Protein AF-0000000074552183 (afdb_homodimer)

Nearest PDB structures (foldseek):
  5ulm-assembly1_A  TM=6.164E-01  e=4.109E-02  Homo sapiens
  5ulm-assembly2_B  TM=6.168E-01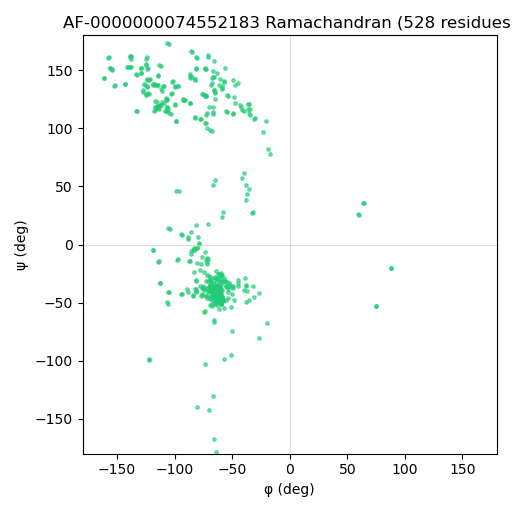  e=4.893E-02  Homo sapiens
  8qgy-assembly1_A  TM=6.250E-01  e=9.839E-02  Homo sapiens
  4jnj-assembly3_C  TM=3.017E-01  e=6.501E+00  Streptomyces avidinii
  5ulm-assembly1_A  TM=6.269E-01  e=3.262E-02  Homo sapiens

Structure (mmCIF, N/CA/C/O backbone):
data_AF-0000000074552183-model_v1
#
loop_
_entity.id
_entity.type
_entity.pdbx_description
1 polymer 'Syntaxin binding protein 6 (amisyn), like'
#
loop_
_atom_site.group_PDB
_atom_site.id
_atom_site.type_symbol
_atom_site.label_atom_id
_atom_site.label_alt_id
_atom_site.label_comp_id
_atom_site.label_asym_id
_atom_site.label_entity_id
_atom_site.label_seq_id
_atom_site.pdbx_PDB_ins_code
_atom_site.Cartn_x
_atom_site.Cartn_y
_atom_site.Cartn_z
_atom_site.occupancy
_atom_site.B_iso_or_equiv
_atom_site.auth_seq_id
_atom_site.auth_comp_id
_atom_site.auth_asym_id
_atom_site.auth_atom_id
_atom_site.pdbx_PDB_model_num
ATOM 1 N N . MET A 1 1 ? -0.476 12.648 -11.43 1 36.09 1 MET A N 1
ATOM 2 C CA . MET A 1 1 ? 0.439 13.023 -10.352 1 36.09 1 MET A CA 1
ATOM 3 C C . MET A 1 1 ? -0.319 13.258 -9.055 1 36.09 1 MET A C 1
ATOM 5 O O . MET A 1 1 ? -1.438 13.773 -9.07 1 36.09 1 MET A O 1
ATOM 9 N N . ASN A 1 2 ? -0.01 12.461 -7.863 1 60.31 2 ASN A N 1
ATOM 10 C CA . ASN A 1 2 ? -0.564 12.602 -6.52 1 60.31 2 ASN A CA 1
ATOM 11 C C . ASN A 1 2 ? -0.54 14.055 -6.055 1 60.31 2 ASN A C 1
ATOM 13 O O . ASN A 1 2 ? 0.321 14.828 -6.473 1 60.31 2 ASN A O 1
ATOM 17 N N . ILE A 1 3 ? -1.704 14.562 -5.738 1 72.56 3 ILE A N 1
ATOM 18 C CA . ILE A 1 3 ? -1.865 15.938 -5.262 1 72.56 3 ILE A CA 1
ATOM 19 C C . ILE A 1 3 ? -0.702 16.297 -4.344 1 72.56 3 ILE A C 1
ATOM 21 O O . ILE A 1 3 ? -0.192 17.422 -4.398 1 72.56 3 ILE A O 1
ATOM 25 N N . GLU A 1 4 ? -0.221 15.375 -3.604 1 78.69 4 GLU A N 1
ATOM 26 C CA . GLU A 1 4 ? 0.894 15.633 -2.695 1 78.69 4 GLU A CA 1
ATOM 27 C C . GLU A 1 4 ? 2.186 15.891 -3.465 1 78.69 4 GLU A C 1
ATOM 29 O O . GLU A 1 4 ? 2.963 16.781 -3.105 1 78.69 4 GLU A O 1
ATOM 34 N N . SER A 1 5 ? 2.344 15.109 -4.516 1 75.25 5 SER A N 1
ATOM 35 C CA . SER A 1 5 ? 3.537 15.289 -5.336 1 75.25 5 SER A CA 1
ATOM 36 C C . SER A 1 5 ? 3.523 16.641 -6.043 1 75.25 5 SER A C 1
ATOM 38 O O . SER A 1 5 ? 4.562 17.297 -6.156 1 75.25 5 SER A O 1
ATOM 40 N N . GLU A 1 6 ? 2.41 16.984 -6.527 1 80.94 6 GLU A N 1
ATOM 41 C CA . GLU A 1 6 ? 2.273 18.281 -7.195 1 80.94 6 GLU A CA 1
ATOM 42 C C . GLU A 1 6 ? 2.543 19.438 -6.23 1 80.94 6 GLU A C 1
ATOM 44 O O . GLU A 1 6 ? 3.258 20.375 -6.57 1 80.94 6 GLU A O 1
ATOM 49 N N . ILE A 1 7 ? 2.027 19.328 -5.066 1 89.56 7 ILE A N 1
ATOM 50 C CA . ILE A 1 7 ? 2.23 20.359 -4.051 1 89.56 7 ILE A CA 1
ATOM 51 C C . ILE A 1 7 ? 3.713 20.453 -3.699 1 89.56 7 ILE A C 1
ATOM 53 O O . ILE A 1 7 ? 4.27 21.547 -3.611 1 89.56 7 ILE A O 1
ATOM 57 N N . ASN A 1 8 ? 4.34 19.297 -3.551 1 86.56 8 ASN A N 1
ATOM 58 C CA . ASN A 1 8 ? 5.758 19.25 -3.201 1 86.56 8 ASN A CA 1
ATOM 59 C C . ASN A 1 8 ? 6.621 19.922 -4.266 1 86.56 8 ASN A C 1
ATOM 61 O O . ASN A 1 8 ? 7.449 20.781 -3.949 1 86.56 8 ASN A O 1
ATOM 65 N N . LYS A 1 9 ? 6.359 19.516 -5.473 1 85.62 9 LYS A N 1
ATOM 66 C CA . LYS A 1 9 ? 7.152 20.016 -6.594 1 85.62 9 LYS A CA 1
ATOM 67 C C . LYS A 1 9 ? 6.957 21.516 -6.773 1 85.62 9 LYS A C 1
ATOM 69 O O . LYS A 1 9 ? 7.914 22.25 -7.055 1 85.62 9 LYS A O 1
ATOM 74 N N . GLU A 1 10 ? 5.777 21.969 -6.605 1 91.56 10 GLU A N 1
ATOM 75 C CA . GLU A 1 10 ? 5.434 23.359 -6.902 1 91.56 10 GLU A CA 1
ATOM 76 C C . GLU A 1 10 ? 5.832 24.281 -5.754 1 91.56 10 GLU A C 1
ATOM 78 O O . GLU A 1 10 ? 6.316 25.391 -5.984 1 91.56 10 GLU A O 1
ATOM 83 N N . LEU A 1 11 ? 5.664 23.844 -4.5 1 95.12 11 LEU A N 1
ATOM 84 C CA . LEU A 1 11 ? 5.734 24.797 -3.396 1 95.12 11 LEU A CA 1
ATOM 85 C C . LEU A 1 11 ? 6.953 24.531 -2.521 1 95.12 11 LEU A C 1
ATOM 87 O O . LEU A 1 11 ? 7.574 25.453 -2.008 1 95.12 11 LEU A O 1
ATOM 91 N N . PHE A 1 12 ? 7.383 23.234 -2.369 1 94.5 12 PHE A N 1
ATOM 92 C CA . PHE A 1 12 ? 8.328 22.938 -1.298 1 94.5 12 PHE A CA 1
ATOM 93 C C . PHE A 1 12 ? 9.727 22.703 -1.858 1 94.5 12 PHE A C 1
ATOM 95 O O . PHE A 1 12 ? 10.711 23.172 -1.298 1 94.5 12 PHE A O 1
ATOM 102 N N . VAL A 1 13 ? 9.789 22 -2.967 1 90.56 13 VAL A N 1
ATOM 103 C CA . VAL A 1 13 ? 11.086 21.719 -3.562 1 90.56 13 VAL A CA 1
ATOM 104 C C . VAL A 1 13 ? 11.812 23.016 -3.877 1 90.56 13 VAL A C 1
ATOM 106 O O . VAL A 1 13 ? 12.977 23.203 -3.504 1 90.56 13 VAL A O 1
ATOM 109 N N . PRO A 1 14 ? 11.18 23.984 -4.512 1 94.62 14 PRO A N 1
ATOM 110 C CA . PRO A 1 14 ? 11.852 25.25 -4.82 1 94.62 14 PRO A CA 1
ATOM 111 C C . PRO A 1 14 ? 12.352 25.969 -3.574 1 94.62 14 PRO A C 1
ATOM 113 O O . PRO A 1 14 ? 13.273 26.797 -3.654 1 94.62 14 PRO A O 1
ATOM 116 N N . GLN A 1 15 ? 11.82 25.812 -2.402 1 94.88 15 GLN A N 1
ATOM 117 C CA . GLN A 1 15 ? 12.211 26.453 -1.153 1 94.88 15 GLN A CA 1
ATOM 118 C C . GLN A 1 15 ? 13.195 25.594 -0.371 1 94.88 15 GLN A C 1
ATOM 120 O O . GLN A 1 15 ? 13.422 25.828 0.818 1 94.88 15 GLN A O 1
ATOM 125 N N . ASN A 1 16 ? 13.641 24.547 -1.004 1 92.94 16 ASN A N 1
ATOM 126 C CA . ASN A 1 16 ? 14.586 23.625 -0.383 1 92.94 16 ASN A CA 1
ATOM 127 C C . ASN A 1 16 ? 13.977 22.922 0.83 1 92.94 16 ASN A C 1
ATOM 129 O O . ASN A 1 16 ? 14.625 22.797 1.869 1 92.94 16 ASN A O 1
ATOM 133 N N . GLU A 1 17 ? 12.719 22.641 0.726 1 92.44 17 GLU A N 1
ATOM 134 C CA . GLU A 1 17 ? 11.969 21.875 1.715 1 92.44 17 GLU A CA 1
ATOM 135 C C . GLU A 1 17 ? 11.523 20.531 1.143 1 92.44 17 GLU A C 1
ATOM 137 O O . GLU A 1 17 ? 11.43 20.375 -0.076 1 92.44 17 GLU A O 1
ATOM 142 N N . ARG A 1 18 ? 11.32 19.594 2.006 1 86.06 18 ARG A N 1
ATOM 143 C CA . ARG A 1 18 ? 10.742 18.297 1.644 1 86.06 18 ARG A CA 1
ATOM 144 C C . ARG A 1 18 ? 9.406 18.078 2.342 1 86.06 18 ARG A C 1
ATOM 146 O O . ARG A 1 18 ? 9.328 18.109 3.572 1 86.06 18 ARG A O 1
ATOM 153 N N . LEU A 1 19 ? 8.453 17.844 1.524 1 89.19 19 LEU A N 1
ATOM 154 C CA . LEU A 1 19 ? 7.113 17.609 2.051 1 89.19 19 LEU A CA 1
ATOM 155 C C . LEU A 1 19 ? 7.016 16.234 2.693 1 89.19 19 LEU A C 1
ATOM 157 O O . LEU A 1 19 ? 7.426 15.234 2.094 1 89.19 19 LEU A O 1
ATOM 161 N N . LEU A 1 20 ? 6.535 16.172 3.951 1 85.62 20 LEU A N 1
ATOM 162 C CA . LEU A 1 20 ? 6.375 14.906 4.645 1 85.62 20 LEU A CA 1
ATOM 163 C C . LEU A 1 20 ? 4.957 14.367 4.48 1 85.62 20 LEU A C 1
ATOM 165 O O . LEU A 1 20 ? 4.758 13.164 4.312 1 85.62 20 LEU A O 1
ATOM 169 N N . VAL A 1 21 ? 3.994 15.219 4.59 1 88.31 21 VAL A N 1
ATOM 170 C CA . VAL A 1 21 ? 2.594 14.82 4.488 1 88.31 21 VAL A CA 1
ATOM 171 C C . VAL A 1 21 ? 1.729 16.047 4.195 1 88.31 21 VAL A C 1
ATOM 173 O O . VAL A 1 21 ? 2.092 17.172 4.555 1 88.31 21 VAL A O 1
ATOM 176 N N . ALA A 1 22 ? 0.721 15.875 3.4 1 92.31 22 ALA A N 1
ATOM 177 C CA . ALA A 1 22 ? -0.299 16.891 3.139 1 92.31 22 ALA A CA 1
ATOM 178 C C . ALA A 1 22 ? -1.69 16.359 3.484 1 92.31 22 ALA A C 1
ATOM 180 O O . ALA A 1 22 ? -2.055 15.25 3.104 1 92.31 22 ALA A O 1
ATOM 181 N N . LEU A 1 23 ? -2.426 17.125 4.262 1 96 23 LEU A N 1
ATOM 182 C CA . LEU A 1 23 ? -3.781 16.766 4.66 1 96 23 LEU A CA 1
ATOM 183 C C . LEU A 1 23 ? -4.797 17.75 4.086 1 96 23 LEU A C 1
ATOM 185 O O . LEU A 1 23 ? -4.738 18.938 4.371 1 96 23 LEU A O 1
ATOM 189 N N . GLU A 1 24 ? -5.707 17.25 3.248 1 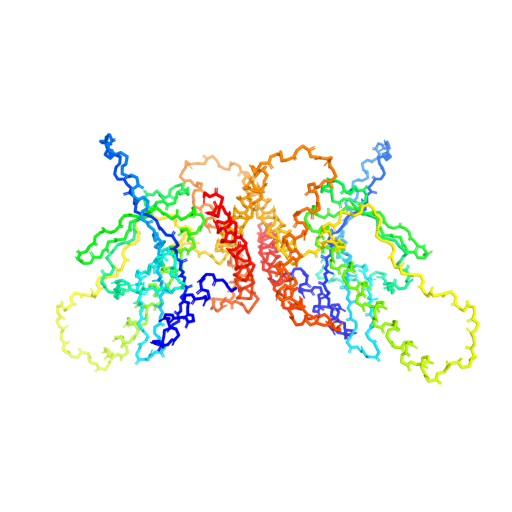94.88 24 GLU A N 1
ATOM 190 C CA . GLU A 1 24 ? -6.812 18.078 2.775 1 94.88 24 GLU A CA 1
ATOM 191 C C . GLU A 1 24 ? -7.84 18.312 3.879 1 94.88 24 GLU A C 1
ATOM 193 O O . GLU A 1 24 ? -8.312 17.359 4.5 1 94.88 24 GLU A O 1
ATOM 198 N N . VAL A 1 25 ? -8.203 19.594 4.133 1 97 25 VAL A N 1
ATOM 199 C CA . VAL A 1 25 ? -9.062 19.906 5.27 1 97 25 VAL A CA 1
ATOM 200 C C . VAL A 1 25 ? -10.117 20.938 4.863 1 97 25 VAL A C 1
ATOM 202 O O . VAL A 1 25 ? -9.984 21.578 3.824 1 97 25 VAL A O 1
ATOM 205 N N . GLN A 1 26 ? -11.164 20.938 5.684 1 95.38 26 GLN A N 1
ATOM 206 C CA . GLN A 1 26 ? -12.172 21.984 5.664 1 95.38 26 GLN A CA 1
ATOM 207 C C . GLN A 1 26 ? -12.406 22.547 7.062 1 95.38 26 GLN A C 1
ATOM 209 O O . GLN A 1 26 ? -12.195 21.859 8.055 1 95.38 26 GLN A O 1
ATOM 214 N N . ARG A 1 27 ? -12.797 23.781 7.121 1 94 27 ARG A N 1
ATOM 215 C CA . ARG A 1 27 ? -13.078 24.406 8.414 1 94 27 ARG A CA 1
ATOM 216 C C . ARG A 1 27 ? -14.281 23.734 9.086 1 94 27 ARG A C 1
ATOM 218 O O . ARG A 1 27 ? -15.281 23.438 8.43 1 94 27 ARG A O 1
ATOM 225 N N . ARG A 1 28 ? -14.047 23.406 10.281 1 92.5 28 ARG A N 1
ATOM 226 C CA . ARG A 1 28 ? -15.148 22.797 11.031 1 92.5 28 ARG A CA 1
ATOM 227 C C . ARG A 1 28 ? -16.203 23.844 11.391 1 92.5 28 ARG A C 1
ATOM 229 O O . ARG A 1 28 ? -15.883 24.875 11.977 1 92.5 28 ARG A O 1
ATOM 236 N N . GLN A 1 29 ? -17.359 23.797 10.641 1 75.5 29 GLN A N 1
ATOM 237 C CA . GLN A 1 29 ? -18.422 24.781 10.836 1 75.5 29 GLN A CA 1
ATOM 238 C C . GLN A 1 29 ? -19.062 24.609 12.211 1 75.5 29 GLN A C 1
ATOM 240 O O . GLN A 1 29 ? -19.219 23.484 12.703 1 75.5 29 GLN A O 1
ATOM 245 N N . LYS A 1 30 ? -18.953 25.516 13.109 1 60.59 30 LYS A N 1
ATOM 246 C CA . LYS A 1 30 ? -19.75 25.547 14.336 1 60.59 30 LYS A CA 1
ATOM 247 C C . LYS A 1 30 ? -21.234 25.375 14.023 1 60.59 30 LYS A C 1
ATOM 249 O O . LYS A 1 30 ? -21.703 25.781 12.961 1 60.59 30 LYS A O 1
ATOM 254 N N . LYS A 1 31 ? -21.797 24.188 14.477 1 50.5 31 LYS A N 1
ATOM 255 C CA . LYS A 1 31 ? -23.25 24.078 14.383 1 50.5 31 LYS A CA 1
ATOM 256 C C . LYS A 1 31 ? -23.906 25.453 14.578 1 50.5 31 LYS A C 1
ATOM 258 O O . LYS A 1 31 ? -24.281 25.812 15.695 1 50.5 31 LYS A O 1
ATOM 263 N N . ARG A 1 32 ? -23.328 26.516 14.297 1 46.28 32 ARG A N 1
ATOM 264 C CA . ARG A 1 32 ? -24.266 27.609 14.531 1 46.28 32 ARG A CA 1
ATOM 265 C C . ARG A 1 32 ? -25.531 27.438 13.68 1 46.28 32 ARG A C 1
ATOM 267 O O . ARG A 1 32 ? -25.469 26.875 12.586 1 46.28 32 ARG A O 1
ATOM 274 N N . ARG A 1 33 ? -26.797 27.609 14.25 1 41.81 33 ARG A N 1
ATOM 275 C CA . ARG A 1 33 ? -28.172 27.609 13.789 1 41.81 33 ARG A CA 1
ATOM 276 C C . ARG A 1 33 ? -28.312 28.297 12.438 1 41.81 33 ARG A C 1
ATOM 278 O O . ARG A 1 33 ? -29.422 28.484 11.93 1 41.81 33 ARG A O 1
ATOM 285 N N . SER A 1 34 ? -27.625 29.438 12.086 1 42.66 34 SER A N 1
ATOM 286 C CA . SER A 1 34 ? -28.312 30.438 11.273 1 42.66 34 SER A CA 1
ATOM 287 C C . SER A 1 34 ? -28.594 29.922 9.875 1 42.66 34 SER A C 1
ATOM 289 O O . SER A 1 34 ? -27.938 28.984 9.414 1 42.66 34 SER A O 1
ATOM 291 N N . PHE A 1 35 ? -29.828 30.281 9.195 1 44.53 35 PHE A N 1
ATOM 292 C CA . PHE A 1 35 ? -30.641 30.156 7.988 1 44.53 35 PHE A CA 1
ATOM 293 C C . PHE A 1 35 ? -29.781 30.344 6.738 1 44.53 35 PHE A C 1
ATOM 295 O O . PHE A 1 35 ? -30.312 30.391 5.625 1 44.53 35 PHE A O 1
ATOM 302 N N . LEU A 1 36 ? -28.719 31.297 6.852 1 44.19 36 LEU A N 1
ATOM 303 C CA . LEU A 1 36 ? -28.266 31.734 5.527 1 44.19 36 LEU A CA 1
ATOM 304 C C . LEU A 1 36 ? -27.484 30.625 4.836 1 44.19 36 LEU A C 1
ATOM 306 O O . LEU A 1 36 ? -26.688 29.938 5.473 1 44.19 36 LEU A O 1
ATOM 310 N N . PRO A 1 37 ? -28.062 30.109 3.812 1 45.34 37 PRO A N 1
ATOM 311 C CA . PRO A 1 37 ? -27.328 29.234 2.916 1 45.34 37 PRO A CA 1
ATOM 312 C C . PRO A 1 37 ? -25.859 29.641 2.75 1 45.34 37 PRO A C 1
ATOM 314 O O . PRO A 1 37 ? -25.578 30.734 2.258 1 45.34 37 PRO A O 1
ATOM 317 N N . THR A 1 38 ? -25.141 29.906 3.721 1 41.19 38 THR A N 1
ATOM 318 C CA . THR A 1 38 ? -23.766 30.234 3.334 1 41.19 38 THR A CA 1
ATOM 319 C C . THR A 1 38 ? -23.281 29.297 2.236 1 41.19 38 THR A C 1
ATOM 321 O O . THR A 1 38 ? -23.016 28.125 2.492 1 41.19 38 THR A O 1
ATOM 324 N N . SER A 1 39 ? -24 29.281 1.188 1 41.94 39 SER A N 1
ATOM 325 C CA . SER A 1 39 ? -23.719 28.703 -0.123 1 41.94 39 SER A CA 1
ATOM 326 C C . SER A 1 39 ? -22.234 28.75 -0.442 1 41.94 39 SER A C 1
ATOM 328 O O . SER A 1 39 ? -21.812 28.328 -1.52 1 41.94 39 SER A O 1
ATOM 330 N N . SER A 1 40 ? -21.484 29.875 0.008 1 44.28 40 SER A N 1
ATOM 331 C CA . SER A 1 40 ? -20.281 30.109 -0.782 1 44.28 40 SER A CA 1
ATOM 332 C C . SER A 1 40 ? -19.281 28.953 -0.623 1 44.28 40 SER A C 1
ATOM 334 O O . SER A 1 40 ? -18.641 28.828 0.424 1 44.28 40 SER A O 1
ATOM 336 N N . ARG A 1 41 ? -19.656 27.875 -0.858 1 49 41 ARG A N 1
ATOM 337 C CA . ARG A 1 41 ? -18.609 26.891 -1.121 1 49 41 ARG A CA 1
ATOM 338 C C . ARG A 1 41 ? -17.297 27.562 -1.477 1 49 41 ARG A C 1
ATOM 340 O O . ARG A 1 41 ? -17.203 28.266 -2.484 1 49 41 ARG A O 1
ATOM 347 N N . GLU A 1 42 ? -16.594 27.953 -0.583 1 58.88 42 GLU A N 1
ATOM 348 C CA . GLU A 1 42 ? -15.305 28.578 -0.897 1 58.88 42 GLU A CA 1
ATOM 349 C C . GLU A 1 42 ? -14.594 27.828 -2.02 1 58.88 42 GLU A C 1
ATOM 351 O O . GLU A 1 42 ? -14.617 26.594 -2.066 1 58.88 42 GLU A O 1
ATOM 356 N N . ASP A 1 43 ? -14.398 28.5 -3.182 1 77.69 43 ASP A N 1
ATOM 357 C CA . ASP A 1 43 ? -13.789 28.125 -4.453 1 77.69 43 ASP A CA 1
ATOM 358 C C . ASP A 1 43 ? -12.344 27.688 -4.262 1 77.69 43 ASP A C 1
ATOM 360 O O . ASP A 1 43 ? -11.469 28 -5.074 1 77.69 43 ASP A O 1
ATOM 364 N N . TYR A 1 44 ? -12.109 27.219 -2.902 1 89.06 44 TYR A N 1
ATOM 365 C CA . TYR A 1 44 ? -10.727 26.75 -2.771 1 89.06 44 TYR A CA 1
ATOM 366 C C . TYR A 1 44 ? -10.664 25.469 -1.938 1 89.06 44 TYR A C 1
ATOM 368 O O . TYR A 1 44 ? -11.586 25.188 -1.171 1 89.06 44 TYR A O 1
ATOM 376 N N . THR A 1 45 ? -9.719 24.703 -2.162 1 91.5 45 THR A N 1
ATOM 377 C CA . THR A 1 45 ? -9.336 23.562 -1.332 1 91.5 45 THR A CA 1
ATOM 378 C C . THR A 1 45 ? -8.156 23.922 -0.431 1 91.5 45 THR A C 1
ATOM 380 O O . THR A 1 45 ? -7.258 24.656 -0.84 1 91.5 45 THR A O 1
ATOM 383 N N . THR A 1 46 ? -8.273 23.5 0.867 1 95.69 46 THR A N 1
ATOM 384 C CA . THR A 1 46 ? -7.223 23.812 1.829 1 95.69 46 THR A CA 1
ATOM 385 C C . THR A 1 46 ? -6.445 22.547 2.207 1 95.69 46 THR A C 1
ATOM 387 O O . THR A 1 46 ? -7.035 21.484 2.42 1 95.69 46 THR A O 1
ATOM 390 N N . PHE A 1 47 ? -5.137 22.688 2.258 1 96.56 47 PHE A N 1
ATOM 391 C CA . PHE A 1 47 ? -4.242 21.625 2.693 1 96.56 47 PHE A CA 1
ATOM 392 C C . PHE A 1 47 ? -3.371 22.078 3.854 1 96.56 47 PHE A C 1
ATOM 394 O O . PHE A 1 47 ? -2.883 23.219 3.857 1 96.56 47 PHE A O 1
ATOM 401 N N . ILE A 1 48 ? -3.238 21.234 4.871 1 98.06 48 ILE A N 1
ATOM 402 C CA . ILE A 1 48 ? -2.217 21.438 5.891 1 98.06 48 ILE A CA 1
ATOM 403 C C . ILE A 1 48 ? -1.015 20.531 5.602 1 98.06 48 ILE A C 1
ATOM 405 O O . ILE A 1 48 ? -1.146 19.312 5.547 1 98.06 48 ILE A O 1
ATOM 409 N N . CYS A 1 49 ? 0.133 21.156 5.426 1 96.44 49 CYS A N 1
ATOM 410 C CA . CYS A 1 49 ? 1.32 20.422 4.992 1 96.44 49 CYS A CA 1
ATOM 411 C C . CYS A 1 49 ? 2.395 20.453 6.074 1 96.44 49 CYS A C 1
ATOM 413 O O . CYS A 1 49 ? 2.596 21.469 6.738 1 96.44 49 CYS A O 1
ATOM 415 N N . VAL A 1 50 ? 3.021 19.297 6.27 1 94.5 50 VAL A N 1
ATOM 416 C CA . VAL A 1 50 ? 4.195 19.172 7.129 1 94.5 50 VAL A CA 1
ATOM 417 C C . VAL A 1 50 ? 5.445 18.984 6.273 1 94.5 50 VAL A C 1
ATOM 419 O O . VAL A 1 50 ? 5.484 18.109 5.41 1 94.5 50 VAL A O 1
ATOM 422 N N . SER A 1 51 ? 6.449 19.828 6.457 1 91.38 51 SER A N 1
ATOM 423 C CA . SER A 1 51 ? 7.672 19.734 5.668 1 91.38 51 SER A CA 1
ATOM 424 C C . SER A 1 51 ? 8.906 19.938 6.539 1 91.38 51 SER A C 1
ATOM 426 O O . SER A 1 51 ? 8.797 20.359 7.691 1 91.38 51 SER A O 1
ATOM 428 N N . VAL A 1 52 ? 10.016 19.516 6.004 1 89.81 52 VAL A N 1
ATOM 429 C CA . VAL A 1 52 ? 11.305 19.719 6.652 1 89.81 52 VAL A CA 1
ATOM 430 C C . VAL A 1 52 ? 12.266 20.406 5.688 1 89.81 52 VAL A C 1
ATOM 432 O O . VAL A 1 52 ? 12.258 20.141 4.484 1 89.81 52 VAL A O 1
ATOM 435 N N . THR A 1 53 ? 12.992 21.344 6.234 1 89.5 53 THR A N 1
ATOM 436 C CA . THR A 1 53 ? 14 22 5.41 1 89.5 53 THR A CA 1
ATOM 437 C C . THR A 1 53 ? 15.188 21.078 5.168 1 89.5 53 THR A C 1
ATOM 439 O O . THR A 1 53 ? 15.492 20.219 6.004 1 89.5 53 THR A O 1
ATOM 442 N N . ASN A 1 54 ? 15.805 21.281 4.066 1 81.44 54 ASN A N 1
ATOM 443 C CA . ASN A 1 54 ? 17 20.5 3.758 1 81.44 54 ASN A CA 1
ATOM 444 C C . ASN A 1 54 ? 18.266 21.156 4.301 1 81.44 54 ASN A C 1
ATOM 446 O O . ASN A 1 54 ? 19.375 20.656 4.07 1 81.44 54 ASN A O 1
ATOM 450 N N . THR A 1 55 ? 18.156 22.141 5.012 1 84.06 55 THR A N 1
ATOM 451 C CA . THR A 1 55 ? 19.281 22.828 5.629 1 84.06 55 THR A CA 1
ATOM 452 C C . THR A 1 55 ? 19.641 22.172 6.961 1 84.06 55 THR A C 1
ATOM 454 O O . THR A 1 55 ? 18.891 21.344 7.48 1 84.06 55 THR A O 1
ATOM 457 N N . THR A 1 56 ? 20.938 22.594 7.488 1 80.38 56 THR A N 1
ATOM 458 C CA . THR A 1 56 ? 21.391 22.141 8.797 1 80.38 56 THR A CA 1
ATOM 459 C C . THR A 1 56 ? 21.5 23.312 9.766 1 80.38 56 THR A C 1
ATOM 461 O O . THR A 1 56 ? 22.188 24.297 9.484 1 80.38 56 THR A O 1
ATOM 464 N N . PRO A 1 57 ? 20.75 23.266 10.82 1 82.25 57 PRO A N 1
ATOM 465 C CA . PRO A 1 57 ? 19.891 22.188 11.305 1 82.25 57 PRO A CA 1
ATOM 466 C C . PRO A 1 57 ? 18.531 22.156 10.609 1 82.25 57 PRO A C 1
ATOM 468 O O . PRO A 1 57 ? 18.031 23.203 10.18 1 82.25 57 PRO A O 1
ATOM 471 N N . GLN A 1 58 ? 17.969 20.984 10.523 1 84.75 58 GLN A N 1
ATOM 472 C CA . GLN A 1 58 ? 16.672 20.844 9.875 1 84.75 58 GLN A CA 1
ATOM 473 C C . GLN A 1 58 ? 15.57 21.516 10.688 1 84.75 58 GLN A C 1
ATOM 475 O O . GLN A 1 58 ? 15.57 21.453 11.922 1 84.75 58 GLN A O 1
ATOM 480 N N . GLN A 1 59 ? 14.703 22.203 10.008 1 89.62 59 GLN A N 1
ATOM 481 C CA . GLN A 1 59 ? 13.539 22.828 10.625 1 89.62 59 GLN A CA 1
ATOM 482 C C . GLN A 1 59 ? 12.25 22.141 10.195 1 89.62 59 GLN A C 1
ATOM 484 O O . GLN A 1 59 ? 12.094 21.766 9.031 1 89.62 59 GLN A O 1
ATOM 489 N N . LEU A 1 60 ? 11.445 21.859 11.148 1 93.06 60 LEU A N 1
ATOM 490 C CA . LEU A 1 60 ? 10.117 21.297 10.891 1 93.06 60 LEU A CA 1
ATOM 491 C C . LEU A 1 60 ? 9.078 22.422 10.75 1 93.06 60 LEU A C 1
ATOM 493 O O . LEU A 1 60 ? 8.938 23.25 11.648 1 93.06 60 LEU A O 1
ATOM 497 N N . LEU A 1 61 ? 8.406 22.375 9.602 1 96.19 61 LEU A N 1
ATOM 498 C CA . LEU A 1 61 ? 7.496 23.484 9.281 1 96.19 61 LEU A CA 1
ATOM 499 C C . LEU A 1 61 ? 6.09 22.953 9.023 1 96.19 61 LEU A C 1
ATOM 501 O O . LEU A 1 61 ? 5.918 21.844 8.516 1 96.19 61 LEU A O 1
ATOM 505 N N . ILE A 1 62 ? 5.082 23.656 9.461 1 97.94 62 ILE A N 1
ATOM 506 C CA . ILE A 1 62 ? 3.678 23.438 9.148 1 97.94 62 ILE A CA 1
ATOM 507 C C . ILE A 1 62 ? 3.16 24.547 8.242 1 97.94 62 ILE A C 1
ATOM 509 O O . ILE A 1 62 ? 3.254 25.734 8.594 1 97.94 62 ILE A O 1
ATOM 513 N N . THR A 1 63 ? 2.652 24.203 7.051 1 98 63 THR A N 1
ATOM 514 C CA . THR A 1 63 ? 2.244 25.203 6.066 1 98 63 THR A CA 1
ATOM 515 C C . THR A 1 63 ? 0.791 24.984 5.652 1 98 63 THR A C 1
ATOM 517 O O . THR A 1 63 ? 0.383 23.859 5.355 1 98 63 THR A O 1
ATOM 520 N N . LYS A 1 64 ? 0.056 26.047 5.719 1 97.5 64 LYS A N 1
ATOM 521 C CA . LYS A 1 64 ? -1.292 26.047 5.16 1 97.5 64 LYS A CA 1
ATOM 522 C C . LYS A 1 64 ? -1.271 26.406 3.678 1 97.5 64 LYS A C 1
ATOM 524 O O . LYS A 1 64 ? -0.771 27.469 3.305 1 97.5 64 LYS A O 1
ATOM 529 N N . VAL A 1 65 ? -1.791 25.5 2.881 1 97 65 VAL A N 1
ATOM 530 C CA . VAL A 1 65 ? -1.778 25.672 1.431 1 97 65 VAL A CA 1
ATOM 531 C C . VAL A 1 65 ? -3.211 25.703 0.901 1 97 65 VAL A C 1
ATOM 533 O O . VAL A 1 65 ? -4.062 24.938 1.35 1 97 65 VAL A O 1
ATOM 536 N N . LYS A 1 66 ? -3.453 26.641 -0.052 1 94.38 66 LYS A N 1
ATOM 537 C CA . LYS A 1 66 ? -4.77 26.719 -0.675 1 94.38 66 LYS A CA 1
ATOM 538 C C . LYS A 1 66 ? -4.676 26.547 -2.188 1 94.38 66 LYS A C 1
ATOM 540 O O . LYS A 1 66 ? -3.68 26.938 -2.801 1 94.38 66 LYS A O 1
ATOM 545 N N . GLN A 1 67 ? -5.641 25.859 -2.646 1 91.62 67 GLN A N 1
ATOM 546 C CA . GLN A 1 67 ? -5.84 25.781 -4.09 1 91.62 67 GLN A CA 1
ATOM 547 C C . GLN A 1 67 ? -7.18 26.391 -4.492 1 91.62 67 GLN A C 1
ATOM 549 O O . GLN A 1 67 ? -8.242 25.891 -4.102 1 91.62 67 GLN A O 1
ATOM 554 N N . PHE A 1 68 ? -7.074 27.438 -5.23 1 88.19 68 PHE A N 1
ATOM 555 C CA . PHE A 1 68 ? -8.289 28.141 -5.633 1 88.19 68 PHE A CA 1
ATOM 556 C C . PHE A 1 68 ? -8.867 27.531 -6.902 1 88.19 68 PHE A C 1
ATOM 558 O O . PHE A 1 68 ? -8.125 27.078 -7.777 1 88.19 68 PHE A O 1
ATOM 565 N N . ALA A 1 69 ? -10.18 27.562 -6.918 1 81.5 69 ALA A N 1
ATOM 566 C CA . ALA A 1 69 ? -10.867 27.031 -8.086 1 81.5 69 ALA A CA 1
ATOM 567 C C . ALA A 1 69 ? -10.453 27.766 -9.359 1 81.5 69 ALA A C 1
ATOM 569 O O . ALA A 1 69 ? -10.297 28.984 -9.352 1 81.5 69 ALA A O 1
ATOM 570 N N . GLY A 1 70 ? -10.211 27.062 -10.406 1 77.62 70 GLY A N 1
ATOM 571 C CA . GLY A 1 70 ? -9.844 27.672 -11.68 1 77.62 70 GLY A CA 1
ATOM 572 C C . GLY A 1 70 ? -8.352 27.906 -11.82 1 77.62 70 GLY A C 1
ATOM 573 O O . GLY A 1 70 ? -7.871 28.234 -12.906 1 77.62 70 GLY A O 1
ATOM 574 N N . SER A 1 71 ? -7.684 27.938 -10.742 1 77.62 71 SER A N 1
ATOM 575 C CA . SER A 1 71 ? -6.234 28.094 -10.797 1 77.62 71 SER A CA 1
ATOM 576 C C . SER A 1 71 ? -5.52 26.781 -10.562 1 77.62 71 SER A C 1
ATOM 578 O O . SER A 1 71 ? -5.844 26.047 -9.625 1 77.62 71 SER A O 1
ATOM 580 N N . PRO A 1 72 ? -4.637 26.516 -11.43 1 77.5 72 PRO A N 1
ATOM 581 C CA . PRO A 1 72 ? -3.883 25.281 -11.227 1 77.5 72 PRO A CA 1
ATOM 582 C C . PRO A 1 72 ? -2.779 25.422 -10.188 1 77.5 72 PRO A C 1
ATOM 584 O O . PRO A 1 72 ? -2.158 24.438 -9.797 1 77.5 72 PRO A O 1
ATOM 587 N N . LEU A 1 73 ? -2.715 26.609 -9.648 1 84.38 73 LEU A N 1
ATOM 588 C CA . LEU A 1 73 ? -1.551 26.844 -8.797 1 84.38 73 LEU A CA 1
ATOM 589 C C . LEU A 1 73 ? -1.922 26.75 -7.324 1 84.38 73 LEU A C 1
ATOM 591 O O . LEU A 1 73 ? -3.014 27.156 -6.922 1 84.38 73 LEU A O 1
ATOM 595 N N . PHE A 1 74 ? -1.058 26.156 -6.594 1 93.81 74 PHE A N 1
ATOM 596 C CA . PHE A 1 74 ? -1.147 26.125 -5.137 1 93.81 74 PHE A CA 1
ATOM 597 C C . PHE A 1 74 ? -0.515 27.375 -4.527 1 93.81 74 PHE A C 1
ATOM 599 O O . PHE A 1 74 ? 0.487 27.875 -5.035 1 93.81 74 PHE A O 1
ATOM 606 N N . THR A 1 75 ? -1.087 27.859 -3.457 1 94.12 75 THR A N 1
ATOM 607 C CA . THR A 1 75 ? -0.584 29.062 -2.805 1 94.12 75 THR A CA 1
ATOM 608 C C . THR A 1 75 ? -0.35 28.812 -1.318 1 94.12 75 THR A C 1
ATOM 610 O O . THR A 1 75 ? -1.208 28.25 -0.635 1 94.12 75 THR A O 1
ATOM 613 N N . ARG A 1 76 ? 0.772 29.219 -0.873 1 95.62 76 ARG A N 1
ATOM 614 C CA . ARG A 1 76 ? 1.043 29.203 0.561 1 95.62 76 ARG A CA 1
ATOM 615 C C . ARG A 1 76 ? 0.332 30.344 1.274 1 95.62 76 ARG A C 1
ATOM 617 O O . ARG A 1 76 ? 0.445 31.5 0.868 1 95.62 76 ARG A O 1
ATOM 624 N N . ARG A 1 77 ? -0.36 30.016 2.305 1 94.56 77 ARG A N 1
ATOM 625 C CA . ARG A 1 77 ? -1.103 31.047 3.023 1 94.56 77 ARG A CA 1
ATOM 626 C C . ARG A 1 77 ? -0.422 31.391 4.344 1 94.56 77 ARG A C 1
ATOM 628 O O . ARG A 1 77 ? -0.293 32.562 4.695 1 94.56 77 ARG A O 1
ATOM 635 N N . SER A 1 7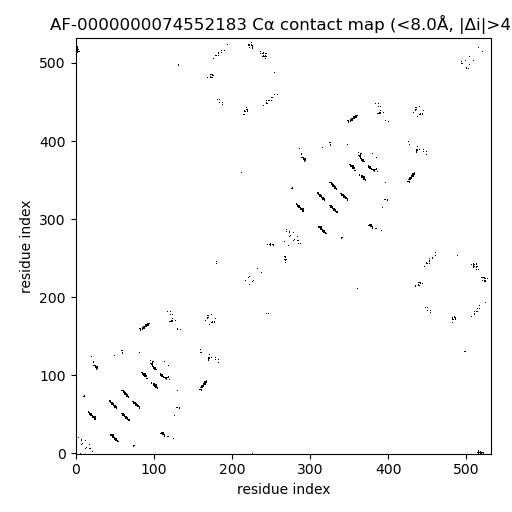8 ? -0.136 30.438 5.102 1 95.88 78 SER A N 1
ATOM 636 C CA . SER A 1 78 ? 0.516 30.609 6.398 1 95.88 78 SER A CA 1
ATOM 637 C C . SER A 1 78 ? 1.555 29.516 6.637 1 95.88 78 SER A C 1
ATOM 639 O O . SER A 1 78 ? 1.474 28.438 6.051 1 95.88 78 SER A O 1
ATOM 641 N N . GLN A 1 79 ? 2.506 29.828 7.402 1 96.75 79 GLN A N 1
ATOM 642 C CA . GLN A 1 79 ? 3.543 28.859 7.77 1 96.75 79 GLN A CA 1
ATOM 643 C C . GLN A 1 79 ? 3.973 29.047 9.227 1 96.75 79 GLN A C 1
ATOM 645 O O . GLN A 1 79 ? 4.129 30.188 9.688 1 96.75 79 GLN A O 1
ATOM 650 N N . TRP A 1 80 ? 4.152 28.016 9.945 1 96.94 80 TRP A N 1
ATOM 651 C CA . TRP A 1 80 ? 4.582 27.984 11.336 1 96.94 80 TRP A CA 1
ATOM 652 C C . TRP A 1 80 ? 5.762 27.031 11.523 1 96.94 80 TRP A C 1
ATOM 654 O O . TRP A 1 80 ? 5.883 26.031 10.805 1 96.94 80 TRP A O 1
ATOM 664 N N . THR A 1 81 ? 6.59 27.375 12.43 1 95.38 81 THR A N 1
ATOM 665 C CA . THR A 1 81 ? 7.562 26.406 12.914 1 95.38 81 THR A CA 1
ATOM 666 C C . THR A 1 81 ? 6.93 25.469 13.938 1 95.38 81 THR A C 1
ATOM 668 O O . THR A 1 81 ? 5.871 25.766 14.492 1 95.38 81 THR A O 1
ATOM 671 N N . VAL A 1 82 ? 7.543 24.391 14.125 1 94 82 VAL A N 1
ATOM 672 C CA . VAL A 1 82 ? 7.016 23.422 15.07 1 94 82 VAL A CA 1
ATOM 673 C C . VAL A 1 82 ? 7.012 24.016 16.484 1 94 82 VAL A C 1
ATOM 675 O O . VAL A 1 82 ? 6.191 23.625 17.312 1 94 82 VAL A O 1
ATOM 678 N N . GLU A 1 83 ? 7.961 24.938 16.781 1 93.75 83 GLU A N 1
ATOM 679 C CA . GLU A 1 83 ? 8.023 25.594 18.078 1 93.75 83 GLU A CA 1
ATOM 680 C C . GLU A 1 83 ? 6.754 26.391 18.344 1 93.75 83 GLU A C 1
ATOM 682 O O . GLU A 1 83 ? 6.387 26.609 19.5 1 93.75 83 GLU A O 1
ATOM 687 N N . GLN A 1 84 ? 6.117 26.781 17.297 1 96.25 84 GLN A N 1
ATOM 688 C CA . GLN A 1 84 ? 4.906 27.594 17.422 1 96.25 84 GLN A CA 1
ATOM 689 C C . GLN A 1 84 ? 3.672 26.719 17.578 1 96.25 84 GLN A C 1
ATOM 691 O O . GLN A 1 84 ? 2.588 27.203 17.906 1 96.25 84 GLN A O 1
ATOM 696 N N . LEU A 1 85 ? 3.766 25.406 17.297 1 97.19 85 LEU A N 1
ATOM 697 C CA . LEU A 1 85 ? 2.67 24.453 17.469 1 97.19 85 LEU A CA 1
ATOM 698 C C . LEU A 1 85 ? 2.576 23.984 18.906 1 97.19 85 LEU A C 1
ATOM 700 O O . LEU A 1 85 ? 3.365 23.141 19.344 1 97.19 85 LEU A O 1
ATOM 704 N N . LYS A 1 86 ? 1.578 24.391 19.594 1 96.88 86 LYS A N 1
ATOM 705 C CA . LYS A 1 86 ? 1.458 24.109 21.031 1 96.88 86 LYS A CA 1
ATOM 706 C C . LYS A 1 86 ? 0.756 22.766 21.266 1 96.88 86 LYS A C 1
ATOM 708 O O . LYS A 1 86 ? 1.142 22.016 22.156 1 96.88 86 LYS A O 1
ATOM 713 N N . GLN A 1 87 ? -0.283 22.594 20.406 1 97.62 87 GLN A N 1
ATOM 714 C CA . GLN A 1 87 ? -1.104 21.422 20.703 1 97.62 87 GLN A CA 1
ATOM 715 C C . GLN A 1 87 ? -1.757 20.859 19.438 1 97.62 87 GLN A C 1
ATOM 717 O O . GLN A 1 87 ? -2.223 21.625 18.594 1 97.62 87 GLN A O 1
ATOM 722 N N . VAL A 1 88 ? -1.753 19.547 19.297 1 98.12 88 VAL A N 1
ATOM 723 C CA . VAL A 1 88 ? -2.566 18.812 18.344 1 98.12 88 VAL A CA 1
ATOM 724 C C . VAL A 1 88 ? -3.674 18.047 19.078 1 98.12 88 VAL A C 1
ATOM 726 O O . VAL A 1 88 ? -3.398 17.172 19.891 1 98.12 88 VAL A O 1
ATOM 729 N N . ASN A 1 89 ? -4.914 18.469 18.781 1 98.06 89 ASN A N 1
ATOM 730 C CA . ASN A 1 89 ? -6.074 17.844 19.406 1 98.06 89 ASN A CA 1
ATOM 731 C C . ASN A 1 89 ? -6.793 16.891 18.453 1 98.06 89 ASN A C 1
ATOM 733 O O . ASN A 1 89 ? -7.406 17.344 17.484 1 98.06 89 ASN A O 1
ATOM 737 N N . GLY A 1 90 ? -6.777 15.602 18.703 1 97.69 90 GLY A N 1
ATOM 738 C CA . GLY A 1 90 ? -7.422 14.602 17.875 1 97.69 90 GLY A CA 1
ATOM 739 C C . GLY A 1 90 ? -8.914 14.477 18.125 1 97.69 90 GLY A C 1
ATOM 740 O O . GLY A 1 90 ? -9.609 13.727 17.438 1 97.69 90 GLY A O 1
ATOM 741 N N . ILE A 1 91 ? -9.438 15.188 19.047 1 96.94 91 ILE A N 1
ATOM 742 C CA . ILE A 1 91 ? -10.852 15.352 19.359 1 96.94 91 ILE A CA 1
ATOM 743 C C . ILE A 1 91 ? -11.383 14.094 20.062 1 96.94 91 ILE A C 1
ATOM 745 O O . ILE A 1 91 ? -11.984 14.188 21.125 1 96.94 91 ILE A O 1
ATOM 749 N N . ASN A 1 92 ? -11.211 12.914 19.531 1 95.5 92 ASN A N 1
ATOM 750 C CA . ASN A 1 92 ? -11.695 11.672 20.125 1 95.5 92 ASN A CA 1
ATOM 751 C C . ASN A 1 92 ? -10.617 10.594 20.125 1 95.5 92 ASN A C 1
ATOM 753 O O . ASN A 1 92 ? -10.227 10.102 19.062 1 95.5 92 ASN A O 1
ATOM 757 N N . PRO A 1 93 ? -10.141 10.156 21.297 1 93.94 93 PRO A N 1
ATOM 758 C CA . PRO A 1 93 ? -9.055 9.172 21.359 1 93.94 93 PRO A CA 1
ATOM 759 C C . PRO A 1 93 ? -9.547 7.738 21.203 1 93.94 93 PRO A C 1
ATOM 761 O O . PRO A 1 93 ? -8.742 6.809 21.156 1 93.94 93 PRO A O 1
ATOM 764 N N . ASN A 1 94 ? -10.852 7.566 21.109 1 92.12 94 ASN A N 1
ATOM 765 C CA . ASN A 1 94 ? -11.375 6.203 21.109 1 92.12 94 ASN A CA 1
ATOM 766 C C . ASN A 1 94 ? -12.016 5.848 19.766 1 92.12 94 ASN A C 1
ATOM 768 O O . ASN A 1 94 ? -12.359 4.688 19.531 1 92.12 94 ASN A O 1
ATOM 772 N N . LYS A 1 95 ? -12.266 6.781 18.984 1 91.88 95 LYS A N 1
ATOM 773 C CA . LYS A 1 95 ? -12.914 6.551 17.703 1 91.88 95 LYS A CA 1
ATOM 774 C C . LYS A 1 95 ? -12.203 7.297 16.578 1 91.88 95 LYS A C 1
ATOM 776 O O . LYS A 1 95 ? -11.734 8.422 16.781 1 91.88 95 LYS A O 1
ATOM 781 N N . ASP A 1 96 ? -12.227 6.668 15.438 1 89.75 96 ASP A N 1
ATOM 782 C CA . ASP A 1 96 ? -11.672 7.336 14.266 1 89.75 96 ASP A CA 1
ATOM 783 C C . ASP A 1 96 ? -12.641 8.383 13.719 1 89.75 96 ASP A C 1
ATOM 785 O O . ASP A 1 96 ? -13.734 8.047 13.266 1 89.75 96 ASP A O 1
ATOM 789 N N . THR A 1 97 ? -12.352 9.602 13.891 1 95.31 97 THR A N 1
ATOM 790 C CA . THR A 1 97 ? -13.117 10.711 13.344 1 95.31 97 THR A CA 1
ATOM 791 C C . THR A 1 97 ? -12.227 11.633 12.523 1 95.31 97 THR A C 1
ATOM 793 O O . THR A 1 97 ? -11.008 11.664 12.711 1 95.31 97 THR A O 1
ATOM 796 N N . PRO A 1 98 ? -12.82 12.32 11.594 1 97.44 98 PRO A N 1
ATOM 797 C CA . PRO A 1 98 ? -11.992 13.156 10.719 1 97.44 98 PRO A CA 1
ATOM 798 C C . PRO A 1 98 ? -11.672 14.516 11.32 1 97.44 98 PRO A C 1
ATOM 800 O O . PRO A 1 98 ? -10.836 15.25 10.789 1 97.44 98 PRO A O 1
ATOM 803 N N . GLU A 1 99 ? -12.211 14.883 12.5 1 97.62 99 GLU A N 1
ATOM 804 C CA . GLU A 1 99 ? -12.031 16.203 13.086 1 97.62 99 GLU A CA 1
ATOM 805 C C . GLU A 1 99 ? -10.703 16.297 13.828 1 97.62 99 GLU A C 1
ATOM 807 O O . GLU A 1 99 ? -10.281 15.352 14.484 1 97.62 99 GLU A O 1
ATOM 812 N N . LEU A 1 100 ? -10.023 17.453 13.75 1 98.12 100 LEU A N 1
ATOM 813 C CA . LEU A 1 100 ? -8.82 17.719 14.531 1 98.12 100 LEU A CA 1
ATOM 814 C C . LEU A 1 100 ? -8.617 19.234 14.695 1 98.12 100 LEU A C 1
ATOM 816 O O . LEU A 1 100 ? -9.07 20.016 13.867 1 98.12 100 LEU A O 1
ATOM 820 N N . ASP A 1 101 ? -7.957 19.578 15.805 1 98.19 101 ASP A N 1
ATOM 821 C CA . ASP A 1 101 ? -7.598 20.969 16.062 1 98.19 101 ASP A CA 1
ATOM 822 C C . ASP A 1 101 ? -6.086 21.141 16.125 1 98.19 101 ASP A C 1
ATOM 824 O O . ASP A 1 101 ? -5.383 20.312 16.703 1 98.19 101 ASP A O 1
ATOM 828 N N . LEU A 1 102 ? -5.629 22.188 15.523 1 98.31 102 LEU A N 1
ATOM 829 C CA . LEU A 1 102 ? -4.246 22.625 15.672 1 98.31 102 LEU A CA 1
ATOM 830 C C . LEU A 1 102 ? -4.172 23.953 16.422 1 98.31 102 LEU A C 1
ATOM 832 O O . LEU A 1 102 ? -4.789 24.938 16 1 98.31 102 LEU A O 1
ATOM 836 N N . VAL A 1 103 ? -3.471 23.906 17.547 1 98 103 VAL A N 1
ATOM 837 C CA . VAL A 1 103 ? -3.328 25.109 18.375 1 98 103 VAL A CA 1
ATOM 838 C C . VAL A 1 103 ? -1.915 25.672 18.234 1 98 103 VAL A C 1
ATOM 840 O O . VAL A 1 103 ? -0.938 25 18.578 1 98 103 VAL A O 1
ATOM 843 N N . PHE A 1 104 ? -1.853 26.859 17.672 1 97 104 PHE A N 1
ATOM 844 C CA . PHE A 1 104 ? -0.589 27.578 17.562 1 97 104 PHE A CA 1
ATOM 845 C C . PHE A 1 104 ? -0.516 28.719 18.578 1 97 104 PHE A C 1
ATOM 847 O O . PHE A 1 104 ? -1.491 28.984 19.281 1 97 104 PHE A O 1
ATOM 854 N N . ASP A 1 105 ? 0.686 29.391 18.688 1 94.38 105 ASP A N 1
ATOM 855 C CA . ASP A 1 105 ? 0.862 30.516 19.609 1 94.38 105 ASP A CA 1
ATOM 856 C C . ASP A 1 105 ? -0.184 31.594 19.359 1 94.38 105 ASP A C 1
ATOM 858 O O . ASP A 1 105 ? -0.734 32.156 20.312 1 94.38 105 ASP A O 1
ATOM 862 N N . ASN A 1 106 ? -0.57 31.828 18.094 1 92.31 106 ASN A N 1
ATOM 863 C CA . ASN A 1 106 ? -1.363 33 17.766 1 92.31 106 ASN A CA 1
ATOM 864 C C . ASN A 1 106 ? -2.723 32.625 17.188 1 92.31 106 ASN A C 1
ATOM 866 O O . ASN A 1 106 ? -3.549 33.5 16.906 1 92.31 106 ASN A O 1
ATOM 870 N N . THR A 1 107 ? -2.943 31.312 16.969 1 94.56 107 THR A N 1
ATOM 871 C CA . THR A 1 107 ? -4.195 30.938 16.328 1 94.56 107 THR A CA 1
ATOM 872 C C . THR A 1 107 ? -4.602 29.516 16.703 1 94.56 107 THR A C 1
ATOM 874 O O . THR A 1 107 ? -3.752 28.703 17.078 1 94.56 107 THR A O 1
ATOM 877 N N . VAL A 1 108 ? -5.887 29.266 16.719 1 95.44 108 VAL A N 1
ATOM 878 C CA . VAL A 1 108 ? -6.469 27.938 16.859 1 95.44 108 VAL A CA 1
ATOM 879 C C . VAL A 1 108 ? -7.246 27.578 15.594 1 95.44 108 VAL A C 1
ATOM 881 O O . VAL A 1 108 ? -8.203 28.281 15.227 1 95.44 108 VAL A O 1
ATOM 884 N N . ASP A 1 109 ? -6.816 26.562 14.953 1 95.88 109 ASP A N 1
ATOM 885 C CA . ASP A 1 109 ? -7.488 26.094 13.742 1 95.88 109 ASP A CA 1
ATOM 886 C C . ASP A 1 109 ? -8.258 24.797 14 1 95.88 109 ASP A C 1
ATOM 888 O O . ASP A 1 109 ? -7.684 23.812 14.453 1 95.88 109 ASP A O 1
ATOM 892 N N . GLN A 1 110 ? -9.547 24.859 13.688 1 97.38 110 GLN A N 1
ATOM 893 C CA . GLN A 1 110 ? -10.414 23.688 13.812 1 97.38 110 GLN A CA 1
ATOM 894 C C . GLN A 1 110 ? -10.766 23.109 12.445 1 97.38 110 GLN A C 1
ATOM 896 O O . GLN A 1 110 ? -11.461 23.75 11.656 1 97.38 110 GLN A O 1
ATOM 901 N N . TRP A 1 111 ? -10.328 21.812 12.258 1 97.62 111 TRP A N 1
ATOM 902 C CA . TRP A 1 111 ? -10.391 21.266 10.906 1 97.62 111 TRP A CA 1
ATOM 903 C C . TRP A 1 111 ? -11.211 19.984 10.875 1 97.62 111 TRP A C 1
ATOM 905 O O . TRP A 1 111 ? -11.367 19.312 11.906 1 97.62 111 TRP A O 1
ATOM 915 N N . VAL A 1 112 ? -11.82 19.734 9.719 1 97.75 112 VAL A N 1
ATOM 916 C CA . VAL A 1 112 ? -12.336 18.422 9.336 1 97.75 112 VAL A CA 1
ATOM 917 C C . VAL A 1 112 ? -11.547 17.891 8.148 1 97.75 112 VAL A C 1
ATOM 919 O O . VAL A 1 112 ? -11.531 18.5 7.074 1 97.75 112 VAL A O 1
ATOM 922 N N . ALA A 1 113 ? -10.867 16.781 8.352 1 97.5 113 ALA A N 1
ATOM 923 C CA . ALA A 1 113 ? -10.086 16.141 7.289 1 97.5 113 ALA A CA 1
ATOM 924 C C . ALA A 1 113 ? -11 15.516 6.242 1 97.5 113 ALA A C 1
ATOM 926 O O . ALA A 1 113 ? -12.18 15.281 6.5 1 97.5 113 ALA A O 1
ATOM 927 N N . SER A 1 114 ? -10.406 15.266 5.074 1 93.06 114 SER A N 1
ATOM 928 C CA . SER A 1 114 ? -11.148 14.625 3.998 1 93.06 114 SER A CA 1
ATOM 929 C C . SER A 1 114 ? -11.602 13.219 4.395 1 93.06 114 SER A C 1
ATOM 931 O O . SER A 1 114 ? -12.617 12.727 3.9 1 93.06 114 SER A O 1
ATOM 933 N N . SER A 1 115 ? -10.883 12.539 5.242 1 94.12 115 SER A N 1
ATOM 934 C CA . SER A 1 115 ? -11.266 11.242 5.781 1 94.12 115 SER A CA 1
ATOM 935 C C . SER A 1 115 ? -10.547 10.953 7.098 1 94.12 115 SER A C 1
ATOM 937 O O . SER A 1 115 ? -9.508 11.555 7.387 1 94.12 115 SER A O 1
ATOM 939 N N . SER A 1 116 ? -11.148 10.023 7.793 1 96.75 116 SER A N 1
ATOM 940 C CA . SER A 1 116 ? -10.586 9.68 9.102 1 96.75 116 SER A CA 1
ATOM 941 C C . SER A 1 116 ? -9.211 9.039 8.961 1 96.75 116 SER A C 1
ATOM 943 O O . SER A 1 116 ? -8.273 9.398 9.68 1 96.75 116 SER A O 1
ATOM 945 N N . PRO A 1 117 ? -9.031 8.125 7.977 1 93.12 117 PRO A N 1
ATOM 946 C CA . PRO A 1 117 ? -7.699 7.535 7.848 1 93.12 117 PRO A CA 1
ATOM 947 C C . PRO A 1 117 ? -6.633 8.562 7.492 1 93.12 117 PRO A C 1
ATOM 949 O O . PRO A 1 117 ? -5.496 8.477 7.969 1 93.12 117 PRO A O 1
ATOM 952 N N . GLU A 1 118 ? -6.992 9.531 6.695 1 93 118 GLU A N 1
ATOM 953 C CA . GLU A 1 118 ? -6.031 10.555 6.312 1 93 118 GLU A CA 1
ATOM 954 C C . GLU A 1 118 ? -5.625 11.414 7.512 1 93 118 GLU A C 1
ATOM 956 O O . GLU A 1 118 ? -4.469 11.812 7.633 1 93 118 GLU A O 1
ATOM 961 N N . LYS A 1 119 ? -6.574 11.703 8.305 1 96.56 119 LYS A N 1
ATOM 962 C CA . LYS A 1 119 ? -6.254 12.398 9.547 1 96.56 119 LYS A CA 1
ATOM 963 C C . LYS A 1 119 ? -5.27 11.586 10.391 1 96.56 119 LYS A C 1
ATOM 965 O O . LYS A 1 119 ? -4.316 12.141 10.938 1 96.56 119 LYS A O 1
ATOM 970 N N . CYS A 1 120 ? -5.543 10.297 10.508 1 93.94 120 CYS A N 1
ATOM 971 C CA . CYS A 1 120 ? -4.684 9.43 11.312 1 93.94 120 CYS A CA 1
ATOM 972 C C . CYS A 1 120 ? -3.262 9.406 10.758 1 93.94 120 CYS A C 1
ATOM 974 O O . CYS A 1 120 ? -2.295 9.469 11.523 1 93.94 120 CYS A O 1
ATOM 976 N N . ILE A 1 121 ? -3.143 9.359 9.453 1 87.62 121 ILE A N 1
ATOM 977 C CA . ILE A 1 121 ? -1.83 9.406 8.82 1 87.62 121 ILE A CA 1
ATOM 978 C C . ILE A 1 121 ? -1.129 10.711 9.18 1 87.62 121 ILE A C 1
ATOM 980 O O . ILE A 1 121 ? 0.038 10.711 9.578 1 87.62 121 ILE A O 1
ATOM 984 N N . PHE A 1 122 ? -1.845 11.75 9.062 1 94 122 PHE A N 1
ATOM 985 C CA . PHE A 1 122 ? -1.298 13.078 9.312 1 94 122 PHE A CA 1
ATOM 986 C C . PHE A 1 122 ? -0.773 13.188 10.742 1 94 122 PHE A C 1
ATOM 988 O O . PHE A 1 122 ? 0.358 13.625 10.961 1 94 122 PHE A O 1
ATOM 995 N N . ILE A 1 123 ? -1.621 12.805 11.672 1 96.38 123 ILE A N 1
ATOM 996 C CA . ILE A 1 123 ? -1.267 12.922 13.078 1 96.38 123 ILE A CA 1
ATOM 997 C C . ILE A 1 123 ? -0.044 12.055 13.375 1 96.38 123 ILE A C 1
ATOM 999 O O . ILE A 1 123 ? 0.876 12.484 14.078 1 96.38 123 ILE A O 1
ATOM 1003 N N . GLN A 1 124 ? -0.024 10.883 12.914 1 90.19 124 GLN A N 1
ATOM 1004 C CA . GLN A 1 124 ? 1.096 9.984 13.172 1 90.19 124 GLN A CA 1
ATOM 1005 C C . GLN A 1 124 ? 2.395 10.547 12.602 1 90.19 124 GLN A C 1
ATOM 1007 O O . GLN A 1 124 ? 3.432 10.523 13.266 1 90.19 124 GLN A O 1
ATOM 1012 N N . VAL A 1 125 ? 2.322 11.047 11.391 1 87.88 125 VAL A N 1
ATOM 1013 C CA . VAL A 1 125 ? 3.506 11.602 10.742 1 87.88 125 VAL A CA 1
ATOM 1014 C C . VAL A 1 125 ? 3.965 12.852 11.5 1 87.88 125 VAL A C 1
ATOM 1016 O O . VAL A 1 125 ? 5.16 13.016 11.758 1 87.88 125 VAL A O 1
ATOM 1019 N N . LEU A 1 126 ? 3.029 13.664 11.844 1 93.38 126 LEU A N 1
ATOM 1020 C CA . LEU A 1 126 ? 3.35 14.875 12.586 1 93.38 126 LEU A CA 1
ATOM 1021 C C . LEU A 1 126 ? 3.973 14.547 13.938 1 93.38 126 LEU A C 1
ATOM 1023 O O . LEU A 1 126 ? 4.957 15.164 14.344 1 93.38 126 LEU A O 1
ATOM 1027 N N . TYR A 1 127 ? 3.416 13.594 14.586 1 92.19 127 TYR A N 1
ATOM 1028 C CA . TYR A 1 127 ? 3.939 13.172 15.883 1 92.19 127 TYR A CA 1
ATOM 1029 C C . TYR A 1 127 ? 5.387 12.703 15.758 1 92.19 127 TYR A C 1
ATOM 1031 O O . TYR A 1 127 ? 6.25 13.141 16.531 1 92.19 127 TYR A O 1
ATOM 1039 N N . ARG A 1 128 ? 5.605 11.875 14.859 1 84.62 128 ARG A N 1
ATOM 1040 C CA . ARG A 1 128 ? 6.953 11.352 14.656 1 84.62 128 ARG A CA 1
ATOM 1041 C C . ARG A 1 128 ? 7.926 12.469 14.289 1 84.62 128 ARG A C 1
ATOM 1043 O O . ARG A 1 128 ? 9.062 12.484 14.758 1 84.62 128 ARG A O 1
ATOM 1050 N N . ALA A 1 129 ? 7.473 13.312 13.398 1 85.06 129 ALA A N 1
ATOM 1051 C CA . ALA A 1 129 ? 8.32 14.43 12.992 1 85.06 129 ALA A CA 1
ATOM 1052 C C . ALA A 1 129 ? 8.656 15.32 14.188 1 85.06 129 ALA A C 1
ATOM 1054 O O . ALA A 1 129 ? 9.789 15.781 14.32 1 85.06 129 ALA A O 1
ATOM 1055 N N . CYS A 1 130 ? 7.738 15.562 15.023 1 90.31 130 CYS A N 1
ATOM 1056 C CA . CYS A 1 130 ? 7.965 16.359 16.219 1 90.31 130 CYS A CA 1
ATOM 1057 C C . CYS A 1 130 ? 8.953 15.68 17.156 1 90.31 130 CYS A C 1
ATOM 1059 O O . CYS A 1 130 ? 9.859 16.328 17.688 1 90.31 130 CYS A O 1
ATOM 1061 N N . GLN A 1 131 ? 8.789 14.398 17.344 1 83.56 131 GLN A N 1
ATOM 1062 C CA . GLN A 1 131 ? 9.695 13.641 18.203 1 83.56 131 GLN A CA 1
ATOM 1063 C C . GLN A 1 131 ? 11.133 13.734 17.703 1 83.56 131 GLN A C 1
ATOM 1065 O O . GLN A 1 131 ? 12.055 13.969 18.484 1 83.56 131 GLN A O 1
ATOM 1070 N N . THR A 1 132 ? 11.219 13.555 16.469 1 81.81 132 THR A N 1
ATOM 1071 C CA . THR A 1 132 ? 12.547 13.609 15.867 1 81.81 132 THR A CA 1
ATOM 1072 C C . THR A 1 132 ? 13.148 15.008 16.016 1 81.81 132 THR A C 1
ATOM 1074 O O . THR A 1 132 ? 14.344 15.141 16.297 1 81.81 132 THR A O 1
ATOM 1077 N N . HIS A 1 133 ? 12.375 15.984 15.797 1 82.81 133 HIS A N 1
ATOM 1078 C CA . HIS A 1 133 ? 12.812 17.375 15.906 1 82.81 133 HIS A CA 1
ATOM 1079 C C . HIS A 1 133 ? 13.305 17.688 17.312 1 82.81 133 HIS A C 1
ATOM 1081 O O . HIS A 1 133 ? 14.383 18.25 17.484 1 82.81 133 HIS A O 1
ATOM 1087 N N . TRP A 1 134 ? 12.641 17.266 18.266 1 84.31 134 TRP A N 1
ATOM 1088 C CA . TRP A 1 134 ? 12.953 17.625 19.641 1 84.31 134 TRP A CA 1
ATOM 1089 C C . TRP A 1 134 ? 14.086 16.766 20.188 1 84.31 134 TRP A C 1
ATOM 1091 O O . TRP A 1 134 ? 14.875 17.219 21.016 1 84.31 134 TRP A O 1
ATOM 1101 N N . GLU A 1 135 ? 14.141 15.57 19.703 1 77.62 135 GLU A N 1
ATOM 1102 C CA . GLU A 1 135 ? 15.281 14.727 20.062 1 77.62 135 GLU A CA 1
ATOM 1103 C C . GLU A 1 135 ? 16.578 15.297 19.516 1 77.62 135 GLU A C 1
ATOM 1105 O O . GLU A 1 135 ? 17.625 15.242 20.172 1 77.62 135 GLU A O 1
ATOM 1110 N N . GLY A 1 136 ? 16.531 15.766 18.375 1 73.19 136 GLY A N 1
ATOM 1111 C CA . GLY A 1 136 ? 17.703 16.391 17.781 1 73.19 136 GLY A CA 1
ATOM 1112 C C . GLY A 1 136 ? 18.141 17.656 18.516 1 73.19 136 GLY A C 1
ATOM 1113 O O . GLY A 1 136 ? 19.328 17.875 18.719 1 73.19 136 GLY A O 1
ATOM 1114 N N . LYS A 1 137 ? 17.25 18.391 18.906 1 75.69 137 LYS A N 1
ATOM 1115 C CA . LYS A 1 137 ? 17.547 19.609 19.641 1 75.69 137 LYS A CA 1
ATOM 1116 C C . LYS A 1 137 ? 18.125 19.297 21.031 1 75.69 137 LYS A C 1
ATOM 1118 O O . LYS A 1 137 ? 19.047 19.984 21.484 1 75.69 137 LYS A O 1
ATOM 1123 N N . ALA A 1 138 ? 17.578 18.344 21.625 1 72.81 138 ALA A N 1
ATOM 1124 C CA . ALA A 1 138 ? 18.062 17.922 22.938 1 72.81 138 ALA A CA 1
ATOM 1125 C C . ALA A 1 138 ? 19.5 17.375 22.844 1 72.81 138 ALA A C 1
ATOM 1127 O O . ALA A 1 138 ? 20.328 17.656 23.703 1 72.81 138 ALA A O 1
ATOM 1128 N N . GLY A 1 139 ? 19.703 16.672 21.828 1 66.12 139 GLY A N 1
ATOM 1129 C CA . GLY A 1 139 ? 21.047 16.141 21.641 1 66.12 139 GLY A CA 1
ATOM 1130 C C . GLY A 1 139 ? 22.078 17.219 21.375 1 66.12 139 GLY A C 1
ATOM 1131 O O . GLY A 1 139 ? 23.203 17.125 21.875 1 66.12 139 GLY A O 1
ATOM 1132 N N . SER A 1 140 ? 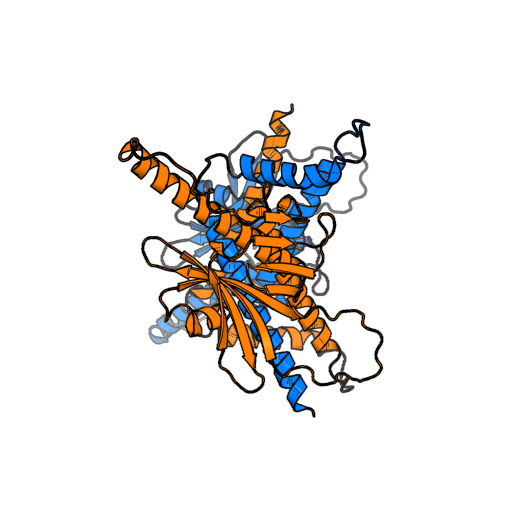21.734 18.172 20.703 1 63.47 140 SER A N 1
ATOM 1133 C CA . SER A 1 140 ? 22.656 19.266 20.406 1 63.47 140 SER A CA 1
ATOM 1134 C C . SER A 1 140 ? 23 20.047 21.672 1 63.47 140 SER A C 1
ATOM 1136 O O . SER A 1 140 ? 24.109 20.547 21.812 1 63.47 140 SER A O 1
ATOM 1138 N N . LEU A 1 141 ? 22.016 20.094 22.547 1 63.09 141 LEU A N 1
ATOM 1139 C CA . LEU A 1 141 ? 22.219 20.828 23.797 1 63.09 141 LEU A CA 1
ATOM 1140 C C . LEU A 1 141 ? 23.125 20.047 24.734 1 63.09 141 LEU A C 1
ATOM 1142 O O . LEU A 1 141 ? 23.938 20.641 25.453 1 63.09 141 LEU A O 1
ATOM 1146 N N . VAL A 1 142 ? 22.875 18.766 24.656 1 61.09 142 VAL A N 1
ATOM 1147 C CA . VAL A 1 142 ? 23.719 17.922 25.5 1 61.09 142 VAL A CA 1
ATOM 1148 C C . VAL A 1 142 ? 25.172 18.016 25.047 1 61.09 142 VAL A C 1
ATOM 1150 O O . VAL A 1 142 ? 26.078 18.125 25.859 1 61.09 142 VAL A O 1
ATOM 1153 N N . ASN A 1 143 ? 25.281 18.031 23.812 1 54.59 143 ASN A N 1
ATOM 1154 C CA . ASN A 1 143 ? 26.641 18.141 23.297 1 54.59 143 ASN A CA 1
ATOM 1155 C C . ASN A 1 143 ? 27.25 19.516 23.562 1 54.59 143 ASN A C 1
ATOM 1157 O O . ASN A 1 143 ? 28.438 19.625 23.844 1 54.59 143 ASN A O 1
ATOM 1161 N N . LEU A 1 144 ? 26.391 20.484 23.5 1 53.81 144 LEU A N 1
ATOM 1162 C CA . LEU A 1 144 ? 26.859 21.844 23.797 1 53.81 144 LEU A CA 1
ATOM 1163 C C . LEU A 1 144 ? 27.062 22.031 25.297 1 53.81 144 LEU A C 1
ATOM 1165 O O . LEU A 1 144 ? 27.938 22.797 25.719 1 53.81 144 LEU A O 1
ATOM 1169 N N . GLY A 1 145 ? 26.047 21.5 26.062 1 50.53 145 GLY A N 1
ATOM 1170 C CA . GLY A 1 145 ? 26.172 21.609 27.5 1 50.53 145 GLY A CA 1
ATOM 1171 C C . GLY A 1 145 ? 27.406 20.938 28.047 1 50.53 145 GLY A C 1
ATOM 1172 O O . GLY A 1 145 ? 28 21.406 29.031 1 50.53 145 GLY A O 1
ATOM 1173 N N . LYS A 1 146 ? 27.766 19.797 27.5 1 52.91 146 LYS A N 1
ATOM 1174 C CA . LYS A 1 146 ? 29.016 19.25 27.969 1 52.91 146 LYS A CA 1
ATOM 1175 C C . LYS A 1 146 ? 30.156 20.25 27.828 1 52.91 146 LYS A C 1
ATOM 1177 O O . LYS A 1 146 ? 31.078 20.281 28.641 1 52.91 146 LYS A O 1
ATOM 1182 N N . SER A 1 147 ? 30 21.031 26.812 1 48.31 147 SER A N 1
ATOM 1183 C CA . SER A 1 147 ? 31.047 22.047 26.703 1 48.31 147 SER A CA 1
ATOM 1184 C C . SER A 1 147 ? 30.75 23.25 27.578 1 48.31 147 SER A C 1
ATOM 1186 O O . SER A 1 147 ? 31.672 23.859 28.141 1 48.31 147 SER A O 1
ATOM 1188 N N . LEU A 1 148 ? 29.469 23.75 27.609 1 43.19 148 LEU A N 1
ATOM 1189 C CA . LEU A 1 148 ? 29.109 24.984 28.312 1 43.19 148 LEU A CA 1
ATOM 1190 C C . LEU A 1 148 ? 28.5 24.672 29.672 1 43.19 148 LEU A C 1
ATOM 1192 O O . LEU A 1 148 ? 27.281 24.531 29.797 1 43.19 148 LEU A O 1
ATOM 1196 N N . GLN A 1 149 ? 28.953 23.875 30.469 1 42.06 149 GLN A N 1
ATOM 1197 C CA . GLN A 1 149 ? 28.438 23.562 31.797 1 42.06 149 GLN A CA 1
ATOM 1198 C C . GLN A 1 149 ? 28.188 24.844 32.594 1 42.06 149 GLN A C 1
ATOM 1200 O O . GLN A 1 149 ? 27.703 24.797 33.719 1 42.06 149 GLN A O 1
ATOM 1205 N N . ALA A 1 150 ? 29.078 25.984 32.438 1 35.84 150 ALA A N 1
ATOM 1206 C CA . ALA A 1 150 ? 29 26.984 33.531 1 35.84 150 ALA A CA 1
ATOM 1207 C C . ALA A 1 150 ? 27.641 27.656 33.531 1 35.84 150 ALA A C 1
ATOM 1209 O O . ALA A 1 150 ? 27.172 28.125 34.594 1 35.84 150 ALA A O 1
ATOM 1210 N N . ARG A 1 151 ? 27.266 28.5 32.438 1 40.44 151 ARG A N 1
ATOM 1211 C CA . ARG A 1 151 ? 26.234 29.531 32.594 1 40.44 151 ARG A CA 1
ATOM 1212 C C . ARG A 1 151 ? 24.844 28.906 32.719 1 40.44 151 ARG A C 1
ATOM 1214 O O . ARG A 1 151 ? 24.375 28.281 31.75 1 40.44 151 ARG A O 1
ATOM 1221 N N . ARG A 1 152 ? 24.188 28.719 33.875 1 38.12 152 ARG A N 1
ATOM 1222 C CA . ARG A 1 152 ? 23.031 28.031 34.438 1 38.12 152 ARG A CA 1
ATOM 1223 C C . ARG A 1 152 ? 21.781 28.312 33.625 1 38.12 152 ARG A C 1
ATOM 1225 O O . ARG A 1 152 ? 20.969 27.406 33.406 1 38.12 152 ARG A O 1
ATOM 1232 N N . LYS A 1 153 ? 21.141 29.578 33.719 1 37 153 LYS A N 1
ATOM 1233 C CA . LYS A 1 153 ? 19.828 29.875 34.312 1 37 153 LYS A CA 1
ATOM 1234 C C . LYS A 1 153 ? 18.703 29.312 33.438 1 37 153 LYS A C 1
ATOM 1236 O O . LYS A 1 153 ? 18.953 28.844 32.312 1 37 153 LYS A O 1
ATOM 1241 N N . SER A 1 154 ? 17.375 30.156 33.281 1 35.59 154 SER A N 1
ATOM 1242 C CA . SER A 1 154 ? 15.914 30.141 33.312 1 35.59 154 SER A CA 1
ATOM 1243 C C . SER A 1 154 ? 15.352 29.734 31.938 1 35.59 154 SER A C 1
ATOM 1245 O O . SER A 1 154 ? 14.172 29.969 31.656 1 35.59 154 SER A O 1
ATOM 1247 N N . MET A 1 155 ? 16.188 29.578 30.922 1 39.69 155 MET A N 1
ATOM 1248 C CA . MET A 1 155 ? 15.297 29.578 29.766 1 39.69 155 MET A CA 1
ATOM 1249 C C . MET A 1 155 ? 14.438 28.312 29.719 1 39.69 155 MET A C 1
ATOM 1251 O O . MET A 1 155 ? 14.953 27.203 29.875 1 39.69 155 MET A O 1
ATOM 1255 N N . ALA A 1 156 ? 13.188 28.359 30.188 1 46.12 156 ALA A N 1
ATOM 1256 C CA . ALA A 1 156 ? 12.18 27.312 30.125 1 46.12 156 ALA A CA 1
ATOM 1257 C C . ALA A 1 156 ? 12.359 26.438 28.891 1 46.12 156 ALA A C 1
ATOM 1259 O O . ALA A 1 156 ? 12.664 26.938 27.812 1 46.12 156 ALA A O 1
ATOM 1260 N N . PRO A 1 157 ? 12.797 25.172 29.031 1 53.88 157 PRO A N 1
ATOM 1261 C CA . PRO A 1 157 ? 12.93 24.25 27.906 1 53.88 157 PRO A CA 1
ATOM 1262 C C . PRO A 1 157 ? 11.82 24.422 26.859 1 53.88 157 PRO A C 1
ATOM 1264 O O . PRO A 1 157 ? 10.695 24.781 27.219 1 53.88 157 PRO A O 1
ATOM 1267 N N . PRO A 1 158 ? 12.227 24.828 25.625 1 59.53 158 PRO A N 1
ATOM 1268 C CA . PRO A 1 158 ? 11.211 24.984 24.578 1 59.53 158 PRO A CA 1
ATOM 1269 C C . PRO A 1 158 ? 10.086 23.953 24.688 1 59.53 158 PRO A C 1
ATOM 1271 O O . PRO A 1 158 ? 10.344 22.797 25.016 1 59.53 158 PRO A O 1
ATOM 1274 N N . ARG A 1 159 ? 8.844 24.438 25.047 1 68.44 159 ARG A N 1
ATOM 1275 C CA . ARG A 1 159 ? 7.664 23.594 25.234 1 68.44 159 ARG A CA 1
ATOM 1276 C C . ARG A 1 159 ? 7.383 22.75 24 1 68.44 159 ARG A C 1
ATOM 1278 O O . ARG A 1 159 ? 7.324 23.266 22.891 1 68.44 159 ARG A O 1
ATOM 1285 N N . GLN A 1 160 ? 7.48 21.391 24.062 1 87 160 GLN A N 1
ATOM 1286 C CA . GLN A 1 160 ? 7.191 20.391 23.031 1 87 160 GLN A CA 1
ATOM 1287 C C . GLN A 1 160 ? 5.707 20.375 22.688 1 87 160 GLN A C 1
ATOM 1289 O O . GLN A 1 160 ? 4.871 20.781 23.5 1 87 160 GLN A O 1
ATOM 1294 N N . THR A 1 161 ? 5.383 20.156 21.484 1 94.25 161 THR A N 1
ATOM 1295 C CA . THR A 1 161 ? 4.008 20.016 21.016 1 94.25 161 THR A CA 1
ATOM 1296 C C . THR A 1 161 ? 3.268 18.938 21.797 1 94.25 161 THR A C 1
ATOM 1298 O O . THR A 1 161 ? 3.775 17.828 21.969 1 94.25 161 THR A O 1
ATOM 1301 N N . GLU A 1 162 ? 2.039 19.312 22.344 1 95.94 162 GLU A N 1
ATOM 1302 C CA . GLU A 1 162 ? 1.221 18.344 23.062 1 95.94 162 GLU A CA 1
ATOM 1303 C C . GLU A 1 162 ? 0.215 17.672 22.125 1 95.94 162 GLU A C 1
ATOM 1305 O O . GLU A 1 162 ? -0.503 18.344 21.391 1 95.94 162 GLU A O 1
ATOM 1310 N N . PHE A 1 163 ? 0.234 16.406 22.094 1 96.94 163 PHE A N 1
ATOM 1311 C CA . PHE A 1 163 ? -0.778 15.633 21.375 1 96.94 163 PHE A CA 1
ATOM 1312 C C . PHE A 1 163 ? -1.844 15.117 22.328 1 96.94 163 PHE A C 1
ATOM 1314 O O . PHE A 1 163 ? -1.59 14.195 23.109 1 96.94 163 PHE A O 1
ATOM 1321 N N . ILE A 1 164 ? -3.041 15.766 22.25 1 97.19 164 ILE A N 1
ATOM 1322 C CA . ILE A 1 164 ? -4.09 15.414 23.203 1 97.19 164 ILE A CA 1
ATOM 1323 C C . ILE A 1 164 ? -5.266 14.773 22.453 1 97.19 164 ILE A C 1
ATOM 1325 O O . ILE A 1 164 ? -5.574 15.156 21.328 1 97.19 164 ILE A O 1
ATOM 1329 N N . ASN A 1 165 ? -5.957 13.797 23.078 1 96.81 165 ASN A N 1
ATOM 1330 C CA . ASN A 1 165 ? -7.117 13.094 22.531 1 96.81 165 ASN A CA 1
ATOM 1331 C C . ASN A 1 165 ? -6.777 12.375 21.234 1 96.81 165 ASN A C 1
ATOM 1333 O O . ASN A 1 165 ? -7.598 12.336 20.312 1 96.81 165 ASN A O 1
ATOM 1337 N N . CYS A 1 166 ? -5.508 12.031 21.078 1 95.88 166 CYS A N 1
ATOM 1338 C CA . CYS A 1 166 ? -5.059 11.203 19.969 1 95.88 166 CYS A CA 1
ATOM 1339 C C . CYS A 1 166 ? -4.938 9.742 20.391 1 95.88 166 CYS A C 1
ATOM 1341 O O . CYS A 1 166 ? -4.488 9.445 21.484 1 95.88 166 CYS A O 1
ATOM 1343 N N . GLN A 1 167 ? -5.41 8.93 19.516 1 92.69 167 GLN A N 1
ATOM 1344 C CA . GLN A 1 167 ? -5.273 7.508 19.812 1 92.69 167 GLN A CA 1
ATOM 1345 C C . GLN A 1 167 ? -3.811 7.129 20.031 1 92.69 167 GLN A C 1
ATOM 1347 O O . GLN A 1 167 ? -2.926 7.602 19.312 1 92.69 167 GLN A O 1
ATOM 1352 N N . SER A 1 168 ? -3.555 6.266 21.016 1 89.75 168 SER A N 1
ATOM 1353 C CA . SER A 1 168 ? -2.193 5.875 21.359 1 89.75 168 SER A CA 1
ATOM 1354 C C . SER A 1 168 ? -1.477 5.23 20.188 1 89.75 168 SER A C 1
ATOM 1356 O O . SER A 1 168 ? -0.256 5.348 20.062 1 89.75 168 SER A O 1
ATOM 1358 N N . LYS A 1 169 ? -2.266 4.641 19.312 1 85.38 169 LYS A N 1
ATOM 1359 C CA . LYS A 1 169 ? -1.681 3.949 18.172 1 85.38 169 LYS A CA 1
ATOM 1360 C C . LYS A 1 169 ? -1.112 4.941 17.156 1 85.38 169 LYS A C 1
ATOM 1362 O O . LYS A 1 169 ? -0.387 4.555 16.25 1 85.38 169 LYS A O 1
ATOM 1367 N N . LEU A 1 170 ? -1.427 6.156 17.328 1 90.56 170 LEU A N 1
ATOM 1368 C CA . LEU A 1 170 ? -0.928 7.191 16.438 1 90.56 170 LEU A CA 1
ATOM 1369 C C . LEU A 1 170 ? 0.289 7.891 17.031 1 90.56 170 LEU A C 1
ATOM 1371 O O . LEU A 1 170 ? 0.975 8.648 16.344 1 90.56 170 LEU A O 1
ATOM 1375 N N . THR A 1 171 ? 0.518 7.672 18.312 1 89.19 171 THR A N 1
ATOM 1376 C CA . THR A 1 171 ? 1.565 8.398 19.016 1 89.19 171 THR A CA 1
ATOM 1377 C C . THR A 1 171 ? 2.58 7.438 19.625 1 89.19 171 THR A C 1
ATOM 1379 O O . THR A 1 171 ? 3.379 6.836 18.906 1 89.19 171 THR A O 1
ATOM 1382 N N . ARG A 1 172 ? 2.41 7.184 20.844 1 78.81 172 ARG A N 1
ATOM 1383 C CA . ARG A 1 172 ? 3.438 6.445 21.578 1 78.81 172 ARG A CA 1
ATOM 1384 C C . ARG A 1 172 ? 3.5 4.996 21.109 1 78.81 172 ARG A C 1
ATOM 1386 O O . ARG A 1 172 ? 4.578 4.398 21.062 1 78.81 172 ARG A O 1
ATOM 1393 N N . ASP A 1 173 ? 2.367 4.508 20.688 1 73.44 173 ASP A N 1
ATOM 1394 C CA . ASP A 1 173 ? 2.309 3.102 20.297 1 73.44 173 ASP A CA 1
ATOM 1395 C C . ASP A 1 173 ? 2.246 2.955 18.781 1 73.44 173 ASP A C 1
ATOM 1397 O O . ASP A 1 173 ? 1.911 1.884 18.266 1 73.44 173 ASP A O 1
ATOM 1401 N N . ALA A 1 174 ? 2.549 4.07 18.203 1 66.81 174 ALA A N 1
ATOM 1402 C CA . ALA A 1 174 ? 2.449 4.074 16.75 1 66.81 174 ALA A CA 1
ATOM 1403 C C . ALA A 1 174 ? 3.471 3.129 16.125 1 66.81 174 ALA A C 1
ATOM 1405 O O . ALA A 1 174 ? 4.609 3.045 16.578 1 66.81 174 ALA A O 1
ATOM 1406 N N . SER A 1 175 ? 2.928 2.289 15.133 1 65.88 175 SER A N 1
ATOM 1407 C CA . SER A 1 175 ? 3.812 1.408 14.383 1 65.88 175 SER A CA 1
ATOM 1408 C C . SER A 1 175 ? 3.688 1.654 12.883 1 65.88 175 SER A C 1
ATOM 1410 O O . SER A 1 175 ? 2.732 2.285 12.43 1 65.88 175 SER A O 1
ATOM 1412 N N . SER A 1 176 ? 4.664 1.205 12.258 1 65.19 176 SER A N 1
ATOM 1413 C CA . SER A 1 176 ? 4.648 1.305 10.805 1 65.19 176 SER A CA 1
ATOM 1414 C C . SER A 1 176 ? 3.449 0.571 10.211 1 65.19 176 SER A C 1
ATOM 1416 O O . SER A 1 176 ? 2.906 0.986 9.188 1 65.19 176 SER A O 1
ATOM 1418 N N . MET A 1 177 ? 3.035 -0.44 10.906 1 71.12 177 MET A N 1
ATOM 1419 C CA . MET A 1 177 ? 1.899 -1.227 10.438 1 71.12 177 MET A CA 1
ATOM 1420 C C . MET A 1 177 ? 0.616 -0.403 10.469 1 71.12 177 MET A C 1
ATOM 1422 O O . MET A 1 177 ? -0.205 -0.49 9.555 1 71.12 177 MET A O 1
ATOM 1426 N N . ASN A 1 178 ? 0.523 0.387 11.523 1 76.88 178 ASN A N 1
ATOM 1427 C CA . ASN A 1 178 ? -0.654 1.244 11.617 1 76.88 178 ASN A CA 1
ATOM 1428 C C . ASN A 1 178 ? -0.718 2.238 10.461 1 76.88 178 ASN A C 1
ATOM 1430 O O . ASN A 1 178 ? -1.79 2.482 9.906 1 76.88 178 ASN A O 1
ATOM 1434 N N . LEU A 1 179 ? 0.402 2.693 10.164 1 77.81 179 LEU A N 1
ATOM 1435 C CA . LEU A 1 179 ? 0.45 3.662 9.07 1 77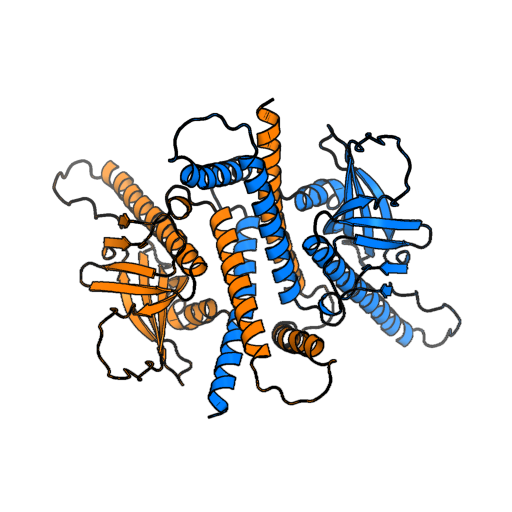.81 179 LEU A CA 1
ATOM 1436 C C . LEU A 1 179 ? 0.027 3.02 7.754 1 77.81 179 LEU A C 1
ATOM 1438 O O . LEU A 1 179 ? -0.722 3.617 6.98 1 77.81 179 LEU A O 1
ATOM 1442 N N . VAL A 1 180 ? 0.464 1.792 7.508 1 76.81 180 VAL A N 1
ATOM 1443 C CA . VAL A 1 180 ? 0.11 1.067 6.293 1 76.81 180 VAL A CA 1
ATOM 1444 C C . VAL A 1 180 ? -1.393 0.798 6.27 1 76.81 180 VAL A C 1
ATOM 1446 O O . VAL A 1 180 ? -2.035 0.911 5.223 1 76.81 180 VAL A O 1
ATOM 1449 N N . ILE A 1 181 ? -1.843 0.458 7.406 1 83.44 181 ILE A N 1
ATOM 1450 C CA . ILE A 1 181 ? -3.27 0.179 7.523 1 83.44 181 ILE A CA 1
ATOM 1451 C C . ILE A 1 181 ? -4.07 1.418 7.133 1 83.44 181 ILE A C 1
ATOM 1453 O O . ILE A 1 181 ? -5 1.335 6.324 1 83.44 181 ILE A O 1
ATOM 1457 N N . TYR A 1 182 ? -3.689 2.523 7.652 1 85.69 182 TYR A N 1
ATOM 1458 C CA . TYR A 1 182 ? -4.426 3.752 7.371 1 85.69 182 TYR A CA 1
ATOM 1459 C C . TYR A 1 182 ? -4.277 4.152 5.91 1 85.69 182 TYR A C 1
ATOM 1461 O O . TYR A 1 182 ? -5.219 4.676 5.305 1 85.69 182 TYR A O 1
ATOM 1469 N N . ARG A 1 183 ? -3.152 3.945 5.367 1 81.44 183 ARG A N 1
ATOM 1470 C CA . ARG A 1 183 ? -2.945 4.262 3.959 1 81.44 183 ARG A CA 1
ATOM 1471 C C . ARG A 1 183 ? -3.824 3.395 3.066 1 81.44 183 ARG A C 1
ATOM 1473 O O . ARG A 1 183 ? -4.387 3.877 2.082 1 81.44 183 ARG A O 1
ATOM 1480 N N . CYS A 1 184 ? -3.943 2.104 3.445 1 82.38 184 CYS A N 1
ATOM 1481 C CA . CYS A 1 184 ? -4.832 1.213 2.709 1 82.38 184 CYS A CA 1
ATOM 1482 C C . CYS A 1 184 ? -6.285 1.651 2.852 1 82.38 184 CYS A C 1
ATOM 1484 O O . CYS A 1 184 ? -7.023 1.7 1.866 1 82.38 184 CYS A O 1
ATOM 1486 N N . LYS A 1 185 ? -6.59 1.976 4.059 1 88.06 185 LYS A N 1
ATOM 1487 C CA . LYS A 1 185 ? -7.961 2.412 4.305 1 88.06 185 LYS A CA 1
ATOM 1488 C C . LYS A 1 185 ? -8.281 3.684 3.523 1 88.06 185 LYS A C 1
ATOM 1490 O O . LYS A 1 185 ? -9.352 3.795 2.922 1 88.06 185 LYS A O 1
ATOM 1495 N N . ALA A 1 186 ? -7.371 4.613 3.584 1 86 186 ALA A N 1
ATOM 1496 C CA . ALA A 1 186 ? -7.574 5.867 2.855 1 86 186 ALA A CA 1
ATOM 1497 C C . ALA A 1 186 ? -7.699 5.613 1.356 1 86 186 ALA A C 1
ATOM 1499 O O . ALA A 1 186 ? -8.586 6.168 0.699 1 86 186 ALA A O 1
ATOM 1500 N N . PHE A 1 187 ? -6.922 4.746 0.837 1 82.56 187 PHE A N 1
ATOM 1501 C CA . PHE A 1 187 ? -6.91 4.43 -0.585 1 82.56 187 PHE A CA 1
ATOM 1502 C C . PHE A 1 187 ? -8.211 3.754 -1.001 1 82.56 187 PHE A C 1
ATOM 1504 O O . PHE A 1 187 ? -8.852 4.168 -1.972 1 82.56 187 PHE A O 1
ATOM 1511 N N . LEU A 1 188 ? -8.547 2.76 -0.274 1 87.88 188 LEU A N 1
ATOM 1512 C CA . LEU A 1 188 ? -9.758 2.008 -0.604 1 87.88 188 LEU A CA 1
ATOM 1513 C C . LEU A 1 188 ? -11 2.881 -0.449 1 87.88 188 LEU A C 1
ATOM 1515 O O . LEU A 1 188 ? -11.961 2.736 -1.205 1 87.88 188 LEU A O 1
ATOM 1519 N N . GLY A 1 189 ? -10.93 3.736 0.594 1 85.88 189 GLY A N 1
ATOM 1520 C CA . GLY A 1 189 ? -12.023 4.684 0.755 1 85.88 189 GLY A CA 1
ATOM 1521 C C . GLY A 1 189 ? -12.195 5.605 -0.436 1 85.88 189 GLY A C 1
ATOM 1522 O O . GLY A 1 189 ? -13.32 5.887 -0.854 1 85.88 189 GLY A O 1
ATOM 1523 N N . ARG A 1 190 ? -11.133 6.066 -0.968 1 79.81 190 ARG A N 1
ATOM 1524 C CA . ARG A 1 190 ? -11.172 6.945 -2.133 1 79.81 190 ARG A CA 1
ATOM 1525 C C . ARG A 1 190 ? -11.688 6.203 -3.361 1 79.81 190 ARG A C 1
ATOM 1527 O O . ARG A 1 190 ? -12.469 6.754 -4.145 1 79.81 190 ARG A O 1
ATOM 1534 N N . VAL A 1 191 ? -11.211 4.988 -3.518 1 79.69 191 VAL A N 1
ATOM 1535 C CA . VAL A 1 191 ? -11.656 4.16 -4.637 1 79.69 191 VAL A CA 1
ATOM 1536 C C . VAL A 1 191 ? -13.164 3.945 -4.562 1 79.69 191 VAL A C 1
ATOM 1538 O O . VAL A 1 191 ? -13.859 4.023 -5.578 1 79.69 191 VAL A O 1
ATOM 1541 N N . LYS A 1 192 ? -13.602 3.664 -3.383 1 85.44 192 LYS A N 1
ATOM 1542 C CA . LYS A 1 192 ? -15.031 3.434 -3.186 1 85.44 192 LYS A CA 1
ATOM 1543 C C . LYS A 1 192 ? -15.844 4.672 -3.549 1 85.44 192 LYS A C 1
ATOM 1545 O O . LYS A 1 192 ? -16.891 4.566 -4.184 1 85.44 192 LYS A O 1
ATOM 1550 N N . LYS A 1 193 ? -15.398 5.797 -3.129 1 78.56 193 LYS A N 1
ATOM 1551 C CA . LYS A 1 193 ? -16.094 7.039 -3.434 1 78.56 193 LYS A CA 1
ATOM 1552 C C . LYS A 1 193 ? -16.141 7.289 -4.938 1 78.56 193 LYS A C 1
ATOM 1554 O O . LYS A 1 193 ? -17.156 7.754 -5.465 1 78.56 193 LYS A O 1
ATOM 1559 N N . LEU A 1 194 ? -15.117 6.988 -5.625 1 75.44 194 LEU A N 1
ATOM 1560 C CA . LEU A 1 194 ? -15.047 7.168 -7.07 1 75.44 194 LEU A CA 1
ATOM 1561 C C . LEU A 1 194 ? -16 6.219 -7.785 1 75.44 194 LEU A C 1
ATOM 1563 O O . LEU A 1 194 ? -16.641 6.598 -8.773 1 75.44 194 LEU A O 1
ATOM 1567 N N . MET A 1 195 ? -16.094 5.066 -7.246 1 76.56 195 MET A N 1
ATOM 1568 C CA . MET A 1 195 ? -16.984 4.074 -7.848 1 76.56 195 MET A CA 1
ATOM 1569 C C . MET A 1 195 ? -18.453 4.461 -7.66 1 76.56 195 MET A C 1
ATOM 1571 O O . MET A 1 195 ? -19.266 4.281 -8.562 1 76.56 195 MET A O 1
ATOM 1575 N N . VAL A 1 196 ? -18.766 5.027 -6.527 1 80 196 VAL A N 1
ATOM 1576 C CA . VAL A 1 196 ? -20.141 5.434 -6.227 1 80 196 VAL A CA 1
ATOM 1577 C C . VAL A 1 196 ? -20.516 6.652 -7.07 1 80 196 VAL A C 1
ATOM 1579 O O . VAL A 1 196 ? -21.641 6.75 -7.57 1 80 196 VAL A O 1
ATOM 1582 N N . ALA A 1 197 ? -19.656 7.566 -7.156 1 69.5 197 ALA A N 1
ATOM 1583 C CA . ALA A 1 197 ? -19.922 8.758 -7.957 1 69.5 197 ALA A CA 1
ATOM 1584 C C . ALA A 1 197 ? -20.156 8.398 -9.414 1 69.5 197 ALA A C 1
ATOM 1586 O O . ALA A 1 197 ? -20.984 9.023 -10.086 1 69.5 197 ALA A O 1
ATOM 1587 N N . ARG A 1 198 ? -19.578 7.43 -9.859 1 63.12 198 ARG A N 1
ATOM 1588 C CA . ARG A 1 198 ? -19.734 6.996 -11.25 1 63.12 198 ARG A CA 1
ATOM 1589 C C . ARG A 1 198 ? -21.062 6.301 -11.461 1 63.12 198 ARG A C 1
ATOM 1591 O O . ARG A 1 198 ? -21.656 6.383 -12.547 1 63.12 198 ARG A O 1
ATOM 1598 N N . GLN A 1 199 ? -21.453 5.555 -10.477 1 62.59 199 GLN A N 1
ATOM 1599 C CA . GLN A 1 199 ? -22.734 4.879 -10.586 1 62.59 199 GLN A CA 1
ATOM 1600 C C . GLN A 1 199 ? -23.891 5.883 -10.562 1 62.59 199 GLN A C 1
ATOM 1602 O O . GLN A 1 199 ? -24.938 5.645 -11.156 1 62.59 199 GLN A O 1
ATOM 1607 N N . LYS A 1 200 ? -23.766 6.938 -9.773 1 57.81 200 LYS A N 1
ATOM 1608 C CA . LYS A 1 200 ? -24.844 7.922 -9.68 1 57.81 200 LYS A CA 1
ATOM 1609 C C . LYS A 1 200 ? -24.906 8.781 -10.945 1 57.81 200 LYS A C 1
ATOM 1611 O O . LYS A 1 200 ? -25.828 9.602 -11.094 1 57.81 200 LYS A O 1
ATOM 1616 N N . GLY A 1 201 ? -23.969 8.609 -11.797 1 47.28 201 GLY A N 1
ATOM 1617 C CA . GLY A 1 201 ? -24.203 9.383 -13.008 1 47.28 201 GLY A CA 1
ATOM 1618 C C . GLY A 1 201 ? -25.453 8.969 -13.758 1 47.28 201 GLY A C 1
ATOM 1619 O O . GLY A 1 201 ? -26.016 7.895 -13.5 1 47.28 201 GLY A O 1
ATOM 1620 N N . PRO A 1 202 ? -26.219 9.844 -14.477 1 40.25 202 PRO A N 1
ATOM 1621 C CA . PRO A 1 202 ? -27.516 9.578 -15.094 1 40.25 202 PRO A CA 1
ATOM 1622 C C . PRO A 1 202 ? -27.625 8.164 -15.656 1 40.25 202 PRO A C 1
ATOM 1624 O O . PRO A 1 202 ? -26.641 7.637 -16.203 1 40.25 202 PRO A O 1
ATOM 1627 N N . LEU A 1 203 ? -28.641 7.449 -15.109 1 37 203 LEU A N 1
ATOM 1628 C CA . LEU A 1 203 ? -29.312 6.234 -15.57 1 37 203 LEU A CA 1
ATOM 1629 C C . LEU A 1 203 ? -29.453 6.234 -17.094 1 37 203 LEU A C 1
ATOM 1631 O O . LEU A 1 203 ? -30.422 6.777 -17.625 1 37 203 LEU A O 1
ATOM 1635 N N . ARG A 1 204 ? -28.703 6.527 -18.062 1 32.47 204 ARG A N 1
ATOM 1636 C CA . ARG A 1 204 ? -29.281 5.988 -19.297 1 32.47 204 ARG A CA 1
ATOM 1637 C C . ARG A 1 204 ? -29.672 4.527 -19.109 1 32.47 204 ARG A C 1
ATOM 1639 O O . ARG A 1 204 ? -28.938 3.74 -18.531 1 32.47 204 ARG A O 1
ATOM 1646 N N . GLN A 1 205 ? -30.969 4.016 -19.391 1 29.36 205 GLN A N 1
ATOM 1647 C CA . GLN A 1 205 ? -31.812 2.822 -19.391 1 29.36 205 GLN A CA 1
ATOM 1648 C C . GLN A 1 205 ? -31 1.581 -19.766 1 29.36 205 GLN A C 1
ATOM 1650 O O . GLN A 1 205 ? -31.531 0.466 -19.75 1 29.36 205 GLN A O 1
ATOM 1655 N N . THR A 1 206 ? -30.125 1.523 -20.859 1 29.78 206 THR A N 1
ATOM 1656 C CA . THR A 1 206 ? -30.156 0.204 -21.484 1 29.78 206 THR A CA 1
ATOM 1657 C C . THR A 1 206 ? -29.609 -0.856 -20.531 1 29.78 206 THR A C 1
ATOM 1659 O O . THR A 1 206 ? -28.969 -0.528 -19.531 1 29.78 206 THR A O 1
ATOM 1662 N N . GLY A 1 207 ? -29.297 -2.178 -21.078 1 28.55 207 GLY A N 1
ATOM 1663 C CA . GLY A 1 207 ? -29.266 -3.57 -20.672 1 28.55 207 GLY A CA 1
ATOM 1664 C C . GLY A 1 207 ? -28.219 -3.85 -19.609 1 28.55 207 GLY A C 1
ATOM 1665 O O . GLY A 1 207 ? -27.328 -3.025 -19.375 1 28.55 207 GLY A O 1
ATOM 1666 N N . SER A 1 208 ? -28.422 -5.039 -18.781 1 31.64 208 SER A N 1
ATOM 1667 C CA . SER A 1 208 ? -27.906 -5.781 -17.625 1 31.64 208 SER A CA 1
ATOM 1668 C C . SER A 1 208 ? -26.391 -5.895 -17.688 1 31.64 208 SER A C 1
ATOM 1670 O O . SER A 1 208 ? -25.766 -6.477 -16.797 1 31.64 208 SER A O 1
ATOM 1672 N N . ARG A 1 209 ? -25.812 -5.926 -18.906 1 29.77 209 ARG A N 1
ATOM 1673 C CA . ARG A 1 209 ? -24.5 -6.512 -19.141 1 29.77 209 ARG A CA 1
ATOM 1674 C C . ARG A 1 209 ? -23.406 -5.637 -18.547 1 29.77 209 ARG A C 1
ATOM 1676 O O . ARG A 1 209 ? -22.219 -5.902 -18.734 1 29.77 209 ARG A O 1
ATOM 1683 N N . GLY A 1 210 ? -23.719 -4.395 -18.203 1 28.81 210 GLY A N 1
ATOM 1684 C CA . GLY A 1 210 ? -22.766 -3.293 -18.172 1 28.81 210 GLY A CA 1
ATOM 1685 C C . GLY A 1 210 ? -21.922 -3.27 -16.906 1 28.81 210 GLY A C 1
ATOM 1686 O O . GLY A 1 210 ? -21.188 -2.309 -16.672 1 28.81 210 GLY A O 1
ATOM 1687 N N . ALA A 1 211 ? -22.391 -3.996 -15.945 1 29.11 211 ALA A N 1
ATOM 1688 C CA . ALA A 1 211 ? -21.719 -3.678 -14.68 1 29.11 211 ALA A CA 1
ATOM 1689 C C . ALA A 1 211 ? -20.25 -4.043 -14.727 1 29.11 211 ALA A C 1
ATOM 1691 O O . ALA A 1 211 ? -19.406 -3.352 -14.141 1 29.11 211 ALA A O 1
ATOM 1692 N N . GLN A 1 212 ? -19.969 -5.281 -15.219 1 31.5 212 GLN A N 1
ATOM 1693 C CA . GLN A 1 212 ? -18.609 -5.82 -15.156 1 31.5 212 GLN A CA 1
ATOM 1694 C C . GLN A 1 212 ? -17.656 -4.988 -16 1 31.5 212 GLN A C 1
ATOM 1696 O O . GLN A 1 212 ? -16.438 -4.977 -15.75 1 31.5 212 GLN A O 1
ATOM 1701 N N . ARG A 1 213 ? -18.188 -4.43 -17.109 1 31.53 213 ARG A N 1
ATOM 1702 C CA . ARG A 1 213 ? -17.406 -3.656 -18.062 1 31.53 213 ARG A CA 1
ATOM 1703 C C . ARG A 1 213 ? -16.922 -2.352 -17.453 1 31.53 213 ARG A C 1
ATOM 1705 O O . ARG A 1 213 ? -15.867 -1.835 -17.828 1 31.53 213 ARG A O 1
ATOM 1712 N N . THR A 1 214 ? -17.781 -1.92 -16.484 1 31.11 214 THR A N 1
ATOM 1713 C CA . THR A 1 214 ? -17.562 -0.548 -16.031 1 31.11 214 THR A CA 1
ATOM 1714 C C . THR A 1 214 ? -16.391 -0.471 -15.07 1 31.11 214 THR A C 1
ATOM 1716 O O . THR A 1 214 ? -15.703 0.553 -15 1 31.11 214 THR A O 1
ATOM 1719 N N . VAL A 1 215 ? -16.266 -1.52 -14.273 1 34.31 215 VAL A N 1
ATOM 1720 C CA . VAL A 1 215 ? -15.141 -1.354 -13.367 1 34.31 215 VAL A CA 1
ATOM 1721 C C . VAL A 1 215 ? -13.844 -1.296 -14.164 1 34.31 215 VAL A C 1
ATOM 1723 O O . VAL A 1 215 ? -12.945 -0.51 -13.852 1 34.31 215 VAL A O 1
ATOM 1726 N N . GLY A 1 216 ? -13.75 -2.148 -15.219 1 33.91 216 GLY A N 1
ATOM 1727 C CA . GLY A 1 216 ? -12.57 -2.127 -16.062 1 33.91 216 GLY A CA 1
ATOM 1728 C C . GLY A 1 216 ? -12.344 -0.784 -16.734 1 33.91 216 GLY A C 1
ATOM 1729 O O . GLY A 1 216 ? -11.203 -0.317 -16.828 1 33.91 216 GLY A O 1
ATOM 1730 N N . ASN A 1 217 ? -13.438 -0.254 -17.266 1 37.09 217 ASN A N 1
ATOM 1731 C CA . ASN A 1 217 ? -13.328 1.017 -17.984 1 37.09 217 ASN A CA 1
ATOM 1732 C C . ASN A 1 217 ? -12.984 2.16 -17.031 1 37.09 217 ASN A C 1
ATOM 1734 O O . ASN A 1 217 ? -12.188 3.039 -17.375 1 37.09 217 ASN A O 1
ATOM 1738 N N . VAL A 1 218 ? -13.578 2.133 -15.93 1 35.31 218 VAL A N 1
ATOM 1739 C CA . VAL A 1 218 ? -13.273 3.186 -14.961 1 35.31 218 VAL A CA 1
ATOM 1740 C C . VAL A 1 218 ? -11.82 3.068 -14.508 1 35.31 218 VAL A C 1
ATOM 1742 O O . VAL A 1 218 ? -11.117 4.07 -14.414 1 35.31 218 VAL A O 1
ATOM 1745 N N . VAL A 1 219 ? -11.336 1.835 -14.266 1 37.16 219 VAL A N 1
ATOM 1746 C CA . VAL A 1 219 ? -9.938 1.626 -13.914 1 37.16 219 VAL A CA 1
ATOM 1747 C C . VAL A 1 219 ? -9.039 1.974 -15.102 1 37.16 219 VAL A C 1
ATOM 1749 O O . VAL A 1 219 ? -7.973 2.559 -14.93 1 37.16 219 VAL A O 1
ATOM 1752 N N . GLN A 1 220 ? -9.484 1.469 -16.312 1 38.5 220 GLN A N 1
ATOM 1753 C CA . GLN A 1 220 ? -8.719 1.822 -17.5 1 38.5 220 GLN A CA 1
ATOM 1754 C C . GLN A 1 220 ? -8.641 3.336 -17.672 1 38.5 220 GLN A C 1
ATOM 1756 O O . GLN A 1 220 ? -7.578 3.881 -17.984 1 38.5 220 GLN A O 1
ATOM 1761 N N . ARG A 1 221 ? -9.75 3.953 -17.578 1 36.03 221 ARG A N 1
ATOM 1762 C CA . ARG A 1 221 ? -9.727 5.406 -17.734 1 36.03 221 ARG A CA 1
ATOM 1763 C C . ARG A 1 221 ? -8.945 6.062 -16.594 1 36.03 221 ARG A C 1
ATOM 1765 O O . ARG A 1 221 ? -8.219 7.035 -16.812 1 36.03 221 ARG A O 1
ATOM 1772 N N . MET A 1 222 ? -9.211 5.562 -15.43 1 34.34 222 MET A N 1
ATOM 1773 C CA . MET A 1 222 ? -8.375 6.094 -14.352 1 34.34 222 MET A CA 1
ATOM 1774 C C . MET A 1 222 ? -6.902 5.785 -14.609 1 34.34 222 MET A C 1
ATOM 1776 O O . MET A 1 222 ? -6.031 6.602 -14.297 1 34.34 222 MET A O 1
ATOM 1780 N N . THR A 1 223 ? -6.676 4.508 -15.117 1 36.47 223 THR A N 1
ATOM 1781 C CA . THR A 1 223 ? -5.309 4.18 -15.508 1 36.47 223 THR A CA 1
ATOM 1782 C C . THR A 1 223 ? -4.848 5.062 -16.656 1 36.47 223 THR A C 1
ATOM 1784 O O . THR A 1 223 ? -3.705 5.527 -16.672 1 36.47 223 THR A O 1
ATOM 1787 N N . VAL A 1 224 ? -5.672 5.16 -17.859 1 31.98 224 VAL A N 1
ATOM 1788 C CA . VAL A 1 224 ? -5.281 6.012 -18.969 1 31.98 224 VAL A CA 1
ATOM 1789 C C . VAL A 1 224 ? -5.102 7.449 -18.5 1 31.98 224 VAL A C 1
ATOM 1791 O O . VAL A 1 224 ? -4.152 8.133 -18.891 1 31.98 224 VAL A O 1
ATOM 1794 N N . ALA A 1 225 ? -6.094 8.047 -17.859 1 28.91 225 ALA A N 1
ATOM 1795 C CA . ALA A 1 225 ? -5.926 9.422 -17.391 1 28.91 225 ALA A CA 1
ATOM 1796 C C . ALA A 1 225 ? -4.695 9.555 -16.5 1 28.91 225 ALA A C 1
ATOM 1798 O O . ALA A 1 225 ? -4 10.57 -16.547 1 28.91 225 ALA A O 1
ATOM 1799 N N . LEU A 1 226 ? -4.547 8.648 -15.523 1 31.03 226 LEU A N 1
ATOM 1800 C CA . LEU A 1 226 ? -3.25 8.648 -14.852 1 31.03 226 LEU A CA 1
ATOM 1801 C C . LEU A 1 226 ? -2.129 8.328 -15.836 1 31.03 226 LEU A C 1
ATOM 1803 O O . LEU A 1 226 ? -1.009 8.82 -15.688 1 31.03 226 LEU A O 1
ATOM 1807 N N . GLY A 1 227 ? -2.262 7.102 -16.578 1 30.78 227 GLY A N 1
ATOM 1808 C CA . GLY A 1 227 ? -1.293 6.625 -17.547 1 30.78 227 GLY A CA 1
ATOM 1809 C C . GLY A 1 227 ? -1.276 7.449 -18.828 1 30.78 227 GLY A C 1
ATOM 1810 O O . GLY A 1 227 ? -1.569 6.934 -19.906 1 30.78 227 GLY A O 1
ATOM 1811 N N . GLU A 1 228 ? -1.672 8.508 -19.094 1 28.59 228 GLU A N 1
ATOM 1812 C CA . GLU A 1 228 ? -1.422 8.883 -20.484 1 28.59 228 GLU A CA 1
ATOM 1813 C C . GLU A 1 228 ? -0.201 8.156 -21.031 1 28.59 228 GLU A C 1
ATOM 1815 O O . GLU A 1 228 ? -0.175 7.781 -22.203 1 28.59 228 GLU A O 1
ATOM 1820 N N . ARG A 1 229 ? 1.161 8.555 -20.797 1 27.92 229 ARG A N 1
ATOM 1821 C CA . ARG A 1 229 ? 2.117 7.973 -21.734 1 27.92 229 ARG A CA 1
ATOM 1822 C C . ARG A 1 229 ? 2.186 6.457 -21.578 1 27.92 229 ARG A C 1
ATOM 1824 O O . ARG A 1 229 ? 2.012 5.93 -20.484 1 27.92 229 ARG A O 1
ATOM 1831 N N . GLY A 1 230 ? 1.998 5.441 -22.562 1 28.62 230 GLY A N 1
ATOM 1832 C CA . GLY A 1 230 ? 1.988 4.008 -22.812 1 28.62 230 GLY A CA 1
ATOM 1833 C C . GLY A 1 230 ? 2.732 3.215 -21.75 1 28.62 230 GLY A C 1
ATOM 1834 O O . GLY A 1 230 ? 2.59 1.993 -21.672 1 28.62 230 GLY A O 1
ATOM 1835 N N . GLY A 1 231 ? 4.105 3.303 -21.594 1 29.19 231 GLY A N 1
ATOM 1836 C CA . GLY A 1 231 ? 5.141 2.371 -21.172 1 29.19 231 GLY A CA 1
ATOM 1837 C C . GLY A 1 231 ? 5.016 1.96 -19.719 1 29.19 231 GLY A C 1
ATOM 1838 O O . GLY A 1 231 ? 3.928 2.002 -19.141 1 29.19 231 GLY A O 1
ATOM 1839 N N . ARG A 1 232 ? 6.156 2.035 -18.891 1 30.64 232 ARG A N 1
ATOM 1840 C CA . ARG A 1 232 ? 6.836 1.598 -17.672 1 30.64 232 ARG A CA 1
ATOM 1841 C C . ARG A 1 232 ? 6.109 2.096 -16.422 1 30.64 232 ARG A C 1
ATOM 1843 O O . ARG A 1 232 ? 5.562 3.199 -16.422 1 30.64 232 ARG A O 1
ATOM 1850 N N . LEU A 1 233 ? 5.617 1.123 -15.57 1 34.31 233 LEU A N 1
ATOM 1851 C CA . LEU A 1 233 ? 5.215 1.508 -14.219 1 34.31 233 LEU A CA 1
ATOM 1852 C C . LEU A 1 233 ? 5.871 2.824 -13.812 1 34.31 233 LEU A C 1
ATOM 1854 O O . LEU A 1 233 ? 7.066 3.025 -14.039 1 34.31 233 LEU A O 1
ATOM 1858 N N . THR A 1 234 ? 5.23 3.754 -13.773 1 33 234 THR A N 1
ATOM 1859 C CA . THR A 1 234 ? 5.895 4.941 -13.25 1 33 234 THR A CA 1
ATOM 1860 C C . THR A 1 234 ? 6.605 4.629 -11.93 1 33 234 THR A C 1
ATOM 1862 O O . THR A 1 234 ? 6.262 3.662 -11.25 1 33 234 THR A O 1
ATOM 1865 N N . ARG A 1 235 ? 7.75 5.184 -11.719 1 38.38 235 ARG A N 1
ATOM 1866 C CA . ARG A 1 235 ? 8.664 4.949 -10.609 1 38.38 235 ARG A CA 1
ATOM 1867 C C . ARG A 1 235 ? 7.914 4.906 -9.281 1 38.38 235 ARG A C 1
ATOM 1869 O O . ARG A 1 235 ? 8.234 4.098 -8.406 1 38.38 235 ARG A O 1
ATOM 1876 N N . ALA A 1 236 ? 6.875 5.652 -9.125 1 36 236 ALA A N 1
ATOM 1877 C CA . ALA A 1 236 ? 6.113 5.75 -7.887 1 36 236 ALA A CA 1
ATOM 1878 C C . ALA A 1 236 ? 5.211 4.535 -7.699 1 36 236 ALA A C 1
ATOM 1880 O O . ALA A 1 236 ? 5.098 4 -6.59 1 36 236 ALA A O 1
ATOM 1881 N N . GLU A 1 237 ? 4.516 4.094 -8.758 1 41.81 237 GLU A N 1
ATOM 1882 C CA . GLU A 1 237 ? 3.684 2.895 -8.695 1 41.81 237 GLU A CA 1
ATOM 1883 C C . GLU A 1 237 ? 4.52 1.658 -8.375 1 41.81 237 GLU A C 1
ATOM 1885 O O . GLU A 1 237 ? 4.109 0.812 -7.578 1 41.81 237 GLU A O 1
ATOM 1890 N N . ASP A 1 238 ? 5.641 1.632 -8.844 1 44.75 238 ASP A N 1
ATOM 1891 C CA . ASP A 1 238 ? 6.574 0.545 -8.555 1 44.75 238 ASP A CA 1
ATOM 1892 C C . ASP A 1 238 ? 6.953 0.517 -7.078 1 44.75 238 ASP A C 1
ATOM 1894 O O . ASP A 1 238 ? 7.016 -0.554 -6.469 1 44.75 238 ASP A O 1
ATOM 1898 N N . ARG A 1 239 ? 7.047 1.674 -6.566 1 42.84 239 ARG A N 1
ATOM 1899 C CA . ARG A 1 239 ? 7.445 1.795 -5.168 1 42.84 239 ARG A CA 1
ATOM 1900 C C . ARG A 1 239 ? 6.305 1.404 -4.234 1 42.84 239 ARG A C 1
ATOM 1902 O O . ARG A 1 239 ? 6.523 0.733 -3.225 1 42.84 239 ARG A O 1
ATOM 1909 N N . THR A 1 240 ? 5.059 1.751 -4.539 1 45.19 240 THR A N 1
ATOM 1910 C CA . THR A 1 240 ? 3.893 1.403 -3.734 1 45.19 240 THR A CA 1
ATOM 1911 C C . THR A 1 240 ? 3.699 -0.109 -3.689 1 45.19 240 THR A C 1
ATOM 1913 O O . THR A 1 240 ? 3.439 -0.676 -2.625 1 45.19 240 THR A O 1
ATOM 1916 N N . VAL A 1 241 ? 3.842 -0.667 -4.742 1 49.03 241 VAL A N 1
ATOM 1917 C CA . VAL A 1 241 ? 3.732 -2.121 -4.824 1 49.03 241 VAL A CA 1
ATOM 1918 C C . VAL A 1 241 ? 4.816 -2.768 -3.967 1 49.03 241 VAL A C 1
ATOM 1920 O O . VAL A 1 241 ? 4.547 -3.717 -3.227 1 49.03 241 VAL A O 1
ATOM 1923 N N . ARG A 1 242 ? 5.898 -2.066 -4.035 1 49.59 242 ARG A N 1
ATOM 1924 C CA . ARG A 1 242 ? 7.004 -2.609 -3.252 1 49.59 242 ARG A CA 1
ATOM 1925 C C . ARG A 1 242 ? 6.746 -2.447 -1.757 1 49.59 242 ARG A C 1
ATOM 1927 O O . ARG A 1 242 ? 7.023 -3.359 -0.973 1 49.59 242 ARG A O 1
ATOM 1934 N N . LEU A 1 243 ? 6.184 -1.346 -1.378 1 47.53 243 LEU A N 1
ATOM 1935 C CA . LEU A 1 243 ? 5.891 -1.072 0.024 1 47.53 243 LEU A CA 1
ATOM 1936 C C . LEU A 1 243 ? 4.777 -1.983 0.533 1 47.53 243 LEU A C 1
ATOM 1938 O O . LEU A 1 243 ? 4.855 -2.506 1.646 1 47.53 243 LEU A O 1
ATOM 1942 N N . MET A 1 244 ? 3.699 -2.014 -0.162 1 57.66 244 MET A N 1
ATOM 1943 C CA . MET A 1 244 ? 2.639 -2.943 0.22 1 57.66 244 MET A CA 1
ATOM 1944 C C . MET A 1 244 ? 3.182 -4.359 0.36 1 57.66 244 MET A C 1
ATOM 1946 O O . MET A 1 244 ? 2.787 -5.094 1.267 1 57.66 244 MET A O 1
ATOM 1950 N N . HIS A 1 245 ? 4.117 -4.59 -0.447 1 55.69 245 HIS A N 1
ATOM 1951 C CA . HIS A 1 245 ? 4.754 -5.898 -0.35 1 55.69 245 HIS A CA 1
ATOM 1952 C C . HIS A 1 245 ? 5.508 -6.051 0.967 1 55.69 245 HIS A C 1
ATOM 1954 O O . HIS A 1 245 ? 5.426 -7.098 1.615 1 55.69 245 HIS A O 1
ATOM 1960 N N . LYS A 1 246 ? 6.172 -4.996 1.339 1 49.84 246 LYS A N 1
ATOM 1961 C CA . LYS A 1 246 ? 6.926 -5.047 2.588 1 49.84 246 LYS A CA 1
ATOM 1962 C C . LYS A 1 246 ? 5.988 -5.129 3.791 1 49.84 246 LYS A C 1
ATOM 1964 O O . LYS A 1 246 ? 6.23 -5.902 4.719 1 49.84 246 LYS A O 1
ATOM 1969 N N . ALA A 1 247 ? 4.969 -4.332 3.771 1 54.38 247 ALA A N 1
ATOM 1970 C CA . ALA A 1 247 ? 3.98 -4.363 4.848 1 54.38 247 ALA A CA 1
ATOM 1971 C C . ALA A 1 247 ? 3.299 -5.727 4.926 1 54.38 247 ALA A C 1
ATOM 1973 O O . ALA A 1 247 ? 3.049 -6.242 6.02 1 54.38 247 ALA A O 1
ATOM 1974 N N . GLN A 1 248 ? 3.006 -6.23 3.779 1 56.97 248 GLN A N 1
ATOM 1975 C CA . GLN A 1 248 ? 2.471 -7.59 3.732 1 56.97 248 GLN A CA 1
ATOM 1976 C C . GLN A 1 248 ? 3.439 -8.586 4.367 1 56.97 248 GLN A C 1
ATOM 1978 O O . GLN A 1 248 ? 3.02 -9.5 5.074 1 56.97 248 GLN A O 1
ATOM 1983 N N . GLN A 1 249 ? 4.637 -8.25 4.203 1 51.91 249 GLN A N 1
ATOM 1984 C CA . GLN A 1 249 ? 5.68 -9.094 4.781 1 51.91 249 GLN A CA 1
ATOM 1985 C C . GLN A 1 249 ? 5.625 -9.062 6.309 1 51.91 249 GLN A C 1
ATOM 1987 O O . GLN A 1 249 ? 5.754 -10.102 6.961 1 51.91 249 GLN A O 1
ATOM 1992 N N . ILE A 1 250 ? 5.371 -7.988 6.777 1 49.03 250 ILE A N 1
ATOM 1993 C CA . ILE A 1 250 ? 5.305 -7.812 8.219 1 49.03 250 ILE A CA 1
ATOM 1994 C C . ILE A 1 250 ? 4.062 -8.508 8.773 1 49.03 250 ILE A C 1
ATOM 1996 O O . ILE A 1 250 ? 4.129 -9.195 9.789 1 49.03 250 ILE A O 1
ATOM 2000 N N . ALA A 1 251 ? 3.025 -8.375 8.078 1 55.38 251 ALA A N 1
ATOM 2001 C CA . ALA A 1 251 ? 1.791 -9.023 8.508 1 55.38 251 ALA A CA 1
ATOM 2002 C C . ALA A 1 251 ? 1.925 -10.547 8.453 1 55.38 251 ALA A C 1
ATOM 2004 O O . ALA A 1 251 ? 1.461 -11.25 9.359 1 55.38 251 ALA A O 1
ATOM 2005 N N . ASP A 1 252 ? 2.607 -11.047 7.477 1 56.03 252 ASP A N 1
ATOM 2006 C CA . ASP A 1 252 ? 2.828 -12.477 7.324 1 56.03 252 ASP A CA 1
ATOM 2007 C C . ASP A 1 252 ? 3.688 -13.023 8.461 1 56.03 252 ASP A C 1
ATOM 2009 O O . ASP A 1 252 ? 3.439 -14.125 8.961 1 56.03 252 ASP A O 1
ATOM 2013 N N . THR A 1 253 ? 4.602 -12.305 8.797 1 49.09 253 THR A N 1
ATOM 2014 C CA . THR A 1 253 ? 5.469 -12.711 9.898 1 49.09 253 THR A CA 1
ATOM 2015 C C . THR A 1 253 ? 4.684 -12.781 11.203 1 49.09 253 THR A C 1
ATOM 2017 O O . THR A 1 253 ? 4.855 -13.719 11.984 1 49.09 253 THR A O 1
ATOM 2020 N N . ALA A 1 254 ? 3.822 -11.859 11.391 1 48.59 254 ALA A N 1
ATOM 2021 C CA . ALA A 1 254 ? 2.973 -11.867 12.578 1 48.59 254 ALA A CA 1
ATOM 2022 C C . ALA A 1 254 ? 2.031 -13.07 12.57 1 48.59 254 ALA A C 1
ATOM 2024 O O . ALA A 1 254 ? 1.816 -13.703 13.602 1 48.59 254 ALA A O 1
ATOM 2025 N N . HIS A 1 255 ? 1.534 -13.438 11.5 1 51.25 255 HIS A N 1
ATOM 2026 C CA . HIS A 1 255 ? 0.64 -14.578 11.352 1 51.25 255 HIS A CA 1
ATOM 2027 C C . HIS A 1 255 ? 1.362 -15.883 11.656 1 51.25 255 HIS A C 1
ATOM 2029 O O . HIS A 1 255 ? 0.815 -16.766 12.336 1 51.25 255 HIS A O 1
ATOM 2035 N N . LYS A 1 256 ? 2.504 -15.992 11.234 1 49.75 256 LYS A N 1
ATOM 2036 C CA . LYS A 1 256 ? 3.309 -17.188 11.492 1 49.75 256 LYS A CA 1
ATOM 2037 C C . LYS A 1 256 ? 3.615 -17.328 12.977 1 49.75 256 LYS A C 1
ATOM 2039 O O . LYS A 1 256 ? 3.605 -18.453 13.508 1 49.75 256 LYS A O 1
ATOM 2044 N N . GLN A 1 257 ? 3.863 -16.312 13.57 1 45.81 257 GLN A N 1
ATOM 2045 C CA . GLN A 1 257 ? 4.152 -16.344 15 1 45.81 257 GLN A CA 1
ATOM 2046 C C . GLN A 1 257 ? 2.922 -16.75 15.805 1 45.81 257 GLN A C 1
ATOM 2048 O O . GLN A 1 257 ? 3.031 -17.484 16.781 1 45.81 257 GLN A O 1
ATOM 2053 N N . VAL A 1 258 ? 1.908 -16.312 15.359 1 45.59 258 VAL A N 1
ATOM 2054 C CA . VAL A 1 258 ? 0.665 -16.688 16.031 1 45.59 258 VAL A CA 1
ATOM 2055 C C . VAL A 1 258 ? 0.367 -18.156 15.812 1 45.59 258 VAL A C 1
ATOM 2057 O O . VAL A 1 258 ? -0.063 -18.859 16.734 1 45.59 258 VAL A O 1
ATOM 2060 N N . LYS A 1 259 ? 0.607 -18.578 14.695 1 45.91 259 LYS A N 1
ATOM 2061 C CA . LYS A 1 259 ? 0.404 -20 14.422 1 45.91 259 LYS A CA 1
ATOM 2062 C C . LYS A 1 259 ? 1.385 -20.859 15.211 1 45.91 259 LYS A C 1
ATOM 2064 O O . LYS A 1 259 ? 1.023 -21.922 15.703 1 45.91 259 LYS A O 1
ATOM 2069 N N . HIS A 1 260 ? 2.586 -20.438 15.273 1 42.94 260 HIS A N 1
ATOM 2070 C CA . HIS A 1 260 ? 3.58 -21.156 16.047 1 42.94 260 HIS A CA 1
ATOM 2071 C C . HIS A 1 260 ? 3.227 -21.172 17.531 1 42.94 260 HIS A C 1
ATOM 2073 O O . HIS A 1 260 ? 3.416 -22.188 18.219 1 42.94 260 HIS A O 1
ATOM 2079 N N . ASN A 1 261 ? 2.801 -20.156 18.078 1 37.19 261 ASN A N 1
ATOM 2080 C CA . ASN A 1 261 ? 2.416 -20.156 19.484 1 37.19 261 ASN A CA 1
ATOM 2081 C C . ASN A 1 261 ? 1.145 -20.953 19.719 1 37.19 261 ASN A C 1
ATOM 2083 O O . ASN A 1 261 ? 0.926 -21.469 20.828 1 37.19 261 ASN A O 1
ATOM 2087 N N . GLY A 1 262 ? 0.381 -21.031 18.781 1 36.25 262 GLY A N 1
ATOM 2088 C CA . GLY A 1 262 ? -0.772 -21.891 18.953 1 36.25 262 GLY A CA 1
ATOM 2089 C C . GLY A 1 262 ? -0.407 -23.359 19.016 1 36.25 262 GLY A C 1
ATOM 2090 O O . GLY A 1 262 ? -1.212 -24.188 19.438 1 36.25 262 GLY A O 1
ATOM 2091 N N . TRP A 1 263 ? 0.668 -23.656 18.375 1 34.59 263 TRP A N 1
ATOM 2092 C CA . TRP A 1 263 ? 1.015 -25.062 18.406 1 34.59 263 TRP A CA 1
ATOM 2093 C C . TRP A 1 263 ? 1.647 -25.438 19.75 1 34.59 263 TRP A C 1
ATOM 2095 O O . TRP A 1 263 ? 1.833 -26.625 20.047 1 34.59 263 TRP A O 1
ATOM 2105 N N . ILE A 1 264 ? 2.174 -24.547 20.469 1 30.28 264 ILE A N 1
ATOM 2106 C CA . ILE A 1 264 ? 2.84 -25 21.688 1 30.28 264 ILE A CA 1
ATOM 2107 C C . ILE A 1 264 ? 1.798 -25.375 22.734 1 30.28 264 ILE A C 1
ATOM 2109 O O . ILE A 1 264 ? 2.117 -26.031 23.734 1 30.28 264 ILE A O 1
ATOM 2113 N N . MET A 1 265 ? 0.611 -24.922 22.75 1 27.89 265 MET A N 1
ATOM 2114 C CA . MET A 1 265 ? -0.207 -25.297 23.906 1 27.89 265 MET A CA 1
ATOM 2115 C C . MET A 1 265 ? -0.76 -26.703 23.734 1 27.89 265 MET A C 1
ATOM 2117 O O . MET A 1 265 ? -1.558 -27.172 24.547 1 27.89 265 MET A O 1
ATOM 2121 N N . GLN A 1 266 ? -0.412 -27.5 22.734 1 24.44 266 GLN A N 1
ATOM 2122 C CA . GLN A 1 266 ? -0.776 -28.859 23.109 1 24.44 266 GLN A CA 1
ATOM 2123 C C . GLN A 1 266 ? 0.371 -29.562 23.844 1 24.44 266 GLN A C 1
ATOM 2125 O O . GLN A 1 266 ? 1.534 -29.406 23.469 1 24.44 266 GLN A O 1
ATOM 2130 N N . MET B 1 1 ? 11.07 -11.391 7.734 1 36.16 1 MET B N 1
ATOM 2131 C CA . MET B 1 1 ? 11.258 -11.469 6.285 1 36.16 1 MET B CA 1
ATOM 2132 C C . MET B 1 1 ? 10.023 -12.062 5.613 1 36.16 1 MET B C 1
ATOM 2134 O O . MET B 1 1 ? 9.359 -12.922 6.18 1 36.16 1 MET B O 1
ATOM 2138 N N . ASN B 1 2 ? 9.234 -11.344 4.52 1 58.5 2 ASN B N 1
ATOM 2139 C CA . ASN B 1 2 ? 8.117 -11.758 3.672 1 58.5 2 ASN B CA 1
ATOM 2140 C C . ASN B 1 2 ? 8.305 -13.18 3.152 1 58.5 2 ASN B C 1
ATOM 2142 O O . ASN B 1 2 ? 9.43 -13.641 2.975 1 58.5 2 ASN B O 1
ATOM 2146 N N . ILE B 1 3 ? 7.309 -14.023 3.578 1 73.31 3 ILE B N 1
ATOM 2147 C CA . ILE B 1 3 ? 7.355 -15.406 3.121 1 73.31 3 ILE B CA 1
ATOM 2148 C C . ILE B 1 3 ? 7.828 -15.453 1.67 1 73.31 3 ILE B C 1
ATOM 2150 O O . ILE B 1 3 ? 8.602 -16.328 1.292 1 73.31 3 ILE B O 1
ATOM 2154 N N . GLU B 1 4 ? 7.43 -14.477 0.922 1 80.5 4 GLU B N 1
ATOM 2155 C CA . GLU B 1 4 ? 7.844 -14.43 -0.477 1 80.5 4 GLU B CA 1
ATOM 2156 C C . GLU B 1 4 ? 9.336 -14.133 -0.601 1 80.5 4 GLU B C 1
ATOM 2158 O O . GLU B 1 4 ? 10.023 -14.734 -1.434 1 80.5 4 GLU B O 1
ATOM 2163 N N . SER B 1 5 ? 9.766 -13.211 0.279 1 76.12 5 SER B N 1
ATOM 2164 C CA . SER B 1 5 ? 11.18 -12.875 0.259 1 76.12 5 SER B CA 1
ATOM 2165 C C . SER B 1 5 ? 12.039 -14.062 0.69 1 76.12 5 SER B C 1
ATOM 2167 O O . SER B 1 5 ? 13.102 -14.305 0.12 1 76.12 5 SER B O 1
ATOM 2169 N N . GLU B 1 6 ? 11.594 -14.766 1.67 1 80.5 6 GLU B N 1
ATOM 2170 C CA . GLU B 1 6 ? 12.312 -15.938 2.148 1 80.5 6 GLU B CA 1
ATOM 2171 C C . GLU B 1 6 ? 12.367 -17.031 1.076 1 80.5 6 GLU B C 1
ATOM 2173 O O . GLU B 1 6 ? 13.422 -17.625 0.845 1 80.5 6 GLU B O 1
ATOM 2178 N N . ILE B 1 7 ? 11.281 -17.234 0.459 1 89.75 7 ILE B N 1
ATOM 2179 C CA . ILE B 1 7 ? 11.219 -18.234 -0.603 1 89.75 7 ILE B CA 1
ATOM 2180 C C . ILE B 1 7 ? 12.164 -17.844 -1.738 1 89.75 7 ILE B C 1
ATOM 2182 O O . ILE B 1 7 ? 12.906 -18.672 -2.25 1 89.75 7 ILE B O 1
ATOM 2186 N N . ASN B 1 8 ? 12.156 -16.547 -2.074 1 88.06 8 ASN B N 1
ATOM 2187 C CA . ASN B 1 8 ? 13 -16.047 -3.152 1 88.06 8 ASN B CA 1
ATOM 2188 C C . ASN B 1 8 ? 14.484 -16.25 -2.846 1 88.06 8 ASN B C 1
ATOM 2190 O O . ASN B 1 8 ? 15.219 -16.797 -3.67 1 88.06 8 ASN B O 1
ATOM 2194 N N . LYS B 1 9 ? 14.828 -15.828 -1.668 1 86.94 9 LYS B N 1
ATOM 2195 C CA . LYS B 1 9 ? 16.219 -15.898 -1.256 1 86.94 9 LYS B CA 1
ATOM 2196 C C . LYS B 1 9 ? 16.703 -17.344 -1.169 1 86.94 9 LYS B C 1
ATOM 2198 O O . LYS B 1 9 ? 17.828 -17.656 -1.565 1 86.94 9 LYS B O 1
ATOM 2203 N N . GLU B 1 10 ? 15.875 -18.203 -0.698 1 91.62 10 GLU B N 1
ATOM 2204 C CA . GLU B 1 10 ? 16.266 -19.578 -0.417 1 91.62 10 GLU B CA 1
ATOM 2205 C C . GLU B 1 10 ? 16.234 -20.438 -1.684 1 91.62 10 GLU B C 1
ATOM 2207 O O . GLU B 1 10 ? 17.125 -21.266 -1.896 1 91.62 10 GLU B O 1
ATOM 2212 N N . LEU B 1 11 ? 15.25 -20.219 -2.537 1 95.44 11 LEU B N 1
ATOM 2213 C CA . LEU B 1 11 ? 15.016 -21.203 -3.59 1 95.44 11 LEU B CA 1
ATOM 2214 C C . LEU B 1 11 ? 15.336 -20.625 -4.961 1 95.44 11 LEU B C 1
ATOM 2216 O O . LEU B 1 11 ? 15.844 -21.328 -5.836 1 95.44 11 LEU B O 1
ATOM 2220 N N . PHE B 1 12 ? 15.109 -19.281 -5.184 1 95.75 12 PHE B N 1
ATOM 2221 C CA . PHE B 1 12 ? 15.109 -18.797 -6.559 1 95.75 12 PHE B CA 1
ATOM 2222 C C . PHE B 1 12 ? 16.391 -18.031 -6.863 1 95.75 12 PHE B C 1
ATOM 2224 O O . PHE B 1 12 ? 16.984 -18.188 -7.93 1 95.75 12 PHE B O 1
ATOM 2231 N N . VAL B 1 13 ? 16.828 -17.219 -5.906 1 92.56 13 VAL B N 1
ATOM 2232 C CA . VAL B 1 13 ? 18.031 -16.438 -6.121 1 92.56 13 VAL B CA 1
ATOM 2233 C C . VAL B 1 13 ? 19.203 -17.359 -6.426 1 92.56 13 VAL B C 1
ATOM 2235 O O . VAL B 1 13 ? 19.922 -17.156 -7.406 1 92.56 13 VAL B O 1
ATOM 2238 N N . PRO B 1 14 ? 19.422 -18.422 -5.645 1 95.06 14 PRO B N 1
ATOM 2239 C CA . PRO B 1 14 ? 20.547 -19.312 -5.914 1 95.06 14 PRO B CA 1
ATOM 2240 C C . PRO B 1 14 ? 20.469 -19.953 -7.301 1 95.06 14 PRO B C 1
ATOM 2242 O O . PRO B 1 14 ? 21.484 -20.375 -7.848 1 95.06 14 PRO B O 1
ATOM 2245 N N . GLN B 1 15 ? 19.359 -20.109 -7.926 1 95.38 15 GLN B N 1
ATOM 2246 C CA . GLN B 1 15 ? 19.172 -20.703 -9.242 1 95.38 15 GLN B CA 1
ATOM 2247 C C . GLN B 1 15 ? 19.156 -19.641 -10.336 1 95.38 15 GLN B C 1
ATOM 2249 O O . GLN B 1 15 ? 18.734 -19.906 -11.461 1 95.38 15 GLN B O 1
ATOM 2254 N N . ASN B 1 16 ? 19.484 -18.438 -9.961 1 95.06 16 ASN B N 1
ATOM 2255 C CA . ASN B 1 16 ? 19.516 -17.312 -10.891 1 95.06 16 ASN B CA 1
ATOM 2256 C C . ASN B 1 16 ? 18.125 -17.016 -11.461 1 95.06 16 ASN B C 1
ATOM 2258 O O . ASN B 1 16 ? 17.984 -16.781 -12.656 1 95.06 16 ASN B O 1
ATOM 2262 N N . GLU B 1 17 ? 17.141 -17.203 -10.633 1 95.81 17 GLU B N 1
ATOM 2263 C CA . GLU B 1 17 ? 15.758 -16.844 -10.93 1 95.81 17 GLU B CA 1
ATOM 2264 C C . GLU B 1 17 ? 15.281 -15.695 -10.055 1 95.81 17 GLU B C 1
ATOM 2266 O O . GLU B 1 17 ? 15.844 -15.438 -8.992 1 95.81 17 GLU B O 1
ATOM 2271 N N . ARG B 1 18 ? 14.312 -14.953 -10.555 1 90.5 18 ARG B N 1
ATOM 2272 C CA . ARG B 1 18 ? 13.633 -13.922 -9.781 1 90.5 18 ARG B CA 1
ATOM 2273 C C . ARG B 1 18 ? 12.164 -14.266 -9.578 1 90.5 18 ARG B C 1
ATOM 2275 O O . ARG B 1 18 ? 11.422 -14.453 -10.539 1 90.5 18 ARG B O 1
ATOM 2282 N N . LEU B 1 19 ? 11.828 -14.312 -8.336 1 91.94 19 LEU B N 1
ATOM 2283 C CA . LEU B 1 19 ? 10.445 -14.617 -7.988 1 91.94 19 LEU B CA 1
ATOM 2284 C C . LEU B 1 19 ? 9.531 -13.438 -8.297 1 91.94 19 LEU B C 1
ATOM 2286 O O . LEU B 1 19 ? 9.82 -12.305 -7.906 1 91.94 19 LEU B O 1
ATOM 2290 N N . LEU B 1 20 ? 8.445 -13.68 -9.055 1 89.38 20 LEU B N 1
ATOM 2291 C CA . LEU B 1 20 ? 7.492 -12.625 -9.391 1 89.38 20 LEU B CA 1
ATOM 2292 C C . LEU B 1 20 ? 6.336 -12.609 -8.391 1 89.38 20 LEU B C 1
ATOM 2294 O O . LEU B 1 20 ? 5.859 -11.547 -8 1 89.38 20 LEU B O 1
ATOM 2298 N N . VAL B 1 21 ? 5.848 -13.758 -8.031 1 90.38 21 VAL B N 1
ATOM 2299 C CA . VAL B 1 21 ? 4.715 -13.875 -7.109 1 90.38 21 VAL B CA 1
ATOM 2300 C C . VAL B 1 21 ? 4.664 -15.281 -6.527 1 90.38 21 VAL B C 1
ATOM 2302 O O . VAL B 1 21 ? 5.117 -16.234 -7.16 1 90.38 21 VAL B O 1
ATOM 2305 N N . ALA B 1 22 ? 4.293 -15.414 -5.289 1 94.31 22 ALA B N 1
ATOM 2306 C CA . ALA B 1 22 ? 4.031 -16.688 -4.617 1 94.31 22 ALA B CA 1
ATOM 2307 C C . ALA B 1 22 ? 2.615 -16.719 -4.051 1 94.31 22 ALA B C 1
ATOM 2309 O O . ALA B 1 22 ? 2.166 -15.773 -3.412 1 94.31 22 ALA B O 1
ATOM 2310 N N . LEU B 1 23 ? 1.901 -17.781 -4.344 1 96.69 23 LEU B N 1
ATOM 2311 C CA . LEU B 1 23 ? 0.538 -17.969 -3.859 1 96.69 23 LEU B CA 1
ATOM 2312 C C . LEU B 1 23 ? 0.449 -19.172 -2.93 1 96.69 23 LEU B C 1
ATOM 2314 O O . LEU B 1 23 ? 0.757 -20.297 -3.332 1 96.69 23 LEU B O 1
ATOM 2318 N N . GLU B 1 24 ? 0.059 -18.953 -1.694 1 94.94 24 GLU B N 1
ATOM 2319 C CA . GLU B 1 24 ? -0.208 -20.047 -0.778 1 94.94 24 GLU B CA 1
ATOM 2320 C C . GLU B 1 24 ? -1.518 -20.75 -1.125 1 94.94 24 GLU B C 1
ATOM 2322 O O . GLU B 1 24 ? -2.559 -20.109 -1.258 1 94.94 24 GLU B O 1
ATOM 2327 N N . VAL B 1 25 ? -1.477 -22.109 -1.256 1 97 25 VAL B N 1
ATOM 2328 C CA . VAL B 1 25 ? -2.656 -22.812 -1.73 1 97 25 VAL B CA 1
ATOM 2329 C C . VAL B 1 25 ? -2.846 -24.094 -0.923 1 97 25 VAL B C 1
ATOM 2331 O O . VAL B 1 25 ? -1.932 -24.547 -0.221 1 97 25 VAL B O 1
ATOM 2334 N N . GLN B 1 26 ? -4.09 -24.578 -1.008 1 95.38 26 GLN B N 1
ATOM 2335 C CA . GLN B 1 26 ? -4.457 -25.906 -0.543 1 95.38 26 GLN B CA 1
ATOM 2336 C C . GLN B 1 26 ? -5.227 -26.672 -1.615 1 95.38 26 GLN B C 1
ATOM 2338 O O . GLN B 1 26 ? -5.879 -26.078 -2.469 1 95.38 26 GLN B O 1
ATOM 2343 N N . ARG B 1 27 ? -5.113 -27.969 -1.575 1 94 27 ARG B N 1
ATOM 2344 C CA . ARG B 1 27 ? -5.84 -28.781 -2.541 1 94 27 ARG B CA 1
ATOM 2345 C C . ARG B 1 27 ? -7.348 -28.656 -2.338 1 94 27 ARG B C 1
ATOM 2347 O O . ARG B 1 27 ? -7.828 -28.672 -1.202 1 94 27 ARG B O 1
ATOM 2354 N N . ARG B 1 28 ? -7.961 -28.422 -3.408 1 92.44 28 ARG B N 1
ATOM 2355 C CA . ARG B 1 28 ? -9.414 -28.328 -3.332 1 92.44 28 ARG B CA 1
ATOM 2356 C C . ARG B 1 28 ? -10.039 -29.703 -3.143 1 92.44 28 ARG B C 1
ATOM 2358 O O . ARG B 1 28 ? -9.773 -30.625 -3.922 1 92.44 28 ARG B O 1
ATOM 2365 N N . GLN B 1 29 ? -10.5 -30 -1.873 1 75.5 29 GLN B N 1
ATOM 2366 C CA . GLN B 1 29 ? -11.07 -31.297 -1.542 1 75.5 29 GLN B CA 1
ATOM 2367 C C . GLN B 1 29 ? -12.391 -31.531 -2.27 1 75.5 29 GLN B C 1
ATOM 2369 O O . GLN B 1 29 ? -13.172 -30.594 -2.455 1 75.5 29 GLN B O 1
ATOM 2374 N N . LYS B 1 30 ? -12.492 -32.438 -3.188 1 60.59 30 LYS B N 1
ATOM 2375 C CA . LYS B 1 30 ? -13.766 -32.875 -3.734 1 60.59 30 LYS B CA 1
ATOM 2376 C C . LYS B 1 30 ? -14.758 -33.219 -2.621 1 60.59 30 LYS B C 1
ATOM 2378 O O . LYS B 1 30 ? -14.359 -33.625 -1.534 1 60.59 30 LYS B O 1
ATOM 2383 N N . LYS B 1 31 ? -15.859 -32.344 -2.541 1 50.41 31 LYS B N 1
ATOM 2384 C CA . LYS B 1 31 ? -16.922 -32.75 -1.628 1 50.41 31 LYS B CA 1
ATOM 2385 C C . LYS B 1 31 ? -17.031 -34.281 -1.558 1 50.41 31 LYS B C 1
ATOM 2387 O O . LYS B 1 31 ? -17.828 -34.875 -2.293 1 50.41 31 LYS B O 1
ATOM 2392 N N . ARG B 1 32 ? -16.078 -35.031 -1.755 1 46.34 32 ARG B N 1
ATOM 2393 C CA . ARG B 1 32 ? -16.516 -36.406 -1.524 1 46.34 32 ARG B CA 1
ATOM 2394 C C . ARG B 1 32 ? -17.047 -36.594 -0.102 1 46.34 32 ARG B C 1
ATOM 2396 O O . ARG B 1 32 ? -16.609 -35.875 0.815 1 46.34 32 ARG B O 1
ATOM 2403 N N . ARG B 1 33 ? -18.234 -37.281 0.141 1 41.44 33 ARG B N 1
ATOM 2404 C CA . ARG B 1 33 ? -19.016 -37.719 1.298 1 41.44 33 ARG B CA 1
ATOM 2405 C C . ARG B 1 33 ? -18.109 -38.188 2.418 1 41.44 33 ARG B C 1
ATOM 2407 O O . ARG B 1 33 ? -18.578 -38.625 3.473 1 41.44 33 ARG B O 1
ATOM 2414 N N . SER B 1 34 ? -17.062 -39.094 2.207 1 41.97 34 SER B N 1
ATOM 2415 C CA . SER B 1 34 ? -16.797 -40.188 3.152 1 41.97 34 SER B CA 1
ATOM 2416 C C . SER B 1 34 ? -16.328 -39.625 4.496 1 41.97 34 SER B C 1
ATOM 2418 O O . SER B 1 34 ? -15.867 -38.5 4.586 1 41.97 34 SER B O 1
ATOM 2420 N N . PHE B 1 35 ? -16.641 -40.375 5.727 1 44.72 35 PHE B N 1
ATOM 2421 C CA . PHE B 1 35 ? -16.562 -40.438 7.18 1 44.72 35 PHE B CA 1
ATOM 2422 C C . PHE B 1 35 ? -15.156 -40.156 7.668 1 44.72 35 PHE B C 1
ATOM 2424 O O . PHE B 1 35 ? -14.875 -40.219 8.867 1 44.72 35 PHE B O 1
ATOM 2431 N N . LEU B 1 36 ? -14.094 -40.688 6.848 1 43.56 36 LEU B N 1
ATOM 2432 C CA . LEU B 1 36 ? -12.852 -40.781 7.609 1 43.56 36 LEU B CA 1
ATOM 2433 C C . LEU B 1 36 ? -12.266 -39.375 7.867 1 43.56 36 LEU B C 1
ATOM 2435 O O . LEU B 1 36 ? -12.289 -38.531 6.98 1 43.56 36 LEU B O 1
ATOM 2439 N N . PRO B 1 37 ? -12.289 -39.062 9.094 1 44.81 37 PRO B N 1
ATOM 2440 C CA . PRO B 1 37 ? -11.547 -37.844 9.516 1 44.81 37 PRO B CA 1
ATOM 2441 C C . PRO B 1 37 ? -10.234 -37.688 8.75 1 44.81 37 PRO B C 1
ATOM 2443 O O . PRO B 1 37 ? -9.367 -38.562 8.797 1 44.81 37 PRO B O 1
ATOM 2446 N N . THR B 1 38 ? -10.203 -37.75 7.477 1 40.81 38 THR B N 1
ATOM 2447 C CA . THR B 1 38 ? -8.875 -37.5 6.949 1 40.81 38 THR B CA 1
ATOM 2448 C C . THR B 1 38 ? -8.188 -36.375 7.746 1 40.81 38 THR B C 1
ATOM 2450 O O . THR B 1 38 ? -8.562 -35.219 7.648 1 40.81 38 THR B O 1
ATOM 2453 N N . SER B 1 39 ? -8.031 -36.656 8.992 1 40.84 39 SER B N 1
ATOM 2454 C CA . SER B 1 39 ? -7.242 -35.969 10.008 1 40.84 39 SER B CA 1
ATOM 2455 C C . SER B 1 39 ? -6.008 -35.312 9.398 1 40.84 39 SER B C 1
ATOM 2457 O O . SER B 1 39 ? -5.281 -34.594 10.086 1 40.84 39 SER B O 1
ATOM 2459 N N . SER B 1 40 ? -5.238 -36.125 8.453 1 43.34 40 SER B N 1
ATOM 2460 C CA . SER B 1 40 ? -3.826 -35.75 8.383 1 43.34 40 SER B CA 1
ATOM 2461 C C . SER B 1 40 ? -3.637 -34.375 7.801 1 43.34 40 SER B C 1
ATOM 2463 O O . SER B 1 40 ? -3.699 -34.188 6.582 1 43.34 40 SER B O 1
ATOM 2465 N N . ARG B 1 41 ? -4.242 -33.469 8.234 1 48.38 41 ARG B N 1
ATOM 2466 C CA . ARG B 1 41 ? -3.701 -32.156 7.953 1 48.38 41 ARG B CA 1
ATOM 2467 C C . ARG B 1 41 ? -2.242 -32.219 7.52 1 48.38 41 ARG B C 1
ATOM 2469 O O . ARG B 1 41 ? -1.383 -32.656 8.289 1 48.38 41 ARG B O 1
ATOM 2476 N N . GLU B 1 42 ? -2.014 -32.562 6.371 1 57.53 42 GLU B N 1
ATOM 2477 C CA . GLU B 1 42 ? -0.638 -32.625 5.887 1 57.53 42 GLU B CA 1
ATOM 2478 C C . GLU B 1 42 ? 0.189 -31.453 6.426 1 57.53 42 GLU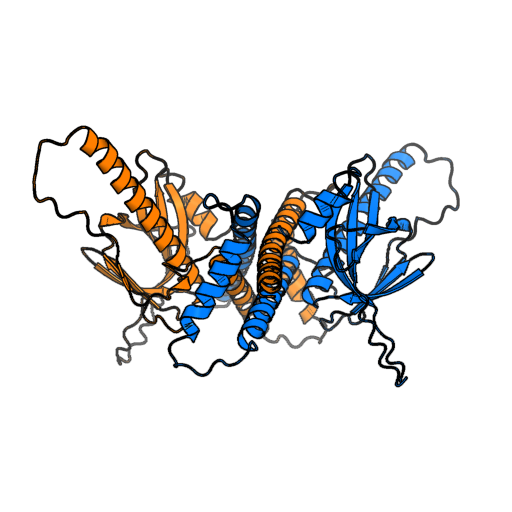 B C 1
ATOM 2480 O O . GLU B 1 42 ? -0.305 -30.328 6.531 1 57.53 42 GLU B O 1
ATOM 2485 N N . ASP B 1 43 ? 1.191 -31.766 7.262 1 76.56 43 ASP B N 1
ATOM 2486 C CA . ASP B 1 43 ? 2.158 -30.969 8.008 1 76.56 43 ASP B CA 1
ATOM 2487 C C . ASP B 1 43 ? 2.975 -30.094 7.066 1 76.56 43 ASP B C 1
ATOM 2489 O O . ASP B 1 43 ? 4.199 -30 7.188 1 76.56 43 ASP B O 1
ATOM 2493 N N . TYR B 1 44 ? 2.246 -29.734 5.84 1 88.62 44 TYR B N 1
ATOM 2494 C CA . TYR B 1 44 ? 3.035 -28.844 5.008 1 88.62 44 TYR B CA 1
ATOM 2495 C C . TYR B 1 44 ? 2.168 -27.734 4.43 1 88.62 44 TYR B C 1
ATOM 2497 O O . TYR B 1 44 ? 0.945 -27.859 4.348 1 88.62 44 TYR B O 1
ATOM 2505 N N . THR B 1 45 ? 2.723 -26.656 4.156 1 91.19 45 THR B N 1
ATOM 2506 C CA . THR B 1 45 ? 2.141 -25.562 3.391 1 91.19 45 THR B CA 1
ATOM 2507 C C . THR B 1 45 ? 2.637 -25.594 1.947 1 91.19 45 THR B C 1
ATOM 2509 O O . THR B 1 45 ? 3.797 -25.922 1.689 1 91.19 45 THR B O 1
ATOM 2512 N N . THR B 1 46 ? 1.674 -25.375 1.017 1 95.56 46 THR B N 1
ATOM 2513 C CA . THR B 1 46 ? 2.021 -25.422 -0.4 1 95.56 46 THR B CA 1
ATOM 2514 C C . THR B 1 46 ? 1.949 -24.016 -1.01 1 95.56 46 THR B C 1
ATOM 2516 O O . THR B 1 46 ? 1.019 -23.266 -0.728 1 95.56 46 THR B O 1
ATOM 2519 N N . PHE B 1 47 ? 2.947 -23.688 -1.816 1 96.75 47 PHE B N 1
ATOM 2520 C CA . PHE B 1 47 ? 2.998 -22.422 -2.555 1 96.75 47 PHE B CA 1
ATOM 2521 C C . PHE B 1 47 ? 3.156 -22.688 -4.051 1 96.75 47 PHE B C 1
ATOM 2523 O O . PHE B 1 47 ? 3.916 -23.562 -4.457 1 96.75 47 PHE B O 1
ATOM 2530 N N . ILE B 1 48 ? 2.385 -21.953 -4.852 1 98.19 48 ILE B N 1
ATOM 2531 C CA . ILE B 1 48 ? 2.639 -21.891 -6.285 1 98.19 48 ILE B CA 1
ATOM 2532 C C . ILE B 1 48 ? 3.383 -20.609 -6.629 1 98.19 48 ILE B C 1
ATOM 2534 O O . ILE B 1 48 ? 2.889 -19.5 -6.367 1 98.19 48 ILE B O 1
ATOM 2538 N N . CYS B 1 49 ? 4.555 -20.766 -7.199 1 97.69 49 CYS B N 1
ATOM 2539 C CA . CYS B 1 49 ? 5.43 -19.625 -7.434 1 97.69 49 CYS B CA 1
ATOM 2540 C C . CYS B 1 49 ? 5.629 -19.375 -8.93 1 97.69 49 CYS B C 1
ATOM 2542 O O . CYS B 1 49 ? 5.762 -20.328 -9.695 1 97.69 49 CYS B O 1
ATOM 2544 N N . VAL B 1 50 ? 5.59 -18.109 -9.32 1 97 50 VAL B N 1
ATOM 2545 C CA . VAL B 1 50 ? 5.941 -17.688 -10.672 1 97 50 VAL B CA 1
ATOM 2546 C C . VAL B 1 50 ? 7.289 -16.969 -10.656 1 97 50 VAL B C 1
ATOM 2548 O O . VAL B 1 50 ? 7.504 -16.047 -9.867 1 97 50 VAL B O 1
ATOM 2551 N N . SER B 1 51 ? 8.234 -17.406 -11.477 1 95.62 51 SER B N 1
ATOM 2552 C CA . SER B 1 51 ? 9.562 -16.797 -11.508 1 95.62 51 SER B CA 1
ATOM 2553 C C . SER B 1 51 ? 10.07 -16.656 -12.938 1 95.62 51 SER B C 1
ATOM 2555 O O . SER B 1 51 ? 9.484 -17.203 -13.867 1 95.62 51 SER B O 1
ATOM 2557 N N . VAL B 1 52 ? 11.055 -15.812 -13.086 1 94 52 VAL B N 1
ATOM 2558 C CA . VAL B 1 52 ? 11.727 -15.617 -14.367 1 94 52 VAL B CA 1
ATOM 2559 C C . VAL B 1 52 ? 13.234 -15.812 -14.195 1 94 52 VAL B C 1
ATOM 2561 O O . VAL B 1 52 ? 13.805 -15.43 -13.172 1 94 52 VAL B O 1
ATOM 2564 N N . THR B 1 53 ? 13.805 -16.5 -15.156 1 93.44 53 THR B N 1
ATOM 2565 C CA . THR B 1 53 ? 15.25 -16.656 -15.125 1 93.44 53 THR B CA 1
ATOM 2566 C C . THR B 1 53 ? 15.945 -15.352 -15.492 1 93.44 53 THR B C 1
ATOM 2568 O O . THR B 1 53 ? 15.414 -14.555 -16.25 1 93.44 53 THR B O 1
ATOM 2571 N N . ASN B 1 54 ? 17.094 -15.195 -14.969 1 87.06 54 ASN B N 1
ATOM 2572 C CA . ASN B 1 54 ? 17.875 -14.008 -15.289 1 87.06 54 ASN B CA 1
ATOM 2573 C C . ASN B 1 54 ? 18.734 -14.227 -16.531 1 87.06 54 ASN B C 1
ATOM 2575 O O . ASN B 1 54 ? 19.5 -13.344 -16.922 1 87.06 54 ASN B O 1
ATOM 2579 N N . THR B 1 55 ? 18.625 -15.266 -17.156 1 88.44 55 THR B N 1
ATOM 2580 C CA . THR B 1 55 ? 19.359 -15.57 -18.391 1 88.44 55 THR B CA 1
ATOM 2581 C C . THR B 1 55 ? 18.641 -14.992 -19.609 1 88.44 55 THR B C 1
ATOM 2583 O O . THR B 1 55 ? 17.5 -14.562 -19.516 1 88.44 55 THR B O 1
ATOM 2586 N N . THR B 1 56 ? 19.469 -14.961 -20.812 1 84.88 56 THR B N 1
ATOM 2587 C CA . THR B 1 56 ? 18.906 -14.539 -22.094 1 84.88 56 THR B CA 1
ATOM 2588 C C . THR B 1 56 ? 18.859 -15.695 -23.078 1 84.88 56 THR B C 1
ATOM 2590 O O . THR B 1 56 ? 19.891 -16.328 -23.344 1 84.88 56 THR B O 1
ATOM 2593 N N . PRO B 1 57 ? 17.672 -16.062 -23.531 1 86.38 57 PRO B N 1
ATOM 2594 C CA . PRO B 1 57 ? 16.375 -15.414 -23.312 1 86.38 57 PRO B CA 1
ATOM 2595 C C . PRO B 1 57 ? 15.75 -15.781 -21.969 1 86.38 57 PRO B C 1
ATOM 2597 O O . PRO B 1 57 ? 15.984 -16.875 -21.469 1 86.38 57 PRO B O 1
ATOM 2600 N N . GLN B 1 58 ? 14.961 -14.875 -21.453 1 89.12 58 GLN B N 1
ATOM 2601 C CA . GLN B 1 58 ? 14.305 -15.125 -20.172 1 89.12 58 GLN B CA 1
ATOM 2602 C C . GLN B 1 58 ? 13.266 -16.25 -20.297 1 89.12 58 GLN B C 1
ATOM 2604 O O . GLN B 1 58 ? 12.555 -16.328 -21.297 1 89.12 58 GLN B O 1
ATOM 2609 N N . GLN B 1 59 ? 13.227 -17.109 -19.312 1 92.81 59 GLN B N 1
ATOM 2610 C CA . GLN B 1 59 ? 12.227 -18.172 -19.234 1 92.81 59 GLN B CA 1
ATOM 2611 C C . GLN B 1 59 ? 11.266 -17.922 -18.078 1 92.81 59 GLN B C 1
ATOM 2613 O O . GLN B 1 59 ? 11.68 -17.484 -17 1 92.81 59 GLN B O 1
ATOM 2618 N N . LEU B 1 60 ? 10.031 -18.078 -18.359 1 95.94 60 LEU B N 1
ATOM 2619 C CA . LEU B 1 60 ? 8.992 -18 -17.344 1 95.94 60 LEU B CA 1
ATOM 2620 C C . LEU B 1 60 ? 8.688 -19.375 -16.766 1 95.94 60 LEU B C 1
ATOM 2622 O O . LEU B 1 60 ? 8.359 -20.297 -17.516 1 95.94 60 LEU B O 1
ATOM 2626 N N . LEU B 1 61 ? 8.797 -19.469 -15.438 1 97.44 61 LEU B N 1
ATOM 2627 C CA . LEU B 1 61 ? 8.68 -20.766 -14.789 1 97.44 61 LEU B CA 1
ATOM 2628 C C . LEU B 1 61 ? 7.594 -20.75 -13.727 1 97.44 61 LEU B C 1
ATOM 2630 O O . LEU B 1 61 ? 7.363 -19.719 -13.086 1 97.44 61 LEU B O 1
ATOM 2634 N N . ILE B 1 62 ? 6.848 -21.812 -13.578 1 98.25 62 ILE B N 1
ATOM 2635 C CA . ILE B 1 62 ? 5.895 -22.047 -12.5 1 98.25 62 ILE B CA 1
ATOM 2636 C C . ILE B 1 62 ? 6.414 -23.172 -11.602 1 98.25 62 ILE B C 1
ATOM 2638 O O . ILE B 1 62 ? 6.703 -24.281 -12.07 1 98.25 62 ILE B O 1
ATOM 2642 N N . THR B 1 63 ? 6.586 -22.906 -10.305 1 98.19 63 THR B N 1
ATOM 2643 C CA . THR B 1 63 ? 7.188 -23.859 -9.383 1 98.19 63 THR B CA 1
ATOM 2644 C C . THR B 1 63 ? 6.262 -24.125 -8.203 1 98.19 63 THR B C 1
ATOM 2646 O O . THR B 1 63 ? 5.73 -23.188 -7.602 1 98.19 63 THR B O 1
ATOM 2649 N N . LYS B 1 64 ? 6.043 -25.375 -7.957 1 97.62 64 LYS B N 1
ATOM 2650 C CA . LYS B 1 64 ? 5.352 -25.797 -6.738 1 97.62 64 LYS B CA 1
ATOM 2651 C C . LYS B 1 64 ? 6.336 -25.953 -5.582 1 97.62 64 LYS B C 1
ATOM 2653 O O . LYS B 1 64 ? 7.289 -26.734 -5.68 1 97.62 64 LYS B O 1
ATOM 2658 N N . VAL B 1 65 ? 6.082 -25.203 -4.535 1 97.06 65 VAL B N 1
ATOM 2659 C CA . VAL B 1 65 ? 6.969 -25.188 -3.375 1 97.06 65 VAL B CA 1
ATOM 2660 C C . VAL B 1 65 ? 6.215 -25.656 -2.137 1 97.06 65 VAL B C 1
ATOM 2662 O O . VAL B 1 65 ? 5.055 -25.297 -1.929 1 97.06 65 VAL B O 1
ATOM 2665 N N . LYS B 1 66 ? 6.898 -26.516 -1.328 1 94.38 66 LYS B N 1
ATOM 2666 C CA . LYS B 1 66 ? 6.293 -26.984 -0.084 1 94.38 66 LYS B CA 1
ATOM 2667 C C . LYS B 1 66 ? 7.16 -26.609 1.118 1 94.38 66 LYS B C 1
ATOM 2669 O O . LYS B 1 66 ? 8.391 -26.562 1.012 1 94.38 66 LYS B O 1
ATOM 2674 N N . GLN B 1 67 ? 6.473 -26.281 2.104 1 91.38 67 GLN B N 1
ATOM 2675 C CA . GLN B 1 67 ? 7.109 -26.109 3.404 1 91.38 67 GLN B CA 1
ATOM 2676 C C . GLN B 1 67 ? 6.551 -27.094 4.422 1 91.38 67 GLN B C 1
ATOM 2678 O O . GLN B 1 67 ? 5.363 -27.047 4.754 1 91.38 67 GLN B O 1
ATOM 2683 N N . PHE B 1 68 ? 7.41 -27.953 4.855 1 87.44 68 PHE B N 1
ATOM 2684 C CA . PHE B 1 68 ? 6.977 -28.969 5.793 1 87.44 68 PHE B CA 1
ATOM 2685 C C . PHE B 1 68 ? 7.051 -28.469 7.227 1 87.44 68 PHE B C 1
ATOM 2687 O O . PHE B 1 68 ? 7.945 -27.688 7.57 1 87.44 68 PHE B O 1
ATOM 2694 N N . ALA B 1 69 ? 6.109 -28.984 7.961 1 79.12 69 ALA B N 1
ATOM 2695 C CA . ALA B 1 69 ? 6.066 -28.578 9.367 1 79.12 69 ALA B CA 1
ATOM 2696 C C . ALA B 1 69 ? 7.352 -28.984 10.086 1 79.12 69 ALA B C 1
ATOM 2698 O O . ALA B 1 69 ? 7.883 -30.078 9.859 1 79.12 69 ALA B O 1
ATOM 2699 N N . GLY B 1 70 ? 7.883 -28.125 10.898 1 75.5 70 GLY B N 1
ATOM 2700 C CA . GLY B 1 70 ? 9.086 -28.438 11.656 1 75.5 70 GLY B CA 1
ATOM 2701 C C . GLY B 1 70 ? 10.367 -28.109 10.906 1 75.5 70 GLY B C 1
ATOM 2702 O O . GLY B 1 70 ? 11.453 -28.141 11.492 1 75.5 70 GLY B O 1
ATOM 2703 N N . SER B 1 71 ? 10.227 -28.016 9.648 1 76.38 71 SER B N 1
ATOM 2704 C CA . SER B 1 71 ? 11.406 -27.656 8.852 1 76.38 71 SER B CA 1
ATOM 2705 C C . SER B 1 71 ? 11.352 -26.203 8.414 1 76.38 71 SER B C 1
ATOM 2707 O O . SER B 1 71 ? 10.328 -25.734 7.906 1 76.38 71 SER B O 1
ATOM 2709 N N . PRO B 1 72 ?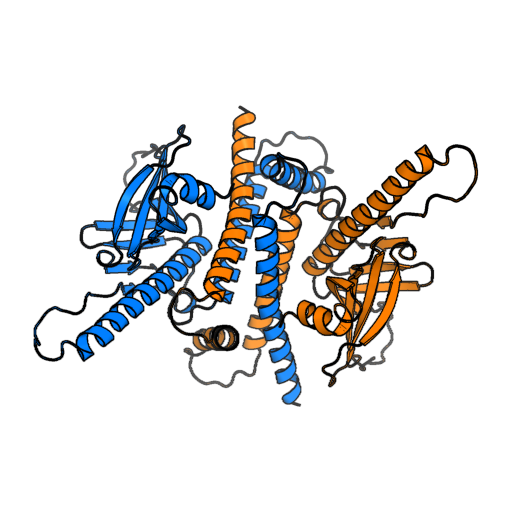 12.414 -25.547 8.664 1 76.44 72 PRO B N 1
ATOM 2710 C CA . PRO B 1 72 ? 12.438 -24.156 8.211 1 76.44 72 PRO B CA 1
ATOM 2711 C C . PRO B 1 72 ? 12.719 -24.016 6.719 1 76.44 72 PRO B C 1
ATOM 2713 O O . PRO B 1 72 ? 12.617 -22.922 6.16 1 76.44 72 PRO B O 1
ATOM 2716 N N . LEU B 1 73 ? 12.883 -25.125 6.102 1 83.38 73 LEU B N 1
ATOM 2717 C CA . LEU B 1 73 ? 13.352 -25.047 4.723 1 83.38 73 LEU B CA 1
ATOM 2718 C C . LEU B 1 73 ? 12.203 -25.25 3.742 1 83.38 73 LEU B C 1
ATOM 2720 O O . LEU B 1 73 ? 11.305 -26.062 3.996 1 83.38 73 LEU B O 1
ATOM 2724 N N . PHE B 1 74 ? 12.227 -24.5 2.699 1 93.69 74 PHE B N 1
ATOM 2725 C CA . PHE B 1 74 ? 11.32 -24.656 1.568 1 93.69 74 PHE B CA 1
ATOM 2726 C C . PHE B 1 74 ? 11.875 -25.672 0.571 1 93.69 74 PHE B C 1
ATOM 2728 O O . PHE B 1 74 ? 13.086 -25.734 0.363 1 93.69 74 PHE B O 1
ATOM 2735 N N . THR B 1 75 ? 11.016 -26.438 -0.024 1 94.31 75 THR B N 1
ATOM 2736 C CA . THR B 1 75 ? 11.438 -27.453 -0.975 1 94.31 75 THR B CA 1
ATOM 2737 C C . THR B 1 75 ? 10.688 -27.312 -2.295 1 94.31 75 THR B C 1
ATOM 2739 O O . THR B 1 75 ? 9.461 -27.156 -2.303 1 94.31 75 THR B O 1
ATOM 2742 N N . ARG B 1 76 ? 11.414 -27.328 -3.348 1 95.69 76 ARG B N 1
ATOM 2743 C CA . ARG B 1 76 ? 10.797 -27.375 -4.668 1 95.69 76 ARG B CA 1
ATOM 2744 C C . ARG B 1 76 ? 10.258 -28.766 -4.977 1 95.69 76 ARG B C 1
ATOM 2746 O O . ARG B 1 76 ? 10.977 -29.766 -4.84 1 95.69 76 ARG B O 1
ATOM 2753 N N . ARG B 1 77 ? 9.047 -28.828 -5.391 1 94.69 77 ARG B N 1
ATOM 2754 C CA . ARG B 1 77 ? 8.453 -30.141 -5.672 1 94.69 77 ARG B CA 1
ATOM 2755 C C . ARG B 1 77 ? 8.328 -30.375 -7.176 1 94.69 77 ARG B C 1
ATOM 2757 O O . ARG B 1 77 ? 8.641 -31.453 -7.668 1 94.69 77 ARG B O 1
ATOM 2764 N N . SER B 1 78 ? 7.789 -29.453 -7.848 1 96 78 SER B N 1
ATOM 2765 C CA . SER B 1 78 ? 7.598 -29.531 -9.289 1 96 78 SER B CA 1
ATOM 2766 C C . SER B 1 78 ? 7.855 -28.188 -9.953 1 96 78 SER B C 1
ATOM 2768 O O . SER B 1 78 ? 7.754 -27.141 -9.305 1 96 78 SER B O 1
ATOM 2770 N N . GLN B 1 79 ? 8.234 -28.219 -11.156 1 96.88 79 GLN B N 1
ATOM 2771 C CA . GLN B 1 79 ? 8.469 -27 -11.93 1 96.88 79 GLN B CA 1
ATOM 2772 C C . GLN B 1 79 ? 8.031 -27.188 -13.383 1 96.88 79 GLN B C 1
ATOM 2774 O O . GLN B 1 79 ? 8.273 -28.234 -13.984 1 96.88 79 GLN B O 1
ATOM 2779 N N . TRP B 1 80 ? 7.395 -26.234 -13.961 1 97.06 80 TRP B N 1
ATOM 2780 C CA . TRP B 1 80 ? 6.922 -26.219 -15.336 1 97.06 80 TRP B CA 1
ATOM 2781 C C . TRP B 1 80 ? 7.363 -24.938 -16.047 1 97.06 80 TRP B C 1
ATOM 2783 O O . TRP B 1 80 ? 7.512 -23.891 -15.414 1 97.06 80 TRP B O 1
ATOM 2793 N N . THR B 1 81 ? 7.59 -25.062 -17.297 1 95.75 81 THR B N 1
ATOM 2794 C CA . THR B 1 81 ? 7.703 -23.859 -18.125 1 95.75 81 THR B CA 1
ATOM 2795 C C . THR B 1 81 ? 6.32 -23.328 -18.5 1 95.75 81 THR B C 1
ATOM 2797 O O . THR B 1 81 ? 5.324 -24.047 -18.391 1 95.75 81 THR B O 1
ATOM 2800 N N . VAL B 1 82 ? 6.301 -22.125 -18.875 1 95 82 VAL B N 1
ATOM 2801 C CA . VAL B 1 82 ? 5.027 -21.516 -19.234 1 95 82 VAL B CA 1
ATOM 2802 C C . VAL B 1 82 ? 4.438 -22.219 -20.453 1 95 82 VAL B C 1
ATOM 2804 O O . VAL B 1 82 ? 3.219 -22.25 -20.641 1 95 82 VAL B O 1
ATOM 2807 N N . GLU B 1 83 ? 5.301 -22.797 -21.344 1 94.12 83 GLU B N 1
ATOM 2808 C CA . GLU B 1 83 ? 4.836 -23.531 -22.516 1 94.12 83 GLU B CA 1
ATOM 2809 C C . GLU B 1 83 ? 4.02 -24.75 -22.109 1 94.12 83 GLU B C 1
ATOM 2811 O O . GLU B 1 83 ? 3.164 -25.219 -22.875 1 94.12 83 GLU B O 1
ATOM 2816 N N . GLN B 1 84 ? 4.273 -25.234 -20.938 1 96.38 84 GLN B N 1
ATOM 2817 C CA . GLN B 1 84 ? 3.58 -26.422 -20.453 1 96.38 84 GLN B CA 1
ATOM 2818 C C . GLN B 1 84 ? 2.262 -26.047 -19.781 1 96.38 84 GLN B C 1
ATOM 2820 O O . GLN B 1 84 ? 1.438 -26.922 -19.5 1 96.38 84 GLN B O 1
ATOM 2825 N N . LEU B 1 85 ? 2.041 -24.781 -19.453 1 97.38 85 LEU B N 1
ATOM 2826 C CA . LEU B 1 85 ? 0.798 -24.297 -18.859 1 97.38 85 LEU B CA 1
ATOM 2827 C C . LEU B 1 85 ? -0.255 -24.047 -19.922 1 97.38 85 LEU B C 1
ATOM 2829 O O . LEU B 1 85 ? -0.207 -23.031 -20.625 1 97.38 85 LEU B O 1
ATOM 2833 N N . LYS B 1 86 ? -1.258 -24.859 -19.969 1 96.94 86 LYS B N 1
ATOM 2834 C CA . LYS B 1 86 ? -2.252 -24.797 -21.047 1 96.94 86 LYS B CA 1
ATOM 2835 C C . LYS B 1 86 ? -3.381 -23.844 -20.688 1 96.94 86 LYS B C 1
ATOM 2837 O O . LYS B 1 86 ? -3.865 -23.094 -21.547 1 96.94 86 LYS B O 1
ATOM 2842 N N . GLN B 1 87 ? -3.719 -23.922 -19.375 1 97.69 87 GLN B N 1
ATOM 2843 C CA . GLN B 1 87 ? -4.91 -23.172 -19.016 1 97.69 87 GLN B CA 1
ATOM 2844 C C . GLN B 1 87 ? -4.879 -22.734 -17.547 1 97.69 87 GLN B C 1
ATOM 2846 O O . GLN B 1 87 ? -4.48 -23.516 -16.688 1 97.69 87 GLN B O 1
ATOM 2851 N N . VAL B 1 88 ? -5.254 -21.5 -17.281 1 98.19 88 VAL B N 1
ATOM 2852 C CA . VAL B 1 88 ? -5.574 -20.984 -15.953 1 98.19 88 VAL B CA 1
ATOM 2853 C C . VAL B 1 88 ? -7.078 -20.766 -15.836 1 98.19 88 VAL B C 1
ATOM 2855 O O . VAL B 1 88 ? -7.645 -19.938 -16.562 1 98.19 88 VAL B O 1
ATOM 2858 N N . ASN B 1 89 ? -7.707 -21.547 -14.945 1 98.06 89 ASN B N 1
ATOM 2859 C CA . ASN B 1 89 ? -9.148 -21.438 -14.734 1 98.06 89 ASN B CA 1
ATOM 2860 C C . ASN B 1 89 ? -9.469 -20.719 -13.43 1 98.06 89 ASN B C 1
ATOM 2862 O O . ASN B 1 89 ? -9.219 -21.234 -12.344 1 98.06 89 ASN B O 1
ATOM 2866 N N . GLY B 1 90 ? -10.062 -19.531 -13.516 1 97.62 90 GLY B N 1
ATOM 2867 C CA . GLY B 1 90 ? -10.422 -18.734 -12.352 1 97.62 90 GLY B CA 1
ATOM 2868 C C . GLY B 1 90 ? -11.719 -19.172 -11.703 1 97.62 90 GLY B C 1
ATOM 2869 O O . GLY B 1 90 ? -12.117 -18.641 -10.672 1 97.62 90 GLY B O 1
ATOM 2870 N N . ILE B 1 91 ? -12.383 -20.125 -12.258 1 96.94 91 ILE B N 1
ATOM 2871 C CA . ILE B 1 91 ? -13.562 -20.812 -11.727 1 96.94 91 ILE B CA 1
ATOM 2872 C C . ILE B 1 91 ? -14.789 -19.906 -11.852 1 96.94 91 ILE B C 1
ATOM 2874 O O . ILE B 1 91 ? -15.812 -20.328 -12.398 1 96.94 91 ILE B O 1
ATOM 2878 N N . ASN B 1 92 ? -14.781 -18.688 -11.383 1 95.5 92 ASN B N 1
ATOM 2879 C CA . ASN B 1 92 ? -15.914 -17.781 -11.453 1 95.5 92 ASN B CA 1
ATOM 2880 C C . ASN B 1 92 ? -15.484 -16.391 -11.93 1 95.5 92 ASN B C 1
ATOM 2882 O O . ASN B 1 92 ? -14.773 -15.68 -11.219 1 95.5 92 ASN B O 1
ATOM 2886 N N . PRO B 1 93 ? -15.945 -15.953 -13.102 1 93.88 93 PRO B N 1
ATOM 2887 C CA . PRO B 1 93 ? -15.523 -14.664 -13.648 1 93.88 93 PRO B CA 1
ATOM 2888 C C . PRO B 1 93 ? -16.312 -13.484 -13.078 1 93.88 93 PRO B C 1
ATOM 2890 O O . PRO B 1 93 ? -16 -12.328 -13.367 1 93.88 93 PRO B O 1
ATOM 2893 N N . ASN B 1 94 ? -17.281 -13.773 -12.242 1 92.19 94 ASN B N 1
ATOM 2894 C CA . ASN B 1 94 ? -18.156 -12.703 -11.789 1 92.19 94 ASN B CA 1
ATOM 2895 C C . ASN B 1 94 ? -18.016 -12.445 -10.289 1 92.19 94 ASN B C 1
ATOM 2897 O O . ASN B 1 94 ? -18.547 -11.469 -9.766 1 92.19 94 ASN B O 1
ATOM 2901 N N . LYS B 1 95 ? -17.438 -13.336 -9.625 1 91.81 95 LYS B N 1
ATOM 2902 C CA . LYS B 1 95 ? -17.281 -13.211 -8.18 1 91.81 95 LYS B CA 1
ATOM 2903 C C . LYS B 1 95 ? -15.844 -13.523 -7.75 1 91.81 95 LYS B C 1
ATOM 2905 O O . LYS B 1 95 ? -15.211 -14.422 -8.297 1 91.81 95 LYS B O 1
ATOM 2910 N N . ASP B 1 96 ? -15.438 -12.812 -6.723 1 89.62 96 ASP B N 1
ATOM 2911 C CA . ASP B 1 96 ? -14.125 -13.102 -6.156 1 89.62 96 ASP B CA 1
ATOM 2912 C C . ASP B 1 96 ? -14.164 -14.359 -5.289 1 89.62 96 ASP B C 1
ATOM 2914 O O . ASP B 1 96 ? -14.844 -14.383 -4.258 1 89.62 96 ASP B O 1
ATOM 2918 N N . THR B 1 97 ? -13.617 -15.391 -5.734 1 95.31 97 THR B N 1
ATOM 2919 C CA . THR B 1 97 ? -13.492 -16.625 -4.98 1 95.31 97 THR B CA 1
ATOM 2920 C C . THR B 1 97 ? -12.031 -17.078 -4.914 1 95.31 97 THR B C 1
ATOM 2922 O O . THR B 1 97 ? -11.227 -16.688 -5.762 1 95.31 97 THR B O 1
ATOM 2925 N N . PRO B 1 98 ? -11.703 -17.828 -3.908 1 97.38 98 PRO B N 1
ATOM 2926 C CA . PRO B 1 98 ? -10.305 -18.219 -3.75 1 97.38 98 PRO B CA 1
ATOM 2927 C C . PRO B 1 98 ? -9.922 -19.438 -4.59 1 97.38 98 PRO B C 1
ATOM 2929 O O . PRO B 1 98 ? -8.742 -19.75 -4.711 1 97.38 98 PRO B O 1
ATOM 2932 N N . GLU B 1 99 ? -10.859 -20.078 -5.277 1 97.62 99 GLU B N 1
ATOM 2933 C CA . GLU B 1 99 ? -10.594 -21.312 -6.012 1 97.62 99 GLU B CA 1
ATOM 2934 C C . GLU B 1 99 ? -9.992 -21.016 -7.383 1 97.62 99 GLU B C 1
ATOM 2936 O O . GLU B 1 99 ? -10.383 -20.062 -8.047 1 97.62 99 GLU B O 1
ATOM 2941 N N . LEU B 1 100 ? -9.031 -21.844 -7.828 1 98.12 100 LEU B N 1
ATOM 2942 C CA . LEU B 1 100 ? -8.484 -21.766 -9.18 1 98.12 100 LEU B CA 1
ATOM 2943 C C . LEU B 1 100 ? -7.891 -23.109 -9.602 1 98.12 100 LEU B C 1
ATOM 2945 O O . LEU B 1 100 ? -7.484 -23.906 -8.758 1 98.12 100 LEU B O 1
ATOM 2949 N N . ASP B 1 101 ? -7.91 -23.328 -10.922 1 98.19 101 ASP B N 1
ATOM 2950 C CA . ASP B 1 101 ? -7.305 -24.516 -11.492 1 98.19 101 ASP B CA 1
ATOM 2951 C C . ASP B 1 101 ? -6.148 -24.156 -12.43 1 98.19 101 ASP B C 1
ATOM 2953 O O . ASP B 1 101 ? -6.242 -23.203 -13.195 1 98.19 101 ASP B O 1
ATOM 2957 N N . LEU B 1 102 ? -5.09 -24.891 -12.32 1 98.31 102 LEU B N 1
ATOM 2958 C CA . LEU B 1 102 ? -3.99 -24.828 -13.281 1 98.31 102 LEU B CA 1
ATOM 2959 C C . LEU B 1 102 ? -3.891 -26.109 -14.086 1 98.31 102 LEU B C 1
ATOM 2961 O O . LEU B 1 102 ? -3.77 -27.203 -13.508 1 98.31 102 LEU B O 1
ATOM 2965 N N . VAL B 1 103 ? -4.031 -25.969 -15.398 1 98 103 VAL B N 1
ATOM 2966 C CA . VAL B 1 103 ? -3.969 -27.125 -16.281 1 98 103 VAL B CA 1
ATOM 2967 C C . VAL B 1 103 ? -2.635 -27.125 -17.031 1 98 103 VAL B C 1
ATOM 2969 O O . VAL B 1 103 ? -2.338 -26.203 -17.797 1 98 103 VAL B O 1
ATOM 2972 N N . PHE B 1 104 ? -1.85 -28.156 -16.766 1 97 104 PHE B N 1
ATOM 2973 C CA . PHE B 1 104 ? -0.588 -28.359 -17.453 1 97 104 PHE B CA 1
ATOM 2974 C C . PHE B 1 104 ? -0.706 -29.5 -18.453 1 97 104 PHE B C 1
ATOM 2976 O O . PHE B 1 104 ? -1.733 -30.188 -18.516 1 97 104 PHE B O 1
ATOM 2983 N N . ASP B 1 105 ? 0.355 -29.734 -19.297 1 94.44 105 ASP B N 1
ATOM 2984 C CA . ASP B 1 105 ? 0.354 -30.812 -20.281 1 94.44 105 ASP B CA 1
ATOM 2985 C C . ASP B 1 105 ? 0.093 -32.156 -19.625 1 94.44 105 ASP B C 1
ATOM 2987 O O . ASP B 1 105 ? -0.662 -32.969 -20.141 1 94.44 105 ASP B O 1
ATOM 2991 N N . ASN B 1 106 ? 0.604 -32.375 -18.391 1 92.25 106 ASN B N 1
ATOM 2992 C CA . ASN B 1 106 ? 0.61 -33.719 -17.812 1 92.25 106 ASN B CA 1
ATOM 2993 C C . ASN B 1 106 ? -0.207 -33.781 -16.516 1 92.25 106 ASN B C 1
ATOM 2995 O O . ASN B 1 106 ? -0.353 -34.844 -15.914 1 92.25 106 ASN B O 1
ATOM 2999 N N . THR B 1 107 ? -0.717 -32.594 -16.062 1 94.56 107 THR B N 1
ATOM 3000 C CA . THR B 1 107 ? -1.41 -32.625 -14.773 1 94.56 107 THR B CA 1
ATOM 3001 C C . THR B 1 107 ? -2.426 -31.484 -14.688 1 94.56 107 THR B C 1
ATOM 3003 O O . THR B 1 107 ? -2.291 -30.469 -15.383 1 94.56 107 THR B O 1
ATOM 3006 N N . VAL B 1 108 ? -3.471 -31.703 -13.938 1 95.44 108 VAL B N 1
ATOM 3007 C CA . VAL B 1 108 ? -4.449 -30.688 -13.57 1 95.44 108 VAL B CA 1
ATOM 3008 C C . VAL B 1 108 ? -4.445 -30.484 -12.055 1 95.44 108 VAL B C 1
ATOM 3010 O O . VAL B 1 108 ? -4.707 -31.422 -11.297 1 95.44 108 VAL B O 1
ATOM 3013 N N . ASP B 1 109 ? -4.117 -29.312 -11.672 1 95.94 109 ASP B N 1
ATOM 3014 C CA . ASP B 1 109 ? -4.094 -28.984 -10.25 1 95.94 109 ASP B CA 1
ATOM 3015 C C . ASP B 1 109 ? -5.27 -28.078 -9.875 1 95.94 109 ASP B C 1
ATOM 3017 O O . ASP B 1 109 ? -5.445 -27.016 -10.453 1 95.94 109 ASP B O 1
ATOM 3021 N N . GLN B 1 110 ? -6.035 -28.562 -8.898 1 97.44 110 GLN B N 1
ATOM 3022 C CA . GLN B 1 110 ? -7.164 -27.797 -8.383 1 97.44 110 GLN B CA 1
ATOM 3023 C C . GLN B 1 110 ? -6.855 -27.219 -7 1 97.44 110 GLN B C 1
ATOM 3025 O O . GLN B 1 110 ? -6.699 -27.969 -6.031 1 97.44 110 GLN B O 1
ATOM 3030 N N . TRP B 1 111 ? -6.871 -25.828 -6.949 1 97.62 111 TRP B N 1
ATOM 3031 C CA . TRP B 1 111 ? -6.348 -25.203 -5.746 1 97.62 111 TRP B CA 1
ATOM 3032 C C . TRP B 1 111 ? -7.395 -24.281 -5.113 1 97.62 111 TRP B C 1
ATOM 3034 O O . TRP B 1 111 ? -8.328 -23.844 -5.781 1 97.62 111 TRP B O 1
ATOM 3044 N N . VAL B 1 112 ? -7.281 -24.156 -3.793 1 97.81 112 VAL B N 1
ATOM 3045 C CA . VAL B 1 112 ? -7.914 -23.078 -3.041 1 97.81 112 VAL B CA 1
ATOM 3046 C C . VAL B 1 112 ? -6.84 -22.156 -2.449 1 97.81 112 VAL B C 1
ATOM 3048 O O . VAL B 1 112 ? -6.008 -22.609 -1.654 1 97.81 112 VAL B O 1
ATOM 3051 N N . ALA B 1 113 ? -6.832 -20.906 -2.875 1 97.44 113 ALA B N 1
ATOM 3052 C CA . ALA B 1 113 ? -5.871 -19.922 -2.373 1 97.44 113 ALA B CA 1
ATOM 3053 C C . ALA B 1 113 ? -6.184 -19.547 -0.929 1 97.44 113 ALA B C 1
ATOM 3055 O O . ALA B 1 113 ? -7.293 -19.766 -0.444 1 97.44 113 ALA B O 1
ATOM 3056 N N . SER B 1 114 ? -5.191 -18.953 -0.287 1 92.88 114 SER B N 1
ATOM 3057 C CA . SER B 1 114 ? -5.367 -18.5 1.089 1 92.88 114 SER B CA 1
ATOM 3058 C C . SER B 1 114 ? -6.426 -17.406 1.179 1 92.88 114 SER B C 1
ATOM 3060 O O . SER B 1 114 ? -7.082 -17.25 2.213 1 92.88 114 SER B O 1
ATOM 3062 N N . SER B 1 115 ? -6.602 -16.609 0.153 1 94.12 115 SER B N 1
ATOM 3063 C CA . SER B 1 115 ? -7.656 -15.602 0.075 1 94.12 115 SER B CA 1
ATOM 3064 C C . SER B 1 115 ? -7.965 -15.234 -1.373 1 94.12 115 SER B C 1
ATOM 3066 O O . SER B 1 115 ? -7.141 -15.461 -2.264 1 94.12 115 SER B O 1
ATOM 3068 N N . SER B 1 116 ? -9.109 -14.656 -1.498 1 96.88 116 SER B N 1
ATOM 3069 C CA . SER B 1 116 ? -9.555 -14.289 -2.84 1 96.88 116 SER B CA 1
ATOM 3070 C C . SER B 1 116 ? -8.672 -13.188 -3.43 1 96.88 116 SER B C 1
ATOM 3072 O O . SER B 1 116 ? -8.25 -13.273 -4.582 1 96.88 116 SER B O 1
ATOM 3074 N N . PRO B 1 117 ? -8.312 -12.156 -2.619 1 93.94 117 PRO B N 1
ATOM 3075 C CA . PRO B 1 117 ? -7.449 -11.125 -3.197 1 93.94 117 PRO B CA 1
ATOM 3076 C C . PRO B 1 117 ? -6.086 -11.664 -3.623 1 93.94 117 PRO B C 1
ATOM 3078 O O . PRO B 1 117 ? -5.543 -11.242 -4.645 1 93.94 117 PRO B O 1
ATOM 3081 N N . GLU B 1 118 ? -5.566 -12.594 -2.881 1 93.75 118 GLU B N 1
ATOM 3082 C CA . GLU B 1 118 ? -4.27 -13.164 -3.227 1 93.75 118 GLU B CA 1
ATOM 3083 C C . GLU B 1 118 ? -4.344 -13.953 -4.535 1 93.75 118 GLU B C 1
ATOM 3085 O O . GLU B 1 118 ? -3.408 -13.914 -5.34 1 93.75 118 GLU B O 1
ATOM 3090 N N . LYS B 1 119 ? -5.398 -14.641 -4.672 1 97 119 LYS B N 1
ATOM 3091 C CA . LYS B 1 119 ? -5.613 -15.312 -5.949 1 97 119 LYS B CA 1
ATOM 3092 C C . LYS B 1 119 ? -5.645 -14.312 -7.102 1 97 119 LYS B C 1
ATOM 3094 O O . LYS B 1 119 ? -5.051 -14.555 -8.156 1 97 119 LYS B O 1
ATOM 3099 N N . CYS B 1 120 ? -6.359 -13.227 -6.906 1 94.94 120 CYS B N 1
ATOM 3100 C CA . CYS B 1 120 ? -6.48 -12.211 -7.949 1 94.94 120 CYS B CA 1
ATOM 3101 C C . CYS B 1 120 ? -5.117 -11.625 -8.297 1 94.94 120 CYS B C 1
ATOM 3103 O O . CYS B 1 120 ? -4.805 -11.43 -9.469 1 94.94 120 CYS B O 1
ATOM 3105 N N . ILE B 1 121 ? -4.312 -11.375 -7.293 1 89.69 121 ILE B N 1
ATOM 3106 C CA . ILE B 1 121 ? -2.957 -10.883 -7.523 1 89.69 121 ILE B CA 1
ATOM 3107 C C . ILE B 1 121 ? -2.174 -11.891 -8.359 1 89.69 121 ILE B C 1
ATOM 3109 O O . ILE B 1 121 ? -1.533 -11.523 -9.344 1 89.69 121 ILE B O 1
ATOM 3113 N N . PHE B 1 122 ? -2.27 -13.109 -7.984 1 95.62 122 PHE B N 1
ATOM 3114 C CA . PHE B 1 122 ? -1.534 -14.18 -8.648 1 95.62 122 PHE B CA 1
ATOM 3115 C C . PHE B 1 122 ? -1.91 -14.258 -10.125 1 95.62 122 PHE B C 1
ATOM 3117 O O . PHE B 1 122 ? -1.035 -14.289 -10.992 1 95.62 122 PHE B O 1
ATOM 3124 N N . ILE B 1 123 ? -3.195 -14.305 -10.359 1 97.19 123 ILE B N 1
ATOM 3125 C CA . ILE B 1 123 ? -3.686 -14.445 -11.727 1 97.19 123 ILE B CA 1
ATOM 3126 C C . ILE B 1 123 ? -3.246 -13.25 -12.555 1 97.19 123 ILE B C 1
ATOM 3128 O O . ILE B 1 123 ? -2.805 -13.406 -13.703 1 97.19 123 ILE B O 1
ATOM 3132 N N . GLN B 1 124 ? -3.383 -12.086 -12.055 1 92.19 124 GLN B N 1
ATOM 3133 C CA . GLN B 1 124 ? -3.012 -10.883 -12.797 1 92.19 124 GLN B CA 1
ATOM 3134 C C . GLN B 1 124 ? -1.522 -10.875 -13.125 1 92.19 124 GLN B C 1
ATOM 3136 O O . GLN B 1 124 ? -1.132 -10.57 -14.25 1 92.19 124 GLN B O 1
ATOM 3141 N N . VAL B 1 125 ? -0.71 -11.219 -12.148 1 90.75 125 VAL B N 1
ATOM 3142 C CA . VAL B 1 125 ? 0.733 -11.25 -12.359 1 90.75 125 VAL B CA 1
ATOM 3143 C C . VAL B 1 125 ? 1.087 -12.328 -13.383 1 90.75 125 VAL B C 1
ATOM 3145 O O . VAL B 1 125 ? 1.887 -12.094 -14.289 1 90.75 125 VAL B O 1
ATOM 3148 N N . LEU B 1 126 ? 0.48 -13.477 -13.227 1 95.75 126 LEU B N 1
ATOM 3149 C CA . LEU B 1 126 ? 0.73 -14.578 -14.148 1 95.75 126 LEU B CA 1
ATOM 3150 C C . LEU B 1 126 ? 0.315 -14.195 -15.57 1 95.75 126 LEU B C 1
ATOM 3152 O O . LEU B 1 126 ? 1.04 -14.477 -16.531 1 95.75 126 LEU B O 1
ATOM 3156 N N . TYR B 1 127 ? -0.799 -13.57 -15.672 1 94.56 127 TYR B N 1
ATOM 3157 C CA . TYR B 1 127 ? -1.289 -13.141 -16.969 1 94.56 127 TYR B CA 1
ATOM 3158 C C . TYR B 1 127 ? -0.306 -12.188 -17.641 1 94.56 127 TYR B C 1
ATOM 3160 O O . TYR B 1 127 ? 0.06 -12.375 -18.797 1 94.56 127 TYR B O 1
ATOM 3168 N N . ARG B 1 128 ? 0.084 -11.203 -16.953 1 88.25 128 ARG B N 1
ATOM 3169 C CA . ARG B 1 128 ? 1.02 -10.219 -17.484 1 88.25 128 ARG B CA 1
ATOM 3170 C C . ARG B 1 128 ? 2.346 -10.875 -17.859 1 88.25 128 ARG B C 1
ATOM 3172 O O . ARG B 1 128 ? 2.934 -10.539 -18.891 1 88.25 128 ARG B O 1
ATOM 3179 N N . ALA B 1 129 ? 2.801 -11.727 -16.984 1 89.69 129 ALA B N 1
ATOM 3180 C CA . ALA B 1 129 ? 4.055 -12.422 -17.25 1 89.69 129 ALA B CA 1
ATOM 3181 C C . ALA B 1 129 ? 3.947 -13.266 -18.531 1 89.69 129 ALA B C 1
ATOM 3183 O O . ALA B 1 129 ? 4.879 -13.305 -19.328 1 89.69 129 ALA B O 1
ATOM 3184 N N . CYS B 1 130 ? 2.869 -13.922 -18.703 1 93.06 130 CYS B N 1
ATOM 3185 C CA . CYS B 1 130 ? 2.643 -14.727 -19.891 1 93.06 130 CYS B CA 1
ATOM 3186 C C . CYS B 1 130 ? 2.609 -13.844 -21.141 1 93.06 130 CYS B C 1
ATOM 3188 O O . CYS B 1 130 ? 3.209 -14.188 -22.156 1 93.06 130 CYS B O 1
ATOM 3190 N N . GLN B 1 131 ? 1.93 -12.711 -21.062 1 87.56 131 GLN B N 1
ATOM 3191 C CA . GLN B 1 131 ? 1.855 -11.781 -22.188 1 87.56 131 GLN B CA 1
ATOM 3192 C C . GLN B 1 131 ? 3.244 -11.305 -22.609 1 87.56 131 GLN B C 1
ATOM 3194 O O . GLN B 1 131 ? 3.576 -11.289 -23.797 1 87.56 131 GLN B O 1
ATOM 3199 N N . THR B 1 132 ? 3.939 -10.945 -21.625 1 85.81 132 THR B N 1
ATOM 3200 C CA . THR B 1 132 ? 5.293 -10.461 -21.891 1 85.81 132 THR B CA 1
ATOM 3201 C C . THR B 1 132 ? 6.148 -11.562 -22.516 1 85.81 132 THR B C 1
ATOM 3203 O O . THR B 1 132 ? 6.922 -11.305 -23.438 1 85.81 132 THR B O 1
ATOM 3206 N N . HIS B 1 133 ? 6.039 -12.766 -22.016 1 86.69 133 HIS B N 1
ATOM 3207 C CA . HIS B 1 133 ? 6.789 -13.906 -22.516 1 86.69 133 HIS B CA 1
ATOM 3208 C C . HIS B 1 133 ? 6.469 -14.188 -23.984 1 86.69 133 HIS B C 1
ATOM 3210 O O . HIS B 1 133 ? 7.375 -14.336 -24.797 1 86.69 133 HIS B O 1
ATOM 3216 N N . TRP B 1 134 ? 5.273 -14.125 -24.328 1 86.75 134 TRP B N 1
ATOM 3217 C CA . TRP B 1 134 ? 4.855 -14.508 -25.672 1 86.75 134 TRP B CA 1
ATOM 3218 C C . TRP B 1 134 ? 5.094 -13.367 -26.656 1 86.75 134 TRP B C 1
ATOM 3220 O O . TRP B 1 134 ? 5.371 -13.609 -27.828 1 86.75 134 TRP B O 1
ATOM 3230 N N . GLU B 1 135 ? 5.004 -12.164 -26.141 1 82.25 135 GLU B N 1
ATOM 3231 C CA . GLU B 1 135 ? 5.355 -11.023 -26.984 1 82.25 135 GLU B CA 1
ATOM 3232 C C . GLU B 1 135 ? 6.84 -11.031 -27.328 1 82.25 135 GLU B C 1
ATOM 3234 O O . GLU B 1 135 ? 7.219 -10.688 -28.453 1 82.25 135 GLU B O 1
ATOM 3239 N N . GLY B 1 136 ? 7.605 -11.352 -26.422 1 77.12 136 GLY B N 1
ATOM 3240 C CA . GLY B 1 136 ? 9.039 -11.453 -26.688 1 77.12 136 GLY B CA 1
ATOM 3241 C C . GLY B 1 136 ? 9.391 -12.547 -27.672 1 77.12 136 GLY B C 1
ATOM 3242 O O . GLY B 1 136 ? 10.25 -12.352 -28.531 1 77.12 136 GLY B O 1
ATOM 3243 N N . LYS B 1 137 ? 8.781 -13.602 -27.578 1 78.12 137 LYS B N 1
ATOM 3244 C CA . LYS B 1 137 ? 9.023 -14.719 -28.5 1 78.12 137 LYS B CA 1
ATOM 3245 C C . LYS B 1 137 ? 8.562 -14.383 -29.906 1 78.12 137 LYS B C 1
ATOM 3247 O O . LYS B 1 137 ? 9.227 -14.734 -30.891 1 78.12 137 LYS B O 1
ATOM 3252 N N . ALA B 1 138 ? 7.449 -13.75 -29.984 1 74.69 138 ALA B N 1
ATOM 3253 C CA . ALA B 1 138 ? 6.93 -13.344 -31.281 1 74.69 138 ALA B CA 1
ATOM 3254 C C . ALA B 1 138 ? 7.855 -12.32 -31.938 1 74.69 138 ALA B C 1
ATOM 3256 O O . ALA B 1 138 ? 8.086 -12.375 -33.156 1 74.69 138 ALA B O 1
ATOM 3257 N N . GLY B 1 139 ? 8.336 -11.461 -31.141 1 67.81 139 GLY B N 1
ATOM 3258 C CA . GLY B 1 139 ? 9.25 -10.469 -31.672 1 67.81 139 GLY B CA 1
ATOM 3259 C C . GLY B 1 139 ? 10.555 -11.07 -32.188 1 67.81 139 GLY B C 1
ATOM 3260 O O . GLY B 1 139 ? 11.078 -10.641 -33.219 1 67.81 139 GLY B O 1
ATOM 3261 N N . SER B 1 140 ? 11.023 -11.992 -31.547 1 65.56 140 SER B N 1
ATOM 3262 C CA . SER B 1 140 ? 12.258 -12.656 -31.953 1 65.56 140 SER B CA 1
ATOM 3263 C C . SER B 1 140 ? 12.078 -13.406 -33.281 1 65.56 140 SER B C 1
ATOM 3265 O O . SER B 1 140 ? 13.008 -13.508 -34.062 1 65.56 140 SER B O 1
ATOM 3267 N N . LEU B 1 141 ? 10.867 -13.914 -33.438 1 62.91 141 LEU B N 1
ATOM 3268 C CA . LEU B 1 141 ? 10.57 -14.656 -34.656 1 62.91 141 LEU B CA 1
ATOM 3269 C C . LEU B 1 141 ? 10.445 -13.727 -35.844 1 62.91 141 LEU B C 1
ATOM 3271 O O . LEU B 1 141 ? 10.859 -14.07 -36.969 1 62.91 141 LEU B O 1
ATOM 3275 N N . VAL B 1 142 ? 9.852 -12.602 -35.5 1 61.44 142 VAL B N 1
ATOM 3276 C CA . VAL B 1 142 ? 9.703 -11.625 -36.562 1 61.44 142 VAL B CA 1
ATOM 3277 C C . VAL B 1 142 ? 11.078 -11.141 -37.031 1 61.44 142 VAL B C 1
ATOM 3279 O O . VAL B 1 142 ? 11.328 -11.016 -38.219 1 61.44 142 VAL B O 1
ATOM 3282 N N . ASN B 1 143 ? 11.883 -10.961 -36.094 1 54.84 143 ASN B N 1
ATOM 3283 C CA . ASN B 1 143 ? 13.219 -10.508 -36.438 1 54.84 143 ASN B CA 1
ATOM 3284 C C . ASN B 1 143 ? 14.008 -11.602 -37.156 1 54.84 143 ASN B C 1
ATOM 3286 O O . ASN B 1 143 ? 14.773 -11.32 -38.062 1 54.84 143 ASN B O 1
ATOM 3290 N N . LEU B 1 144 ? 13.766 -12.805 -36.75 1 53.56 144 LEU B N 1
ATOM 3291 C CA . LEU B 1 144 ? 14.43 -13.922 -37.406 1 53.56 144 LEU B CA 1
ATOM 3292 C C . LEU B 1 144 ? 13.797 -14.203 -38.75 1 53.56 144 LEU B C 1
ATOM 3294 O O . LEU B 1 144 ? 14.477 -14.648 -39.688 1 53.56 144 LEU B O 1
ATOM 3298 N N . GLY B 1 145 ? 12.453 -14.141 -38.719 1 49.91 145 GLY B N 1
ATOM 3299 C CA . GLY B 1 145 ? 11.758 -14.359 -40 1 49.91 145 GLY B CA 1
ATOM 3300 C C . GLY B 1 145 ? 12.117 -13.344 -41.062 1 49.91 145 GLY B C 1
ATOM 3301 O O . GLY B 1 145 ? 12.133 -13.664 -42.25 1 49.91 145 GLY B O 1
ATOM 3302 N N . LYS B 1 146 ? 12.32 -12.094 -40.656 1 53.22 146 LYS B N 1
ATOM 3303 C CA . LYS B 1 146 ? 12.781 -11.18 -41.719 1 53.22 146 LYS B CA 1
ATOM 3304 C C . LYS B 1 146 ? 14.055 -11.695 -42.375 1 53.22 146 LYS B C 1
ATOM 3306 O O . LYS B 1 146 ? 14.281 -11.469 -43.562 1 53.22 146 LYS B O 1
ATOM 3311 N N . SER B 1 147 ? 14.812 -12.375 -41.562 1 47.97 147 SER B N 1
ATOM 3312 C CA . SER B 1 147 ? 16.016 -12.93 -42.188 1 47.97 147 SER B CA 1
ATOM 3313 C C . SER B 1 147 ? 15.711 -14.25 -42.875 1 47.97 147 SER B C 1
ATOM 3315 O O . SER B 1 147 ? 16.281 -14.555 -43.938 1 47.97 147 SER B O 1
ATOM 3317 N N . LEU B 1 148 ? 14.961 -15.172 -42.25 1 42.91 148 LEU B N 1
ATOM 3318 C CA . LEU B 1 148 ? 14.711 -16.516 -42.75 1 42.91 148 LEU B CA 1
ATOM 3319 C C . LEU B 1 148 ? 13.375 -16.562 -43.5 1 42.91 148 LEU B C 1
ATOM 3321 O O . LEU B 1 148 ? 12.336 -16.812 -42.875 1 42.91 148 LEU B O 1
ATOM 3325 N N . GLN B 1 149 ? 13.039 -15.734 -44.312 1 41.41 149 GLN B N 1
ATOM 3326 C CA . GLN B 1 149 ? 11.797 -15.789 -45.062 1 41.41 149 GLN B CA 1
ATOM 3327 C C . GLN B 1 149 ? 11.625 -17.141 -45.75 1 41.41 149 GLN B C 1
ATOM 3329 O O . GLN B 1 149 ? 10.609 -17.391 -46.406 1 41.41 149 GLN B O 1
ATOM 3334 N N . ALA B 1 150 ? 12.773 -17.859 -46.281 1 35.44 150 ALA B N 1
ATOM 3335 C CA . ALA B 1 150 ? 12.461 -18.922 -47.25 1 35.44 150 ALA B CA 1
ATOM 3336 C C . ALA B 1 150 ? 11.688 -20.062 -46.594 1 35.44 150 ALA B C 1
ATOM 3338 O O . ALA B 1 150 ? 11 -20.812 -47.25 1 35.44 150 ALA B O 1
ATOM 3339 N N . ARG B 1 151 ? 12.297 -20.844 -45.594 1 39.97 151 ARG B N 1
ATOM 3340 C CA . ARG B 1 151 ? 11.812 -22.188 -45.281 1 39.97 151 ARG B CA 1
ATOM 3341 C C . ARG B 1 151 ? 10.453 -22.141 -44.594 1 39.97 151 ARG B C 1
ATOM 3343 O O . ARG B 1 151 ? 10.297 -21.484 -43.531 1 39.97 151 ARG B O 1
ATOM 3350 N N . ARG B 1 152 ? 9.352 -22.719 -45.156 1 38.41 152 ARG B N 1
ATOM 3351 C CA . ARG B 1 152 ? 7.898 -22.719 -45.062 1 38.41 152 ARG B CA 1
ATOM 3352 C C . ARG B 1 152 ? 7.441 -22.922 -43.625 1 38.41 152 ARG B C 1
ATOM 3354 O O . ARG B 1 152 ? 6.633 -22.141 -43.094 1 38.41 152 ARG B O 1
ATOM 3361 N N . LYS B 1 153 ? 7.113 -24.344 -43.219 1 36.53 153 LYS B N 1
ATOM 3362 C CA . LYS B 1 153 ? 5.867 -25.062 -42.938 1 36.53 153 LYS B CA 1
ATOM 3363 C C . LYS B 1 153 ? 5.355 -24.797 -41.531 1 36.53 153 LYS B C 1
ATOM 3365 O O . LYS B 1 153 ? 6.043 -24.172 -40.719 1 36.53 153 LYS B O 1
ATOM 3370 N N . SER B 1 154 ? 4.746 -26.047 -40.719 1 35.69 154 SER B N 1
ATOM 3371 C CA . SER B 1 154 ? 3.646 -26.516 -39.906 1 35.69 154 SER B CA 1
ATOM 3372 C C . SER B 1 154 ? 3.873 -26.172 -38.438 1 35.69 154 SER B C 1
ATOM 3374 O O . SER B 1 154 ? 3.207 -26.719 -37.562 1 35.69 154 SER B O 1
ATOM 3376 N N . MET B 1 155 ? 5.023 -25.672 -38.062 1 39.59 155 MET B N 1
ATOM 3377 C CA . MET B 1 155 ? 5.027 -25.859 -36.625 1 39.59 155 MET B CA 1
ATOM 3378 C C . MET B 1 155 ? 3.973 -24.969 -35.938 1 39.59 155 MET B C 1
ATOM 3380 O O . MET B 1 155 ? 3.896 -23.781 -36.219 1 39.59 155 MET B O 1
ATOM 3384 N N . ALA B 1 156 ? 2.793 -25.5 -35.625 1 45.97 156 ALA B N 1
ATOM 3385 C CA . ALA B 1 156 ? 1.699 -24.875 -34.875 1 45.97 156 ALA B CA 1
ATOM 3386 C C . ALA B 1 156 ? 2.23 -23.875 -33.844 1 45.97 156 ALA B C 1
ATOM 3388 O O . ALA B 1 156 ? 3.258 -24.125 -33.219 1 45.97 156 ALA B O 1
ATOM 3389 N N . PRO B 1 157 ? 2.041 -22.578 -34.094 1 54.06 157 PRO B N 1
ATOM 3390 C CA . PRO B 1 157 ? 2.455 -21.562 -33.125 1 54.06 157 PRO B CA 1
ATOM 3391 C C . PRO B 1 157 ? 2.285 -22.016 -31.672 1 54.06 157 PRO B C 1
ATOM 3393 O O . PRO B 1 157 ? 1.384 -22.812 -31.359 1 54.06 157 PRO B O 1
ATOM 3396 N N . PRO B 1 158 ? 3.408 -22.125 -30.938 1 59.66 158 PRO B N 1
ATOM 3397 C CA . PRO B 1 158 ? 3.293 -22.547 -29.547 1 59.66 158 PRO B CA 1
ATOM 3398 C C . PRO B 1 158 ? 2.035 -22.016 -28.875 1 59.66 158 PRO B C 1
ATOM 3400 O O . PRO B 1 158 ? 1.645 -20.859 -29.109 1 59.66 158 PRO B O 1
ATOM 3403 N N . ARG B 1 159 ? 1.091 -22.953 -28.531 1 68.31 159 ARG B N 1
ATOM 3404 C CA . ARG B 1 159 ? -0.193 -22.625 -27.922 1 68.31 159 ARG B CA 1
ATOM 3405 C C . ARG B 1 159 ? -0.002 -21.797 -26.656 1 68.31 159 ARG B C 1
ATOM 3407 O O . ARG B 1 159 ? 0.784 -22.156 -25.781 1 68.31 159 ARG B O 1
ATOM 3414 N N . GLN B 1 160 ? -0.44 -20.5 -26.609 1 86.94 160 GLN B N 1
ATOM 3415 C CA . GLN B 1 160 ? -0.408 -19.562 -25.5 1 86.94 160 GLN B CA 1
ATOM 3416 C C . GLN B 1 160 ? -1.334 -20.016 -24.375 1 86.94 160 GLN B C 1
ATOM 3418 O O . GLN B 1 160 ? -2.277 -20.766 -24.594 1 86.94 160 GLN B O 1
ATOM 3423 N N . THR B 1 161 ? -0.962 -19.797 -23.172 1 94.62 161 THR B N 1
ATOM 3424 C CA . THR B 1 161 ? -1.765 -20.094 -21.984 1 94.62 161 THR B CA 1
ATOM 3425 C C . THR B 1 161 ? -3.139 -19.438 -22.094 1 94.62 161 THR B C 1
ATOM 3427 O O . THR B 1 161 ? -3.244 -18.25 -22.391 1 94.62 161 THR B O 1
ATOM 3430 N N . GLU B 1 162 ? -4.238 -20.281 -21.891 1 96.06 162 GLU B N 1
ATOM 3431 C CA . GLU B 1 162 ? -5.598 -19.75 -21.906 1 96.06 162 GLU B CA 1
ATOM 3432 C C . GLU B 1 162 ? -6.055 -19.375 -20.5 1 96.06 162 GLU B C 1
ATOM 3434 O O . GLU B 1 162 ? -5.938 -20.172 -19.578 1 96.06 162 GLU B O 1
ATOM 3439 N N . PHE B 1 163 ? -6.457 -18.188 -20.328 1 97 163 PHE B N 1
ATOM 3440 C CA . PHE B 1 163 ? -7.074 -17.75 -19.078 1 97 163 PHE B CA 1
ATOM 3441 C C . PHE B 1 163 ? -8.594 -17.75 -19.203 1 97 163 PHE B C 1
ATOM 3443 O O . PHE B 1 163 ? -9.172 -16.906 -19.891 1 97 163 PHE B O 1
ATOM 3450 N N . ILE B 1 164 ? -9.219 -18.766 -18.531 1 97.25 164 ILE B N 1
ATOM 3451 C CA . ILE B 1 164 ? -10.664 -18.922 -18.672 1 97.25 164 ILE B CA 1
ATOM 3452 C C . ILE B 1 164 ? -11.344 -18.656 -17.344 1 97.25 164 ILE B C 1
ATOM 3454 O O . ILE B 1 164 ? -10.805 -18.984 -16.281 1 97.25 164 ILE B O 1
ATOM 3458 N N . ASN B 1 165 ? -12.555 -18.062 -17.344 1 96.81 165 ASN B N 1
ATOM 3459 C CA . ASN B 1 165 ? -13.359 -17.75 -16.172 1 96.81 165 ASN B CA 1
ATOM 3460 C C . ASN B 1 165 ? -12.625 -16.828 -15.211 1 96.81 165 ASN B C 1
ATOM 3462 O O . ASN B 1 165 ? -12.727 -16.969 -13.992 1 96.81 165 ASN B O 1
ATOM 3466 N N . CYS B 1 166 ? -11.703 -16.047 -15.758 1 95.88 166 CYS B N 1
ATOM 3467 C CA . CYS B 1 166 ? -11.031 -14.984 -15 1 95.88 166 CYS B CA 1
ATOM 3468 C C . CYS B 1 166 ? -11.688 -13.633 -15.242 1 95.88 166 CYS B C 1
ATOM 3470 O O . CYS B 1 166 ? -12.086 -13.328 -16.375 1 95.88 166 CYS B O 1
ATOM 3472 N N . GLN B 1 167 ? -11.836 -12.953 -14.188 1 92.88 167 GLN B N 1
ATOM 3473 C CA . GLN B 1 167 ? -12.406 -11.617 -14.344 1 92.88 167 GLN B CA 1
ATO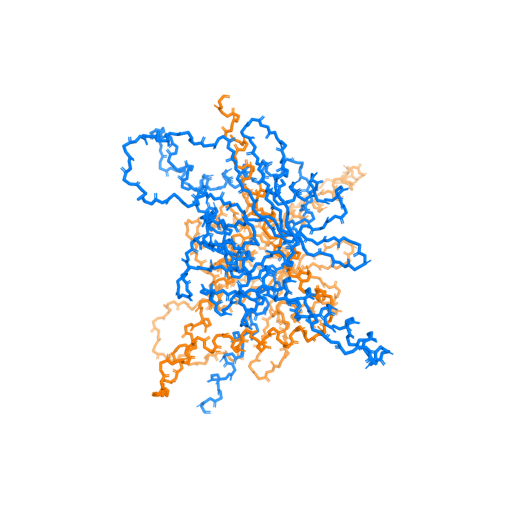M 3474 C C . GLN B 1 167 ? -11.578 -10.773 -15.305 1 92.88 167 GLN B C 1
ATOM 3476 O O . GLN B 1 167 ? -10.344 -10.82 -15.273 1 92.88 167 GLN B O 1
ATOM 3481 N N . SER B 1 168 ? -12.234 -9.984 -16.125 1 90.31 168 SER B N 1
ATOM 3482 C CA . SER B 1 168 ? -11.555 -9.18 -17.141 1 90.31 168 SER B CA 1
ATOM 3483 C C . SER B 1 168 ? -10.578 -8.195 -16.5 1 90.31 168 SER B C 1
ATOM 3485 O O . SER B 1 168 ? -9.555 -7.855 -17.109 1 90.31 168 SER B O 1
ATOM 3487 N N . LYS B 1 169 ? -10.875 -7.824 -15.289 1 87 169 LYS B N 1
ATOM 3488 C CA . LYS B 1 169 ? -10.031 -6.848 -14.602 1 87 169 LYS B CA 1
ATOM 3489 C C . LYS B 1 169 ? -8.688 -7.457 -14.219 1 87 169 LYS B C 1
ATOM 3491 O O . LYS B 1 169 ? -7.766 -6.742 -13.828 1 87 169 LYS B O 1
ATOM 3496 N N . LEU B 1 170 ? -8.594 -8.719 -14.305 1 91.5 170 LEU B N 1
ATOM 3497 C CA . LEU B 1 170 ? -7.352 -9.398 -13.977 1 91.5 170 LEU B CA 1
ATOM 3498 C C . LEU B 1 170 ? -6.539 -9.688 -15.234 1 91.5 170 LEU B C 1
ATOM 3500 O O . LEU B 1 170 ? -5.371 -10.07 -15.141 1 91.5 170 LEU B O 1
ATOM 3504 N N . THR B 1 171 ? -7.156 -9.539 -16.375 1 90.94 171 THR B N 1
ATOM 3505 C CA . THR B 1 171 ? -6.523 -9.914 -17.641 1 90.94 171 THR B CA 1
ATOM 3506 C C . THR B 1 171 ? -6.461 -8.734 -18.594 1 90.94 171 THR B C 1
ATOM 3508 O O . THR B 1 171 ? -5.676 -7.801 -18.391 1 90.94 171 THR B O 1
ATOM 3511 N N . ARG B 1 172 ? -7.371 -8.703 -19.484 1 80.38 172 ARG B N 1
ATOM 3512 C CA . ARG B 1 172 ? -7.289 -7.73 -20.578 1 80.38 172 ARG B CA 1
ATOM 3513 C C . ARG B 1 172 ? -7.484 -6.309 -20.047 1 80.38 172 ARG B C 1
ATOM 3515 O O . ARG B 1 172 ? -6.875 -5.367 -20.547 1 80.38 172 ARG B O 1
ATOM 3522 N N . ASP B 1 173 ? -8.266 -6.195 -19.016 1 75.94 173 ASP B N 1
ATOM 3523 C CA . ASP B 1 173 ? -8.578 -4.871 -18.484 1 75.94 173 ASP B CA 1
ATOM 3524 C C . ASP B 1 173 ? -7.801 -4.586 -17.203 1 75.94 173 ASP B C 1
ATOM 3526 O O . ASP B 1 173 ? -8.117 -3.646 -16.484 1 75.94 173 ASP B O 1
ATOM 3530 N N . ALA B 1 174 ? -6.859 -5.457 -17.047 1 70.5 174 ALA B N 1
ATOM 3531 C CA . ALA B 1 174 ? -6.098 -5.34 -15.812 1 70.5 174 ALA B CA 1
ATOM 3532 C C . ALA B 1 174 ? -5.305 -4.035 -15.773 1 70.5 174 ALA B C 1
ATOM 3534 O O . ALA B 1 174 ? -4.754 -3.609 -16.797 1 70.5 174 ALA B O 1
ATOM 3535 N N . SER B 1 175 ? -5.426 -3.359 -14.586 1 67.44 175 SER B N 1
ATOM 3536 C CA . SER B 1 175 ? -4.633 -2.15 -14.375 1 67.44 175 SER B CA 1
ATOM 3537 C C . SER B 1 175 ? -3.807 -2.248 -13.102 1 67.44 175 SER B C 1
ATOM 3539 O O . SER B 1 175 ? -4.051 -3.113 -12.258 1 67.44 175 SER B O 1
ATOM 3541 N N . SER B 1 176 ? -2.871 -1.469 -13.102 1 67.44 176 SER B N 1
ATOM 3542 C CA . SER B 1 176 ? -2.041 -1.396 -11.906 1 67.44 176 SER B CA 1
ATOM 3543 C C . SER B 1 176 ? -2.871 -1.049 -10.672 1 67.44 176 SER B C 1
ATOM 3545 O O . SER B 1 176 ? -2.568 -1.498 -9.57 1 67.44 176 SER B O 1
ATOM 3547 N N . MET B 1 177 ? -3.955 -0.314 -10.891 1 73.19 177 MET B N 1
ATOM 3548 C CA . MET B 1 177 ? -4.828 0.08 -9.789 1 73.19 177 MET B CA 1
ATOM 3549 C C . MET B 1 177 ? -5.516 -1.136 -9.172 1 73.19 177 MET B C 1
ATOM 3551 O O . MET B 1 177 ? -5.645 -1.233 -7.953 1 73.19 177 MET B O 1
ATOM 3555 N N . ASN B 1 178 ? -5.863 -2.016 -10.055 1 77.75 178 ASN B N 1
ATOM 3556 C CA . ASN B 1 178 ? -6.496 -3.236 -9.562 1 77.75 178 ASN B CA 1
ATOM 3557 C C . ASN B 1 178 ? -5.543 -4.047 -8.688 1 77.75 178 ASN B C 1
ATOM 3559 O O . ASN B 1 178 ? -5.949 -4.586 -7.656 1 77.75 178 ASN B O 1
ATOM 3563 N N . LEU B 1 179 ? -4.371 -4.016 -9.133 1 79.19 179 LEU B N 1
ATOM 3564 C CA . LEU B 1 179 ? -3.379 -4.77 -8.367 1 79.19 179 LEU B CA 1
ATOM 3565 C C . LEU B 1 179 ? -3.188 -4.168 -6.98 1 79.19 179 LEU B C 1
ATOM 3567 O O . LEU B 1 179 ? -3.105 -4.898 -5.992 1 79.19 179 LEU B O 1
ATOM 3571 N N . VAL B 1 180 ? -3.164 -2.855 -6.887 1 78.25 180 VAL B N 1
ATOM 3572 C CA . VAL B 1 180 ? -3.002 -2.168 -5.609 1 78.25 180 VAL B CA 1
ATOM 3573 C C . VAL B 1 180 ? -4.211 -2.447 -4.715 1 78.25 180 VAL B C 1
ATOM 3575 O O . VAL B 1 180 ? -4.062 -2.664 -3.512 1 78.25 180 VAL B O 1
ATOM 3578 N N . ILE B 1 181 ? -5.336 -2.428 -5.344 1 84.75 181 ILE B N 1
ATOM 3579 C CA . ILE B 1 181 ? -6.566 -2.688 -4.609 1 84.75 181 ILE B CA 1
ATOM 3580 C C . ILE B 1 181 ? -6.508 -4.074 -3.975 1 84.75 181 ILE B C 1
ATOM 3582 O O . ILE B 1 181 ? -6.77 -4.234 -2.781 1 84.75 181 ILE B O 1
ATOM 3586 N N . TYR B 1 182 ? -6.121 -5.008 -4.742 1 87.25 182 TYR B N 1
ATOM 3587 C CA . TYR B 1 182 ? -6.078 -6.375 -4.234 1 87.25 182 TYR B CA 1
ATOM 3588 C C . TYR B 1 182 ? -5.004 -6.523 -3.164 1 87.25 182 TYR B C 1
ATOM 3590 O O . TYR B 1 182 ? -5.18 -7.277 -2.203 1 87.25 182 TYR B O 1
ATOM 3598 N N . ARG B 1 183 ? -3.926 -5.875 -3.324 1 82.62 183 ARG B N 1
ATOM 3599 C CA . ARG B 1 183 ? -2.867 -5.938 -2.324 1 82.62 183 ARG B CA 1
ATOM 3600 C C . ARG B 1 183 ? -3.33 -5.344 -0.998 1 82.62 183 ARG B C 1
ATOM 3602 O O . ARG B 1 183 ? -3.037 -5.887 0.069 1 82.62 183 ARG B O 1
ATOM 3609 N N . CYS B 1 184 ? -4.098 -4.227 -1.091 1 83.19 184 CYS B N 1
ATOM 3610 C CA . CYS B 1 184 ? -4.66 -3.629 0.114 1 83.19 184 CYS B CA 1
ATOM 3611 C C . CYS B 1 184 ? -5.668 -4.566 0.767 1 83.19 184 CYS B C 1
ATOM 3613 O O . CYS B 1 184 ? -5.648 -4.754 1.984 1 83.19 184 CYS B O 1
ATOM 3615 N N . LYS B 1 185 ? -6.465 -5.113 -0.065 1 89.06 185 LYS B N 1
ATOM 3616 C CA . LYS B 1 185 ? -7.473 -6.031 0.459 1 89.06 185 LYS B CA 1
ATOM 3617 C C . LYS B 1 185 ? -6.824 -7.234 1.136 1 89.06 185 LYS B C 1
ATOM 3619 O O . LYS B 1 185 ? -7.242 -7.648 2.217 1 89.06 185 LYS B O 1
ATOM 3624 N N . ALA B 1 186 ? -5.844 -7.793 0.448 1 86.94 186 ALA B N 1
ATOM 3625 C CA . ALA B 1 186 ? -5.145 -8.945 1.012 1 86.94 186 ALA B CA 1
ATOM 3626 C C . ALA B 1 186 ? -4.48 -8.586 2.34 1 86.94 186 ALA B C 1
ATOM 3628 O O . ALA B 1 186 ? -4.582 -9.336 3.311 1 86.94 186 ALA B O 1
ATOM 3629 N N . PHE B 1 187 ? -3.879 -7.461 2.404 1 82.88 187 PHE B N 1
ATOM 3630 C CA . PHE B 1 187 ? -3.176 -7.008 3.598 1 82.88 187 PHE B CA 1
ATOM 3631 C C . PHE B 1 187 ? -4.148 -6.789 4.75 1 82.88 187 PHE B C 1
ATOM 3633 O O . PHE B 1 187 ? -3.934 -7.285 5.855 1 82.88 187 PHE B O 1
ATOM 3640 N N . LEU B 1 188 ? -5.18 -6.047 4.484 1 88.19 188 LEU B N 1
ATOM 3641 C CA . LEU B 1 188 ? -6.16 -5.738 5.52 1 88.19 188 LEU B CA 1
ATOM 3642 C C . LEU B 1 188 ? -6.859 -7.004 6 1 88.19 188 LEU B C 1
ATOM 3644 O O . LEU B 1 188 ? -7.203 -7.121 7.18 1 88.19 188 LEU B O 1
ATOM 3648 N N . GLY B 1 189 ? -7.09 -7.902 5.02 1 86.69 189 GLY B N 1
ATOM 3649 C CA . GLY B 1 189 ? -7.66 -9.188 5.398 1 86.69 189 GLY B CA 1
ATOM 3650 C C . GLY B 1 189 ? -6.785 -9.969 6.363 1 86.69 189 GLY B C 1
ATOM 3651 O O . GLY B 1 189 ? -7.285 -10.57 7.316 1 86.69 189 GLY B O 1
ATOM 3652 N N . ARG B 1 190 ? -5.531 -9.969 6.141 1 80.12 190 ARG B N 1
ATOM 3653 C CA . ARG B 1 190 ? -4.59 -10.664 7.016 1 80.12 190 ARG B CA 1
ATOM 3654 C C . ARG B 1 190 ? -4.543 -10.016 8.391 1 80.12 190 ARG B C 1
ATOM 3656 O O . ARG B 1 190 ? -4.48 -10.703 9.414 1 80.12 190 ARG B O 1
ATOM 3663 N N . VAL B 1 191 ? -4.523 -8.703 8.383 1 78.56 191 VAL B N 1
ATOM 3664 C CA . VAL B 1 191 ? -4.496 -7.965 9.641 1 78.56 191 VAL B CA 1
ATOM 3665 C C . VAL B 1 191 ? -5.738 -8.297 10.469 1 78.56 191 VAL B C 1
ATOM 3667 O O . VAL B 1 191 ? -5.648 -8.5 11.68 1 78.56 191 VAL B O 1
ATOM 3670 N N . LYS B 1 192 ? -6.836 -8.312 9.805 1 85.5 192 LYS B N 1
ATOM 3671 C CA . LYS B 1 192 ? -8.094 -8.625 10.484 1 85.5 192 LYS B CA 1
ATOM 3672 C C . LYS B 1 192 ? -8.055 -10.023 11.102 1 85.5 192 LYS B C 1
ATOM 3674 O O . LYS B 1 192 ? -8.508 -10.219 12.227 1 85.5 192 LYS B O 1
ATOM 3679 N N . LYS B 1 193 ? -7.586 -10.953 10.367 1 78.69 193 LYS B N 1
ATOM 3680 C CA . LYS B 1 193 ? -7.496 -12.32 10.867 1 78.69 193 LYS B CA 1
ATOM 3681 C C . LYS B 1 193 ? -6.586 -12.398 12.094 1 78.69 193 LYS B C 1
ATOM 3683 O O . LYS B 1 193 ? -6.875 -13.133 13.039 1 78.69 193 LYS B O 1
ATOM 3688 N N . LEU B 1 194 ? -5.523 -11.68 12.094 1 74.62 194 LEU B N 1
ATOM 3689 C CA . LEU B 1 194 ? -4.582 -11.656 13.211 1 74.62 194 LEU B CA 1
ATOM 3690 C C . LEU B 1 194 ? -5.215 -11.031 14.445 1 74.62 194 LEU B C 1
ATOM 3692 O O . LEU B 1 194 ? -4.988 -11.492 15.57 1 74.62 194 LEU B O 1
ATOM 3696 N N . MET B 1 195 ? -5.98 -10.055 14.211 1 74.62 195 MET B N 1
ATOM 3697 C CA . MET B 1 195 ? -6.633 -9.375 15.32 1 74.62 195 MET B CA 1
ATOM 3698 C C . MET B 1 195 ? -7.688 -10.266 15.961 1 74.62 195 MET B C 1
ATOM 3700 O O . MET B 1 195 ? -7.832 -10.289 17.188 1 74.62 195 MET B O 1
ATOM 3704 N N . VAL B 1 196 ? -8.375 -11.039 15.18 1 78.94 196 VAL B N 1
ATOM 3705 C CA . VAL B 1 196 ? -9.422 -11.93 15.672 1 78.94 196 VAL B CA 1
ATOM 3706 C C . VAL B 1 196 ? -8.789 -13.102 16.422 1 78.94 196 VAL B C 1
ATOM 3708 O O . VAL B 1 196 ? -9.297 -13.523 17.453 1 78.94 196 VAL B O 1
ATOM 3711 N N . ALA B 1 197 ? -7.785 -13.641 15.883 1 68.44 197 ALA B N 1
ATOM 3712 C CA . ALA B 1 197 ? -7.098 -14.758 16.531 1 68.44 197 ALA B CA 1
ATOM 3713 C C . ALA B 1 197 ? -6.559 -14.344 17.891 1 68.44 197 ALA B C 1
ATOM 3715 O O . ALA B 1 197 ? -6.574 -15.133 18.844 1 68.44 197 ALA B O 1
ATOM 3716 N N . ARG B 1 198 ? -6.188 -13.211 18.047 1 60.81 198 ARG B N 1
ATOM 3717 C CA . ARG B 1 198 ? -5.648 -12.711 19.312 1 60.81 198 ARG B CA 1
ATOM 3718 C C . ARG B 1 198 ? -6.758 -12.5 20.328 1 60.81 198 ARG B C 1
ATOM 3720 O O . ARG B 1 198 ? -6.535 -12.656 21.531 1 60.81 198 ARG B O 1
ATOM 3727 N N . GLN B 1 199 ? -7.867 -12.086 19.875 1 60.5 199 GLN B N 1
ATOM 3728 C CA . GLN B 1 199 ? -8.992 -11.898 20.781 1 60.5 199 GLN B CA 1
ATOM 3729 C C . GLN B 1 199 ? -9.508 -13.234 21.297 1 60.5 199 GLN B C 1
ATOM 3731 O O . GLN B 1 199 ? -10.023 -13.312 22.422 1 60.5 199 GLN B O 1
ATOM 3736 N N . LYS B 1 200 ? -9.484 -14.312 20.5 1 56.53 200 LYS B N 1
ATOM 3737 C CA . LYS B 1 200 ? -9.984 -15.609 20.922 1 56.53 200 LYS B CA 1
ATOM 3738 C C . LYS B 1 200 ? -9 -16.297 21.875 1 56.53 200 LYS B C 1
ATOM 3740 O O . LYS B 1 200 ? -9.289 -17.375 22.406 1 56.53 200 LYS B O 1
ATOM 3745 N N . GLY B 1 201 ? -7.836 -15.789 22.016 1 46.84 201 GLY B N 1
ATOM 3746 C CA . GLY B 1 201 ? -7.008 -16.453 23.016 1 46.84 201 GLY B CA 1
ATOM 3747 C C . GLY B 1 201 ? -7.613 -16.422 24.406 1 46.84 201 GLY B C 1
ATOM 3748 O O . GLY B 1 201 ? -8.508 -15.633 24.688 1 46.84 201 GLY B O 1
ATOM 3749 N N . PRO B 1 202 ? -7.48 -17.516 25.234 1 40.38 202 PRO B N 1
ATOM 3750 C CA . PRO B 1 202 ? -8.133 -17.641 26.547 1 40.38 202 PRO B CA 1
ATOM 3751 C C . PRO B 1 202 ? -8.219 -16.312 27.281 1 40.38 202 PRO B C 1
ATOM 3753 O O . PRO B 1 202 ? -7.293 -15.508 27.234 1 40.38 202 PRO B O 1
ATOM 3756 N N . LEU B 1 203 ? -9.508 -15.969 27.562 1 36.94 203 LEU B N 1
ATOM 3757 C CA . LEU B 1 203 ? -9.961 -15 28.562 1 36.94 203 LEU B CA 1
ATOM 3758 C C . LEU B 1 203 ? -9.102 -15.07 29.812 1 36.94 203 LEU B C 1
ATOM 3760 O O . LEU B 1 203 ? -9.367 -15.891 30.703 1 36.94 203 LEU B O 1
ATOM 3764 N N . ARG B 1 204 ? -7.879 -15.234 30.047 1 32.56 204 ARG B N 1
ATOM 3765 C CA . ARG B 1 204 ? -7.629 -14.898 31.453 1 32.56 204 ARG B CA 1
ATOM 3766 C C . ARG B 1 204 ? -8.375 -13.625 31.844 1 32.56 204 ARG B C 1
ATOM 3768 O O . ARG B 1 204 ? -8.352 -12.633 31.109 1 32.56 204 ARG B O 1
ATOM 3775 N N . GLN B 1 205 ? -9.352 -13.586 32.875 1 29.84 205 GLN B N 1
ATOM 3776 C CA . GLN B 1 205 ? -10.195 -12.68 33.656 1 29.84 205 GLN B CA 1
ATOM 3777 C C . GLN B 1 205 ? -9.57 -11.289 33.75 1 29.84 205 GLN B C 1
ATOM 3779 O O . GLN B 1 205 ? -10.125 -10.391 34.375 1 29.84 205 GLN B O 1
ATOM 3784 N N . THR B 1 206 ? -8.211 -11.086 33.969 1 30.34 206 THR B N 1
ATOM 3785 C CA . THR B 1 206 ? -8.078 -9.812 34.656 1 30.34 206 THR B CA 1
ATOM 3786 C C . THR B 1 206 ? -8.547 -8.656 33.781 1 30.34 206 THR B C 1
ATOM 3788 O O . THR B 1 206 ? -8.664 -8.805 32.562 1 30.34 206 THR B O 1
ATOM 3791 N N . GLY B 1 207 ? -8.461 -7.312 34.281 1 28.89 207 GLY B N 1
ATOM 3792 C CA . GLY B 1 207 ? -9.078 -6.012 34.062 1 28.89 207 GLY B CA 1
ATOM 3793 C C . GLY B 1 207 ? -8.984 -5.52 32.625 1 28.89 207 GLY B C 1
ATOM 3794 O O . GLY B 1 207 ? -8.211 -6.051 31.844 1 28.89 207 GLY B O 1
ATOM 3795 N N . SER B 1 208 ? -10.047 -4.621 32.156 1 32.25 208 SER B N 1
ATOM 3796 C CA . SER B 1 208 ? -10.547 -3.895 31 1 32.25 208 SER B CA 1
ATOM 3797 C C . SER B 1 208 ? -9.406 -3.299 30.172 1 32.25 208 SER B C 1
ATOM 3799 O O . SER B 1 208 ? -9.633 -2.678 29.141 1 32.25 208 SER B O 1
ATOM 3801 N N . ARG B 1 209 ? -8.273 -2.98 30.812 1 30.08 209 ARG B N 1
ATOM 3802 C CA . ARG B 1 209 ? -7.316 -1.996 30.328 1 30.08 209 ARG B CA 1
ATOM 3803 C C . ARG B 1 209 ? -6.473 -2.572 29.188 1 30.08 209 ARG B C 1
ATOM 3805 O O . ARG B 1 209 ? -5.555 -1.914 28.703 1 30.08 209 ARG B O 1
ATOM 3812 N N . GLY B 1 210 ? -6.469 -3.92 29.031 1 28.95 210 GLY B N 1
ATOM 3813 C CA . GLY B 1 210 ? -5.367 -4.609 28.375 1 28.95 210 GLY B CA 1
ATOM 3814 C C . GLY B 1 210 ? -5.473 -4.609 26.875 1 28.95 210 GLY B C 1
ATOM 3815 O O . GLY B 1 210 ? -4.641 -5.203 26.188 1 28.95 210 GLY B O 1
ATOM 3816 N N . ALA B 1 211 ? -6.652 -4.465 26.406 1 30.2 211 ALA B N 1
ATOM 3817 C CA . ALA B 1 211 ? -6.789 -4.785 24.984 1 30.2 211 ALA B CA 1
ATOM 3818 C C . ALA B 1 211 ? -5.957 -3.84 24.125 1 30.2 211 ALA B C 1
ATOM 3820 O O . ALA B 1 211 ? -5.402 -4.246 23.109 1 30.2 211 ALA B O 1
ATOM 3821 N N . GLN B 1 212 ? -6.012 -2.566 24.453 1 31.81 212 GLN B N 1
ATOM 3822 C CA . GLN B 1 212 ? -5.34 -1.542 23.656 1 31.81 212 GLN B CA 1
ATOM 3823 C C . GLN B 1 212 ? -3.824 -1.725 23.688 1 31.81 212 GLN B C 1
ATOM 3825 O O . GLN B 1 212 ? -3.125 -1.345 22.75 1 31.81 212 GLN B O 1
ATOM 3830 N N . ARG B 1 213 ? -3.379 -2.324 24.812 1 32.38 213 ARG B N 1
ATOM 3831 C CA . ARG B 1 213 ? -1.953 -2.467 25.094 1 32.38 213 ARG B CA 1
ATOM 3832 C C . ARG B 1 213 ? -1.323 -3.531 24.203 1 32.38 213 ARG B C 1
ATOM 3834 O O . ARG B 1 213 ? -0.164 -3.408 23.797 1 32.38 213 ARG B O 1
ATOM 3841 N N . THR B 1 214 ? -2.215 -4.535 23.875 1 32.34 214 THR B N 1
ATOM 3842 C CA . THR B 1 214 ? -1.593 -5.707 23.266 1 32.34 214 THR B CA 1
ATOM 3843 C C . THR B 1 214 ? -1.35 -5.484 21.781 1 32.34 214 THR B C 1
ATOM 3845 O O . THR B 1 214 ? -0.36 -5.969 21.219 1 32.34 214 THR B O 1
ATOM 3848 N N . VAL B 1 215 ? -2.291 -4.879 21.094 1 34.88 215 VAL B N 1
ATOM 3849 C CA . VAL B 1 215 ? -2.025 -4.672 19.672 1 34.88 215 VAL B CA 1
ATOM 3850 C C . VAL B 1 215 ? -0.769 -3.82 19.5 1 34.88 215 VAL B C 1
ATOM 3852 O O . VAL B 1 215 ? 0.041 -4.074 18.594 1 34.88 215 VAL B O 1
ATOM 3855 N N . GLY B 1 216 ? -0.562 -2.916 20.375 1 34.75 216 GLY B N 1
ATOM 3856 C CA . GLY B 1 216 ? 0.63 -2.084 20.375 1 34.75 216 GLY B CA 1
ATOM 3857 C C . GLY B 1 216 ? 1.912 -2.875 20.547 1 34.75 216 GLY B C 1
ATOM 3858 O O . GLY B 1 216 ? 2.918 -2.598 19.891 1 34.75 216 GLY B O 1
ATOM 3859 N N . ASN B 1 217 ? 1.78 -3.896 21.422 1 38.28 217 ASN B N 1
ATOM 3860 C CA . ASN B 1 217 ? 2.986 -4.656 21.734 1 38.28 217 ASN B CA 1
ATOM 3861 C C . ASN B 1 217 ? 3.422 -5.523 20.562 1 38.28 217 ASN B C 1
ATOM 3863 O O . ASN B 1 217 ? 4.613 -5.609 20.25 1 38.28 217 ASN B O 1
ATOM 3867 N N . VAL B 1 218 ? 2.473 -6.195 20 1 34.91 218 VAL B N 1
ATOM 3868 C CA . VAL B 1 218 ? 2.869 -7.062 18.891 1 34.91 218 VAL B CA 1
ATOM 3869 C C . VAL B 1 218 ? 3.402 -6.215 17.734 1 34.91 218 VAL B C 1
ATOM 3871 O O . VAL B 1 218 ? 4.434 -6.543 17.141 1 34.91 218 VAL B O 1
ATOM 3874 N N . VAL B 1 219 ? 2.781 -5.137 17.359 1 37.12 219 VAL B N 1
ATOM 3875 C CA . VAL B 1 219 ? 3.268 -4.25 16.312 1 37.12 219 VAL B CA 1
ATOM 3876 C C . VAL B 1 219 ? 4.609 -3.648 16.719 1 37.12 219 VAL B C 1
ATOM 3878 O O . VAL B 1 219 ? 5.52 -3.523 15.906 1 37.12 219 VAL B O 1
ATOM 3881 N N . GLN B 1 220 ? 4.703 -3.219 17.984 1 39.22 220 GLN B N 1
ATOM 3882 C CA . GLN B 1 220 ? 5.969 -2.688 18.469 1 39.22 220 GLN B CA 1
ATOM 3883 C C . GLN B 1 220 ? 7.086 -3.717 18.328 1 39.22 220 GLN B C 1
ATOM 3885 O O . GLN B 1 220 ? 8.188 -3.393 17.891 1 39.22 220 GLN B O 1
ATOM 3890 N N . ARG B 1 221 ? 6.77 -4.879 18.766 1 36.75 221 ARG B N 1
ATOM 3891 C CA . ARG B 1 221 ? 7.836 -5.871 18.672 1 36.75 221 ARG B CA 1
ATOM 3892 C C . ARG B 1 221 ? 8.227 -6.129 17.219 1 36.75 221 ARG B C 1
ATOM 3894 O O . ARG B 1 221 ? 9.406 -6.305 16.906 1 36.75 221 ARG B O 1
ATOM 3901 N N . MET B 1 222 ? 7.246 -6.285 16.422 1 33.41 222 MET B N 1
ATOM 3902 C CA . MET B 1 222 ? 7.594 -6.5 15.023 1 33.41 222 MET B CA 1
ATOM 3903 C C . MET B 1 222 ? 8.367 -5.309 14.461 1 33.41 222 MET B C 1
ATOM 3905 O O . MET B 1 222 ? 9.312 -5.48 13.695 1 33.41 222 MET B O 1
ATOM 3909 N N . THR B 1 223 ? 7.863 -4.07 14.812 1 36 223 THR B N 1
ATOM 3910 C CA . THR B 1 223 ? 8.555 -2.873 14.344 1 36 223 THR B CA 1
ATOM 3911 C C . THR B 1 223 ? 9.945 -2.779 14.961 1 36 223 THR B C 1
ATOM 3913 O O . THR B 1 223 ? 10.914 -2.418 14.281 1 36 223 THR B O 1
ATOM 3916 N N . VAL B 1 224 ? 10.078 -2.936 16.344 1 32.72 224 VAL B N 1
ATOM 3917 C CA . VAL B 1 224 ? 11.398 -2.912 16.984 1 32.72 224 VAL B CA 1
ATOM 3918 C C . VAL B 1 224 ? 12.328 -3.883 16.266 1 32.72 224 VAL B C 1
ATOM 3920 O O . VAL B 1 224 ? 13.5 -3.57 16.031 1 32.72 224 VAL B O 1
ATOM 3923 N N . ALA B 1 225 ? 11.93 -5.113 16.125 1 27.5 225 ALA B N 1
ATOM 3924 C CA . ALA B 1 225 ? 12.82 -6.055 15.453 1 27.5 225 ALA B CA 1
ATOM 3925 C C . ALA B 1 225 ? 13.312 -5.5 14.125 1 27.5 225 ALA B C 1
ATOM 3927 O O . ALA B 1 225 ? 14.445 -5.766 13.711 1 27.5 225 ALA B O 1
ATOM 3928 N N . LEU B 1 226 ? 12.43 -4.883 13.352 1 28.23 226 LEU B N 1
ATOM 3929 C CA . LEU B 1 226 ? 12.922 -4.305 12.102 1 28.23 226 LEU B CA 1
ATOM 3930 C C . LEU B 1 226 ? 13.734 -3.041 12.375 1 28.23 226 LEU B C 1
ATOM 3932 O O . LEU B 1 226 ? 14.656 -2.719 11.617 1 28.23 226 LEU B O 1
ATOM 3936 N N . GLY B 1 227 ? 13.148 -1.964 13.086 1 29.42 227 GLY B N 1
ATOM 3937 C CA . GLY B 1 227 ? 13.664 -0.605 13.18 1 29.42 227 GLY B CA 1
ATOM 3938 C C . GLY B 1 227 ? 14.758 -0.452 14.219 1 29.42 227 GLY B C 1
ATOM 3939 O O . GLY B 1 227 ? 15.102 0.667 14.609 1 29.42 227 GLY B O 1
ATOM 3940 N N . GLU B 1 228 ? 15.414 -1.16 14.766 1 27.19 228 GLU B N 1
ATOM 3941 C CA . GLU B 1 228 ? 16.234 -0.693 15.875 1 27.19 228 GLU B CA 1
ATOM 3942 C C . GLU B 1 228 ? 17 0.578 15.508 1 27.19 228 GLU B C 1
ATOM 3944 O O . GLU B 1 228 ? 17.562 1.241 16.375 1 27.19 228 GLU B O 1
ATOM 3949 N N . ARG B 1 229 ? 17.766 0.932 14.414 1 26.14 229 ARG B N 1
ATOM 3950 C CA . ARG B 1 229 ? 18.828 1.897 14.695 1 26.14 229 ARG B CA 1
ATOM 3951 C C . ARG B 1 229 ? 18.25 3.291 14.914 1 26.14 229 ARG B C 1
ATOM 3953 O O . ARG B 1 229 ? 17.156 3.602 14.438 1 26.14 229 ARG B O 1
ATOM 3960 N N . GLY B 1 230 ? 18.828 4.445 15.773 1 26.81 230 GLY B N 1
ATOM 3961 C CA . GLY B 1 230 ? 18.75 5.68 16.547 1 26.81 230 GLY B CA 1
ATOM 3962 C C . GLY B 1 230 ? 18.172 6.84 15.75 1 26.81 230 GLY B C 1
ATOM 3963 O O . GLY B 1 230 ? 17.266 7.531 16.234 1 26.81 230 GLY B O 1
ATOM 3964 N N . GLY B 1 231 ? 19 7.992 15.016 1 29.64 231 GLY B N 1
ATOM 3965 C CA . GLY B 1 231 ? 18.938 9.438 14.867 1 29.64 231 GLY B CA 1
ATOM 3966 C C . GLY B 1 231 ? 17.828 9.898 13.945 1 29.64 231 GLY B C 1
ATOM 3967 O O . GLY B 1 231 ? 16.984 10.711 14.336 1 29.64 231 GLY B O 1
ATOM 3968 N N . ARG B 1 232 ? 18.141 10.336 12.516 1 32.38 232 ARG B N 1
ATOM 3969 C CA . ARG B 1 232 ? 17.5 10.797 11.297 1 32.38 232 ARG B CA 1
ATOM 3970 C C . ARG B 1 232 ? 16.312 9.922 10.93 1 32.38 232 ARG B C 1
ATOM 3972 O O . ARG B 1 232 ? 16.234 8.766 11.344 1 32.38 232 ARG B O 1
ATOM 3979 N N . LEU B 1 233 ? 15.117 10.547 10.484 1 34.88 233 LEU B N 1
ATOM 3980 C CA . LEU B 1 233 ? 14.109 9.602 10.031 1 34.88 233 LEU B CA 1
ATOM 3981 C C . LEU B 1 233 ? 14.742 8.281 9.609 1 34.88 233 LEU B C 1
ATOM 3983 O O . LEU B 1 233 ? 15.742 8.273 8.883 1 34.88 233 LEU B O 1
ATOM 3987 N N . THR B 1 234 ? 14.828 7.316 10.289 1 34.97 234 THR B N 1
ATOM 3988 C CA . THR B 1 234 ? 15.539 6.102 9.898 1 34.97 234 THR B CA 1
ATOM 3989 C C . THR B 1 234 ? 15.195 5.707 8.469 1 34.97 234 THR B C 1
ATOM 3991 O O . THR B 1 234 ? 14.164 6.121 7.934 1 34.97 234 THR B O 1
ATOM 3994 N N . ARG B 1 235 ? 16.25 5.273 7.754 1 38.62 235 ARG B N 1
ATOM 3995 C CA . ARG B 1 235 ? 16.125 4.793 6.379 1 38.62 235 ARG B CA 1
ATOM 3996 C C . ARG B 1 235 ? 14.828 4.02 6.188 1 38.62 235 ARG B C 1
ATOM 3998 O O . ARG B 1 235 ? 14.188 4.117 5.137 1 38.62 235 ARG B O 1
ATOM 4005 N N . ALA B 1 236 ? 14.578 3.314 7.133 1 35.41 236 ALA B N 1
ATOM 4006 C CA . ALA B 1 236 ? 13.375 2.486 7.012 1 35.41 236 ALA B CA 1
ATOM 4007 C C . ALA B 1 236 ? 12.117 3.342 7.031 1 35.41 236 ALA B C 1
ATOM 4009 O O . ALA B 1 236 ? 11.172 3.088 6.273 1 35.41 236 ALA B O 1
ATOM 4010 N N . GLU B 1 237 ? 12.094 4.316 7.992 1 39.47 237 GLU B N 1
ATOM 4011 C CA . GLU B 1 237 ? 10.93 5.195 8.047 1 39.47 237 GLU B CA 1
ATOM 4012 C C . GLU B 1 237 ? 10.82 6.043 6.785 1 39.47 237 GLU B C 1
ATOM 4014 O O . GLU B 1 237 ? 9.727 6.23 6.25 1 39.47 237 GLU B O 1
ATOM 4019 N N . ASP B 1 238 ? 11.922 6.539 6.48 1 41.44 238 ASP B N 1
ATOM 4020 C CA . ASP B 1 238 ? 11.953 7.262 5.211 1 41.44 238 ASP B CA 1
ATOM 4021 C C . ASP B 1 238 ? 11.43 6.395 4.07 1 41.44 238 ASP B C 1
ATOM 4023 O O . ASP B 1 238 ? 10.68 6.871 3.215 1 41.44 238 ASP B O 1
ATOM 4027 N N . ARG B 1 239 ? 11.961 5.172 4.121 1 40.88 239 ARG B N 1
ATOM 4028 C CA . ARG B 1 239 ? 11.508 4.242 3.09 1 40.88 239 ARG B CA 1
ATOM 4029 C C . ARG B 1 239 ? 10.016 3.967 3.219 1 40.88 239 ARG B C 1
ATOM 4031 O O . ARG B 1 239 ? 9.305 3.867 2.215 1 40.88 239 ARG B O 1
ATOM 4038 N N . THR B 1 240 ? 9.594 3.779 4.465 1 37.97 240 THR B N 1
ATOM 4039 C CA . THR B 1 240 ? 8.172 3.512 4.676 1 37.97 240 THR B CA 1
ATOM 4040 C C . THR B 1 240 ? 7.324 4.703 4.242 1 37.97 240 THR B C 1
ATOM 4042 O O . THR B 1 240 ? 6.301 4.535 3.574 1 37.97 240 THR B O 1
ATOM 4045 N N . VAL B 1 241 ? 7.746 5.902 4.707 1 42.75 241 VAL B N 1
ATOM 4046 C CA . VAL B 1 241 ? 7.043 7.117 4.297 1 42.75 241 VAL B CA 1
ATOM 4047 C C . VAL B 1 241 ? 7.09 7.254 2.777 1 42.75 241 VAL B C 1
ATOM 4049 O O . VAL B 1 241 ? 6.082 7.59 2.148 1 42.75 241 VAL B O 1
ATOM 4052 N N . ARG B 1 242 ? 8.312 7.027 2.359 1 44.12 242 ARG B N 1
ATOM 4053 C CA . ARG B 1 242 ? 8.422 7.07 0.906 1 44.12 242 ARG B CA 1
ATOM 4054 C C . ARG B 1 242 ? 7.512 6.039 0.254 1 44.12 242 ARG B C 1
ATOM 4056 O O . ARG B 1 242 ? 6.887 6.316 -0.772 1 44.12 242 ARG B O 1
ATOM 4063 N N . LEU B 1 243 ? 7.535 4.941 0.964 1 39.91 243 LEU B N 1
ATOM 4064 C CA . LEU B 1 243 ? 6.699 3.855 0.47 1 39.91 243 LEU B CA 1
ATOM 4065 C C . LEU B 1 243 ? 5.223 4.234 0.531 1 39.91 243 LEU B C 1
ATOM 4067 O O . LEU B 1 243 ? 4.477 3.992 -0.42 1 39.91 243 LEU B O 1
ATOM 4071 N N . MET B 1 244 ? 4.832 4.758 1.606 1 40.75 244 MET B N 1
ATOM 4072 C CA . MET B 1 244 ? 3.441 5.148 1.806 1 40.75 244 MET B CA 1
ATOM 4073 C C . MET B 1 244 ? 3.078 6.336 0.918 1 40.75 244 MET B C 1
ATOM 4075 O O . MET B 1 244 ? 1.991 6.375 0.34 1 40.75 244 MET B O 1
ATOM 4079 N N . HIS B 1 245 ? 3.955 7.34 0.931 1 44.03 245 HIS B N 1
ATOM 4080 C CA . HIS B 1 245 ? 3.738 8.469 0.038 1 44.03 245 HIS B CA 1
ATOM 4081 C C . HIS B 1 245 ? 3.576 8.016 -1.406 1 44.03 245 HIS B C 1
ATOM 4083 O O . HIS B 1 245 ? 2.717 8.523 -2.131 1 44.03 245 HIS B O 1
ATOM 4089 N N . LYS B 1 246 ? 4.426 7.098 -1.624 1 41.06 246 LYS B N 1
ATOM 4090 C CA . LYS B 1 246 ? 4.359 6.562 -2.98 1 41.06 246 LYS B CA 1
ATOM 4091 C C . LYS B 1 246 ? 3.047 5.82 -3.215 1 41.06 246 LYS B C 1
ATOM 4093 O O . LYS B 1 246 ? 2.436 5.949 -4.277 1 41.06 246 LYS B O 1
ATOM 4098 N N . ALA B 1 247 ? 2.711 5.188 -2.148 1 42.12 247 ALA B N 1
ATOM 4099 C CA . ALA B 1 247 ? 1.423 4.504 -2.219 1 42.12 247 ALA B CA 1
ATOM 4100 C C . ALA B 1 247 ? 0.278 5.504 -2.355 1 42.12 247 ALA B C 1
ATOM 4102 O O . ALA B 1 247 ? -0.65 5.289 -3.139 1 42.12 247 ALA B O 1
ATOM 4103 N N . GLN B 1 248 ? 0.364 6.574 -1.563 1 42.59 248 GLN B N 1
ATOM 4104 C CA . GLN B 1 248 ? -0.64 7.633 -1.624 1 42.59 248 GLN B CA 1
ATOM 4105 C C . GLN B 1 248 ? -0.607 8.344 -2.973 1 42.59 248 GLN B C 1
ATOM 4107 O O . GLN B 1 248 ? -1.654 8.688 -3.525 1 42.59 248 GLN B O 1
ATOM 4112 N N . GLN B 1 249 ? 0.544 8.727 -3.371 1 42.09 249 GLN B N 1
ATOM 4113 C CA . GLN B 1 249 ? 0.683 9.359 -4.68 1 42.09 249 GLN B CA 1
ATOM 4114 C C . GLN B 1 249 ? 0.03 8.516 -5.77 1 42.09 249 GLN B C 1
ATOM 4116 O O . GLN B 1 249 ? -0.601 9.055 -6.684 1 42.09 249 GLN B O 1
ATOM 4121 N N . ILE B 1 250 ? 0.204 7.316 -5.508 1 39.47 250 ILE B N 1
ATOM 4122 C CA . ILE B 1 250 ? -0.412 6.387 -6.449 1 39.47 250 ILE B CA 1
ATOM 4123 C C . ILE B 1 250 ? -1.933 6.48 -6.344 1 39.47 250 ILE B C 1
ATOM 4125 O O . ILE B 1 250 ? -2.629 6.531 -7.363 1 39.47 250 ILE B O 1
ATOM 4129 N N . ALA B 1 251 ? -2.311 6.605 -5.148 1 38.34 251 ALA B N 1
ATOM 4130 C CA . ALA B 1 251 ? -3.746 6.746 -4.922 1 38.34 251 ALA B CA 1
ATOM 4131 C C . ALA B 1 251 ? -4.258 8.078 -5.469 1 38.34 251 ALA B C 1
ATOM 4133 O O . ALA B 1 251 ? -5.324 8.133 -6.09 1 38.34 251 ALA B O 1
ATOM 4134 N N . ASP B 1 252 ? -3.58 9.148 -5.16 1 39.78 252 ASP B N 1
ATOM 4135 C CA . ASP B 1 252 ? -3.975 10.484 -5.598 1 39.78 252 ASP B CA 1
ATOM 4136 C C . ASP B 1 252 ? -3.945 10.594 -7.121 1 39.78 252 ASP B C 1
ATOM 4138 O O . ASP B 1 252 ? -4.836 11.203 -7.719 1 39.78 252 ASP B O 1
ATOM 4142 N N . THR B 1 253 ? -2.939 10.148 -7.648 1 36.28 253 THR B N 1
ATOM 4143 C CA . THR B 1 253 ? -2.848 10.141 -9.102 1 36.28 253 THR B CA 1
ATOM 4144 C C . THR B 1 253 ? -4.012 9.367 -9.719 1 36.28 253 THR B C 1
ATOM 4146 O O . THR B 1 253 ? -4.578 9.781 -10.727 1 36.28 253 THR B O 1
ATOM 4149 N N . ALA B 1 254 ? -4.32 8.461 -8.906 1 34.41 254 ALA B N 1
ATOM 4150 C CA . ALA B 1 254 ? -5.492 7.711 -9.344 1 34.41 254 ALA B CA 1
ATOM 4151 C C . ALA B 1 254 ? -6.758 8.555 -9.234 1 34.41 254 ALA B C 1
ATOM 4153 O O . ALA B 1 254 ? -7.621 8.5 -10.117 1 34.41 254 ALA B O 1
ATOM 4154 N N . HIS B 1 255 ? -6.863 9.5 -8.266 1 35.66 255 HIS B N 1
ATOM 4155 C CA . HIS B 1 255 ? -8 10.391 -8.055 1 35.66 255 HIS B CA 1
ATOM 4156 C C . HIS B 1 255 ? -8.039 11.492 -9.109 1 35.66 255 HIS B C 1
ATOM 4158 O O . HIS B 1 255 ? -9.109 11.812 -9.625 1 35.66 255 HIS B O 1
ATOM 4164 N N . LYS B 1 256 ? -7.027 12.266 -9.234 1 36.44 256 LYS B N 1
ATOM 4165 C CA . LYS B 1 256 ? -6.988 13.383 -10.172 1 36.44 256 LYS B CA 1
ATOM 4166 C C . LYS B 1 256 ? -7.32 12.93 -11.586 1 36.44 256 LYS B C 1
ATOM 4168 O O . LYS B 1 256 ? -7.992 13.648 -12.336 1 36.44 256 LYS B O 1
ATOM 4173 N N . GLN B 1 257 ? -6.875 11.852 -11.922 1 32.22 257 GLN B N 1
ATOM 4174 C CA . GLN B 1 257 ? -7.176 11.32 -13.25 1 32.22 257 GLN B CA 1
ATOM 4175 C C . GLN B 1 257 ? -8.672 11.055 -13.406 1 32.22 257 GLN B C 1
ATOM 4177 O O . GLN B 1 257 ? -9.227 11.242 -14.492 1 32.22 257 GLN B O 1
ATOM 4182 N N . VAL B 1 258 ? -9.234 10.898 -12.336 1 33.62 258 VAL B N 1
ATOM 4183 C CA . VAL B 1 258 ? -10.688 10.711 -12.375 1 33.62 258 VAL B CA 1
ATOM 4184 C C . VAL B 1 258 ? -11.375 12.07 -12.484 1 33.62 258 VAL B C 1
ATOM 4186 O O . VAL B 1 258 ? -12.375 12.211 -13.195 1 33.62 258 VAL B O 1
ATOM 4189 N N . LYS B 1 259 ? -10.914 13.125 -11.797 1 35.19 259 LYS B N 1
ATOM 4190 C CA . LYS B 1 259 ? -11.539 14.438 -11.859 1 35.19 259 LYS B CA 1
ATOM 4191 C C . LYS B 1 259 ? -11.367 15.07 -13.234 1 35.19 259 LYS B C 1
ATOM 4193 O O . LYS B 1 259 ? -12.273 15.727 -13.75 1 35.19 259 LYS B O 1
ATOM 4198 N N . HIS B 1 260 ? -10.148 15.125 -13.688 1 33.06 260 HIS B N 1
ATOM 4199 C CA . HIS B 1 260 ? -9.953 15.734 -15 1 33.06 260 HIS B CA 1
ATOM 4200 C C . HIS B 1 260 ? -10.805 15.055 -16.062 1 33.06 260 HIS B C 1
ATOM 4202 O O . HIS B 1 260 ? -11.312 15.711 -16.969 1 33.06 260 HIS B O 1
ATOM 4208 N N . ASN B 1 261 ? -10.945 13.883 -15.945 1 30.81 261 ASN B N 1
ATOM 4209 C CA . ASN B 1 261 ? -11.82 13.289 -16.953 1 30.81 261 ASN B CA 1
ATOM 4210 C C . ASN B 1 261 ? -13.281 13.648 -16.703 1 30.81 261 ASN B C 1
ATOM 4212 O O . ASN B 1 261 ? -14.109 13.562 -17.609 1 30.81 261 ASN B O 1
ATOM 4216 N N . GLY B 1 262 ? -13.555 14.164 -15.523 1 30.5 262 GLY B N 1
ATOM 4217 C CA . GLY B 1 262 ? -14.891 14.727 -15.375 1 30.5 262 GLY B CA 1
ATOM 4218 C C . GLY B 1 262 ? -15.039 16.078 -16.047 1 30.5 262 GLY B C 1
ATOM 4219 O O . GLY B 1 262 ? -16.141 16.484 -16.406 1 30.5 262 GLY B O 1
ATOM 4220 N N . TRP B 1 263 ? -14.016 16.938 -16.016 1 31.41 263 TRP B N 1
ATOM 4221 C CA . TRP B 1 263 ? -14.25 18.25 -16.625 1 31.41 263 TRP B CA 1
ATOM 4222 C C . TRP B 1 263 ? -14.312 18.141 -18.141 1 31.41 263 TRP B C 1
ATOM 4224 O O . TRP B 1 263 ? -14.773 19.078 -18.812 1 31.41 263 TRP B O 1
ATOM 4234 N N . ILE B 1 264 ? -13.711 17.203 -18.75 1 28.36 264 ILE B N 1
ATOM 4235 C CA . ILE B 1 264 ? -13.789 17.297 -20.203 1 28.36 264 ILE B CA 1
ATOM 4236 C C . ILE B 1 264 ? -15.195 16.953 -20.672 1 28.36 264 ILE B C 1
ATOM 4238 O O . ILE B 1 264 ? -15.562 17.219 -21.812 1 28.36 264 ILE B O 1
ATOM 4242 N N . MET B 1 265 ? -16.094 16.312 -19.906 1 23.86 265 MET B N 1
ATOM 4243 C CA . MET B 1 265 ? -17.391 16.141 -20.531 1 23.86 265 MET B CA 1
ATOM 4244 C C . MET B 1 265 ? -18.266 17.359 -20.312 1 23.86 265 MET B C 1
ATOM 4246 O O . MET B 1 265 ? -19.453 17.359 -20.688 1 23.86 265 MET B O 1
ATOM 4250 N N . GLN B 1 266 ? -17.719 18.562 -19.781 1 22.84 266 GLN B N 1
ATOM 4251 C CA . GLN B 1 266 ? -18.578 19.672 -20.172 1 22.84 266 GLN B CA 1
ATOM 4252 C C . GLN B 1 266 ? -18.078 20.344 -21.438 1 22.84 266 GLN B C 1
ATOM 4254 O O . GLN B 1 266 ? -16.875 20.516 -21.625 1 22.84 266 GLN B O 1
#

Foldseek 3Di:
DPPQVVCCVQPAVVVQKGWQAKFWKDADDDPPPDPPCPVCPQQKIKIWIWIWHPDVPIWIKIWIWMGGHPDPHIDTDDMDTQLQFAEKECPAQPDQAQWIWTDGVVDITTIGTPGSLSSLLVLLSVQVVLVVVLVVVVVVVVVVCVVVVPDDDDDPPSRGYYYHNHHCCSHVVPDPLSNVVSVVVVVVVVVVVLVVVVVPPDPPDDDDPCPVVVVVVVVVVVCCVVPVPPDDCPPVNVVVVVVVVVSVVVVVVVVVVVVVVVVPVD/DPPQVVCCVAPAVVVQKGWQAKFWKDADDDPPPDDPCPVCPQQKIKIWTWIWHPDVPIWIKIWIWMGGHPDPHIDTDDMDTQLQFAEKECPAQPDQAQWIWTDGNVDITTIGTPGSLSSLLVLLSVQVVLVVVLVVVVVVCVVVCVVVVPDDDDPPPSRGYYYHNHHCCSHVVPDPVSNLVSVVVVVVVVVVVVLVVVVPDDPPPDDPPPSVVVVCVVVVVVVCVVDPDDDPCPPVNVVVCVVVVVVVCVVVVVVVVVVVVVVVVD

Organism: Oryzias latipes (NCBI:txid8090)

InterPro domains:
  IPR028258 Exocyst complex component Sec3, PIP2-binding N-terminal domain [PF15277] (44-131)
  IPR028258 Exocyst complex component Sec3, PIP2-binding N-terminal domain [SM01313] (41-133)

Solvent-accessible surface area (backbone atoms only — not comparable to full-atom values): 29005 Å² total; per-residue (Å²): 103,10,63,61,54,52,48,26,61,69,62,24,45,79,70,49,28,44,66,75,46,68,38,51,41,41,75,54,73,70,87,64,83,75,83,67,74,78,66,73,66,66,60,50,48,37,30,49,29,36,30,33,38,74,51,92,77,65,45,53,34,41,33,36,32,35,32,42,63,96,46,93,54,76,41,80,74,48,73,41,49,53,79,41,34,50,32,41,33,34,75,42,48,86,51,88,51,29,44,36,32,42,32,38,82,88,47,74,46,53,33,30,34,83,35,35,36,50,37,51,45,46,49,27,52,50,44,51,53,48,52,47,54,51,51,52,52,51,50,53,44,52,60,44,34,71,71,53,68,76,87,74,84,80,72,70,70,82,70,70,62,39,76,42,43,49,36,53,56,39,51,88,40,43,31,70,64,52,50,52,49,27,51,37,48,39,42,53,52,51,52,50,51,54,53,51,58,59,64,68,42,84,77,75,81,76,76,90,76,52,64,76,57,42,57,26,47,51,44,39,44,21,40,40,55,47,40,61,79,85,78,72,74,50,73,43,52,52,37,18,56,49,33,54,49,50,52,40,12,52,52,48,45,54,48,51,50,52,52,53,57,61,58,61,76,108,117,26,69,60,54,49,49,26,61,71,63,24,45,79,69,48,28,44,66,76,48,70,40,51,39,42,74,56,74,70,87,64,83,78,82,67,72,78,66,73,66,65,60,52,48,38,30,48,30,37,31,33,39,74,52,92,78,67,46,51,35,40,34,37,33,37,32,43,64,96,46,93,56,75,40,82,74,48,74,42,49,53,79,40,33,50,32,40,33,35,77,42,47,86,52,89,51,30,45,36,33,44,31,37,83,91,47,75,46,52,33,29,34,82,36,34,37,50,38,48,46,46,50,27,52,50,45,53,52,50,51,53,53,52,51,52,52,50,50,51,45,51,60,44,35,73,71,52,66,76,86,81,85,79,74,71,71,82,70,69,61,40,77,40,44,49,37,53,48,39,49,88,38,42,40,74,66,51,48,52,50,27,52,40,49,38,41,52,51,51,51,50,52,49,54,50,57,60,65,66,45,81,77,71,82,74,74,92,76,50,65,75,53,47,62,29,46,56,44,41,49,58,39,48,72,71,53,65,83,88,82,64,81,39,70,62,51,47,46,45,48,49,17,47,48,21,36,45,29,43,43,30,13,40,48,49,20,45,51,57,61,54,57,67,76,105

Sequence (532 aa):
MNIESEINKELFVPQNERLLVALEVQRRQKKRRSFLPTSSREDYTTFICVSVTNTTPQQLLITKVKQFAGSPLFTRRSQWTVEQLKQVNGINPNKDTPELDLVFDNTVDQWVASSSPEKCIFIQVLYRACQTHWEGKAGSLVNLGKSLQARRKSMAPPRQTEFINCQSKLTRDASSMNLVIYRCKAFLGRVKKLMVARQKGPLRQTGSRGAQRTVGNVVQRMTVALGERGGRLTRAEDRTVRLMHKAQQIADTAHKQVKHNGWIMQMNIESEINKELFVPQNERLLVALEVQRRQKKRRSFLPTSSREDYTTFICVSVTNTTPQQLLITKVKQFAGSPLFTRRSQWTVEQLKQVNGINPNKDTPELDLVFDNTVDQWVASSSPEKCIFIQVLYRACQTHWEGKAGSLVNLGKSLQARRKSMAPPRQTEFINCQSKLTRDASSMNLVIYRCKAFLGRVKKLMVARQKGPLRQTGSRGAQRTVGNVVQRMTVALGERGGRLTRAEDRTVRLMHKAQQIADTAHKQVKHNGWIMQ

Secondary structure (DSSP, 8-state):
--HHHHHIIIIIGGGTEEEEEEEEEEE---------------SEEEEEEEEEESSSS--EEEEEEEEETT---EEEEEEEEGGGEEEEE-S-SSS--SEEEEEESS-EEEEEES-HHHHHHHHHHHHHHHHHHHHHHHHHHHHHHHH--S---------PPEEES--GGGTTT--HHHHHHHHHHHHHHHHHHHHHHHHTS------GGGHHHHHHHHHHHHHHHH--S-SS--HHHHHHHHHHHHHHHHHHHHHHHHHHHHHHT-/--HHHHHIIIIIGGGTEEEEEEEEEEE---------------SEEEEEEEEEESSSS--EEEEEEEEETT---EEEEEEEEGGGEEEEE-S-SSS--SEEEEEESS-EEEEEES-HHHHHHHHHHHHHHHHHHHHHHHHHHHHHHHH--S---------PPEEES--GGGTTT--HHHHHHHHHHHHHHHHHHHHHHHHSS------TTSHHHHHHHHHHHHHHHHH---SSS-HHHHHHHHHHHHHHHHHHHHHHHHHHHHHTT-

pLDDT: mean 70.66, std 25.13, range [22.84, 98.31]

Radius of gyration: 26.92 Å; Cα contacts (8 Å, |Δi|>4): 797; chains: 2; bounding box: 63×74×82 Å